Protein 8RL8 (pdb70)

Radius of gyration: 21.33 Å; Cα contacts (8 Å, |Δi|>4): 673; chains: 1; bounding box: 60×52×50 Å

Organism: Homo sapiens (NCBI:txid9606)

Foldseek 3Di:
DLVVLLVLLLVLLLLLLLLLQLCLLCLVQLCVLLVHFLLLSLLQLQLLLVLLLVQQVVLLVVVVVDFLLVLLLVLLLFLLVLLQVLLDDPSPDRVSSSVSSSSSSNSSSNSVRRSLVLLCQSDPDPCSVVSVVSSVLSNLSSNLVSLQLQLVCCVVVVHSSCSSNPSSVVSNVSSVVNVVPRDGGNCVPLLVVLVVVQVPQLLLVLLLLLLLLLQQLCLQCSRPVLVLLQLLCVVDPRHDRSVSSNLLSVLRSVLLVLLQVVLVVQQVVCVVVDPLSLLQLLLVLLLLLLVLLLVLLVVSNVDNVSNSVSSNSSSSSSNNNVVSSLVLLPLLAAPSNSVSSVSVSSSSSSVSHSNCSSSQLRVQLVVQCVVDDHDSVSSSVSSSVSSNVSSVSSNSSSVSSVVSSVCSVVSSVVNVVVVVD

GO terms:
  GO:0005886 plasma membrane (C, TAS)
  GO:0030148 sphingolipid biosynthetic process (P, TAS)
  GO:0006869 lipid transport (P, IDA)
  GO:0046624 sphingolipid intramembrane carrier activity (F, IDA)

Structure (mmCIF, N/CA/C/O backbone):
data_8RL8
#
_entry.id   8RL8
#
_cell.length_a   1.00
_cell.length_b   1.00
_cell.length_c   1.00
_cell.angle_alpha   90.00
_cell.angle_beta   90.00
_cell.angle_gamma   90.00
#
_symmetry.space_group_name_H-M   'P 1'
#
loop_
_entity.id
_entity.type
_entity.pdbx_description
1 polymer 'Sphingosine-1-phosphate transporter SPNS2'
2 non-polymer DODECYL-BETA-D-MALTOSIDE
#
loop_
_atom_site.group_PDB
_atom_site.id
_atom_site.type_symbol
_atom_site.label_atom_id
_atom_site.label_alt_id
_atom_site.label_comp_id
_atom_site.label_asym_id
_atom_site.label_entity_id
_atom_site.label_seq_id
_atom_site.pdbx_PDB_ins_code
_atom_site.Cartn_x
_atom_site.Cartn_y
_atom_site.Cartn_z
_atom_site.occupancy
_atom_site.B_iso_or_equiv
_atom_site.auth_seq_id
_atom_site.auth_comp_id
_atom_site.auth_asym_id
_atom_site.auth_atom_id
_atom_site.pdbx_PDB_model_num
ATOM 1 N N . GLY A 1 100 ? 198.136 167.193 189.432 1.00 60.05 100 GLY A N 1
ATOM 2 C CA . GLY A 1 100 ? 198.979 168.267 188.941 1.00 64.71 100 GLY A CA 1
ATOM 3 C C . GLY A 1 100 ? 199.567 167.978 187.574 1.00 67.76 100 GLY A C 1
ATOM 4 O O . GLY A 1 100 ? 200.781 167.836 187.428 1.00 67.41 100 GLY A O 1
ATOM 7 N N . ARG A 1 101 ? 198.699 167.889 186.564 1.00 65.10 101 ARG A N 1
ATOM 8 C CA . ARG A 1 101 ? 199.170 167.625 185.209 1.00 64.96 101 ARG A CA 1
ATOM 9 C C . ARG A 1 101 ? 199.918 168.824 184.640 1.00 64.77 101 ARG A C 1
ATOM 10 O O . ARG A 1 101 ? 200.962 168.664 183.996 1.00 64.09 101 ARG A O 1
ATOM 14 N N . GLY A 1 102 ? 199.398 170.033 184.858 1.00 62.80 102 GLY A N 1
ATOM 15 C CA . GLY A 1 102 ? 200.102 171.218 184.397 1.00 63.73 102 GLY A CA 1
ATOM 16 C C . GLY A 1 102 ? 201.460 171.370 185.052 1.00 61.96 102 GLY A C 1
ATOM 17 O O . GLY A 1 102 ? 202.448 171.705 184.392 1.00 65.88 102 GLY A O 1
ATOM 21 N N . ALA A 1 103 ? 201.530 171.124 186.361 1.00 57.89 103 ALA A N 1
ATOM 22 C CA . ALA A 1 103 ? 202.817 171.152 187.044 1.00 63.04 103 ALA A CA 1
ATOM 23 C C . ALA A 1 103 ? 203.739 170.067 186.506 1.00 64.74 103 ALA A C 1
ATOM 24 O O . ALA A 1 103 ? 204.954 170.269 186.403 1.00 65.26 103 ALA A O 1
ATOM 31 N N . ALA A 1 104 ? 203.179 168.907 186.158 1.00 6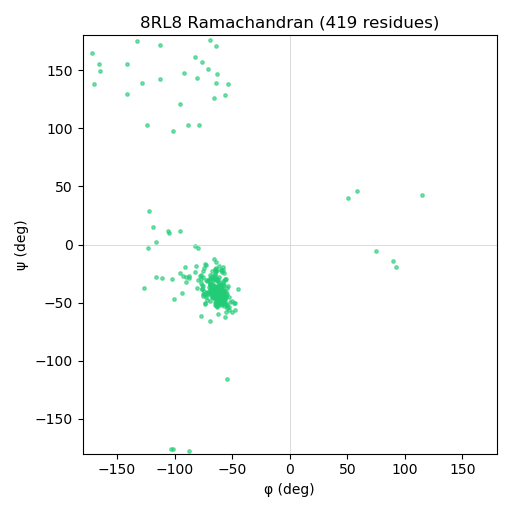9.89 104 ALA A N 1
ATOM 32 C CA . ALA A 1 104 ? 203.981 167.848 185.553 1.00 72.74 104 ALA A CA 1
ATOM 33 C C . ALA A 1 104 ? 204.602 168.318 184.243 1.00 72.25 104 ALA A C 1
ATOM 34 O O . ALA A 1 104 ? 205.798 168.117 183.998 1.00 69.19 104 ALA A O 1
ATOM 41 N N . ALA A 1 105 ? 203.799 168.951 183.386 1.00 66.23 105 ALA A N 1
ATOM 42 C CA . ALA A 1 105 ? 204.327 169.465 182.126 1.00 66.78 105 ALA A CA 1
ATOM 43 C C . ALA A 1 105 ? 205.386 170.533 182.371 1.00 59.35 105 ALA A C 1
ATOM 44 O O . ALA A 1 105 ? 206.409 170.579 18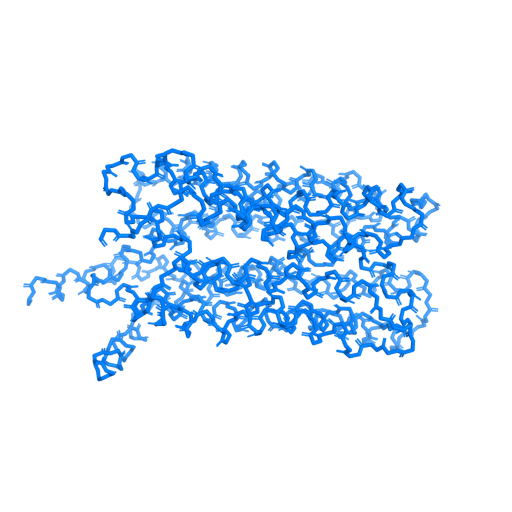1.675 1.00 57.27 105 ALA A O 1
ATOM 51 N N . ALA A 1 106 ? 205.155 171.404 183.354 1.00 54.30 106 ALA A N 1
ATOM 52 C CA . ALA A 1 106 ? 206.121 172.457 183.649 1.00 57.63 106 ALA A CA 1
ATOM 53 C C . ALA A 1 106 ? 207.454 171.868 184.096 1.00 61.98 106 ALA A C 1
ATOM 54 O O . ALA A 1 106 ? 208.522 172.298 183.641 1.00 63.67 106 ALA A O 1
ATOM 61 N N . ILE A 1 107 ? 207.415 170.880 184.993 1.00 55.10 107 ILE A N 1
ATOM 62 C CA . ILE A 1 107 ? 208.660 170.281 185.462 1.00 51.04 107 ILE A CA 1
ATOM 63 C C . ILE A 1 107 ? 209.335 169.505 184.341 1.00 53.47 107 ILE A C 1
ATOM 64 O O . ILE A 1 107 ? 210.566 169.449 184.276 1.00 58.71 107 ILE A O 1
ATOM 80 N N . LEU A 1 108 ? 208.560 168.889 183.446 1.00 50.90 108 LEU A N 1
ATOM 81 C CA . LEU A 1 108 ? 209.169 168.206 182.309 1.00 53.18 108 LEU A CA 1
ATOM 82 C C . LEU A 1 108 ? 209.896 169.195 181.405 1.00 56.42 108 LEU A C 1
ATOM 83 O O . LEU A 1 108 ? 211.012 168.926 180.941 1.00 55.54 108 LEU A O 1
ATOM 99 N N . SER A 1 109 ? 209.279 170.350 181.147 1.00 59.50 109 SER A N 1
ATOM 100 C CA . SER A 1 109 ? 209.947 171.383 180.360 1.00 56.52 109 SER A CA 1
ATOM 101 C C . SER A 1 109 ? 211.212 171.871 181.057 1.00 49.56 109 SER A C 1
ATOM 102 O O . SER A 1 109 ? 212.247 172.081 180.411 1.00 55.14 109 SER A O 1
ATOM 110 N N . LEU A 1 110 ? 211.146 172.064 182.376 1.00 43.31 110 LEU A N 1
ATOM 111 C CA . LEU A 1 110 ? 212.325 172.503 183.116 1.00 52.12 110 LEU A CA 1
ATOM 112 C C . LEU A 1 110 ? 213.435 171.462 183.038 1.00 56.14 110 LEU A C 1
ATOM 113 O O . LEU A 1 110 ? 214.616 171.806 182.897 1.00 62.70 110 LEU A O 1
ATOM 129 N N . GLY A 1 111 ? 213.074 170.182 183.122 1.00 49.49 111 GLY A N 1
ATOM 130 C CA . GLY A 1 111 ? 214.062 169.128 182.994 1.00 51.94 111 GLY A CA 1
ATOM 131 C C . GLY A 1 111 ? 214.684 169.063 181.616 1.00 58.04 111 GLY A C 1
ATOM 132 O O . GLY A 1 111 ? 215.873 168.775 181.487 1.00 57.30 111 GLY A O 1
ATOM 136 N N . ASN A 1 112 ? 213.899 169.326 180.570 1.00 56.86 112 ASN A N 1
ATOM 137 C CA . ASN A 1 112 ? 214.474 169.412 179.229 1.00 49.18 112 ASN A CA 1
ATOM 138 C C . ASN A 1 112 ? 215.439 170.588 179.122 1.00 47.26 112 ASN A C 1
ATOM 139 O O . ASN A 1 112 ? 216.513 170.477 178.506 1.00 55.69 112 ASN A O 1
ATOM 150 N N . VAL A 1 113 ? 215.062 171.729 179.704 1.00 43.49 113 VAL A N 1
ATOM 151 C CA . VAL A 1 113 ? 215.961 172.879 179.740 1.00 42.72 113 VAL A CA 1
ATOM 152 C C . VAL A 1 113 ? 217.279 172.485 180.390 1.00 46.17 113 VAL A C 1
ATOM 153 O O . VAL A 1 113 ? 218.362 172.787 179.879 1.00 53.95 113 VAL A O 1
ATOM 166 N N . LEU A 1 114 ? 217.200 171.800 181.532 1.00 51.51 114 LEU A N 1
ATOM 167 C CA . LEU A 1 114 ? 218.412 171.378 182.229 1.00 52.49 114 LEU A CA 1
ATOM 168 C C . LEU A 1 114 ? 219.198 170.361 181.409 1.00 52.32 114 LEU A C 1
ATOM 169 O O . LEU A 1 114 ? 220.434 170.355 181.432 1.00 51.02 114 LEU A O 1
ATOM 185 N N . ASN A 1 115 ? 218.498 169.484 180.691 1.00 44.00 115 ASN A N 1
ATOM 186 C CA . ASN A 1 115 ? 219.166 168.521 179.822 1.00 44.47 115 ASN A CA 1
ATOM 187 C C . ASN A 1 115 ? 220.052 169.234 178.810 1.00 46.37 115 ASN A C 1
ATOM 188 O O . ASN A 1 115 ? 221.248 168.938 178.691 1.00 46.82 115 ASN A O 1
ATOM 199 N N . TYR A 1 116 ? 219.486 170.196 178.084 1.00 43.84 116 TYR A N 1
ATOM 200 C CA . TYR A 1 116 ? 220.286 170.888 177.076 1.00 40.20 116 TYR A CA 1
ATOM 201 C C . TYR A 1 116 ? 221.326 171.805 177.713 1.00 41.45 116 TYR A C 1
ATOM 202 O O . TYR A 1 116 ? 222.412 172.001 177.147 1.00 51.34 116 TYR A O 1
ATOM 220 N N . LEU A 1 117 ? 221.026 172.355 178.891 1.00 37.10 117 LEU A N 1
ATOM 221 C CA . LEU A 1 117 ? 222.016 173.131 179.627 1.00 41.64 117 LEU A CA 1
ATOM 222 C C . LEU A 1 117 ? 223.250 172.291 179.923 1.00 46.12 117 LEU A C 1
ATOM 223 O O . LEU A 1 117 ? 224.385 172.724 179.694 1.00 54.72 117 LEU A O 1
ATOM 239 N N . ASP A 1 118 ? 223.043 171.080 180.442 1.00 47.85 118 ASP A N 1
ATOM 240 C CA . ASP A 1 118 ? 224.165 170.191 180.715 1.00 44.52 118 ASP A CA 1
ATOM 241 C C . ASP A 1 118 ? 224.846 169.755 179.427 1.00 38.94 118 ASP A C 1
ATOM 242 O O . ASP A 1 118 ? 226.066 169.559 179.407 1.00 37.85 118 ASP A O 1
ATOM 251 N N . ARG A 1 119 ? 224.080 169.597 178.345 1.00 36.52 119 ARG A N 1
ATOM 252 C CA . ARG A 1 119 ? 224.682 169.203 177.076 1.00 36.21 119 ARG A CA 1
ATOM 253 C C . ARG A 1 119 ? 225.665 170.254 176.575 1.00 35.28 119 ARG A C 1
ATOM 254 O O . ARG A 1 119 ? 226.766 169.917 176.126 1.00 41.73 119 ARG A O 1
ATOM 275 N N . TYR A 1 120 ? 225.290 171.531 176.642 1.00 37.58 120 TYR A N 1
ATOM 276 C CA . TYR A 1 120 ? 226.095 172.594 176.049 1.00 37.74 120 TYR A CA 1
ATOM 277 C C . TYR A 1 120 ? 226.877 173.418 177.068 1.00 39.82 120 TYR A C 1
ATOM 278 O O . TYR A 1 120 ? 227.447 174.450 176.700 1.00 37.30 120 TYR A O 1
ATOM 296 N N . THR A 1 121 ? 226.929 172.997 178.334 1.00 47.66 121 THR A N 1
ATOM 297 C CA . THR A 1 121 ? 227.784 173.701 179.285 1.00 40.26 121 THR A CA 1
ATOM 298 C C . THR A 1 121 ? 229.260 173.549 178.937 1.00 44.50 121 THR A C 1
ATOM 299 O O . THR A 1 121 ? 230.059 174.444 179.235 1.00 53.74 121 THR A O 1
ATOM 310 N N . VAL A 1 122 ? 229.642 172.433 178.313 1.00 43.39 122 VAL A N 1
ATOM 311 C CA . VAL A 1 122 ? 231.047 172.211 177.987 1.00 41.44 122 VAL A CA 1
ATOM 312 C C . VAL A 1 122 ? 231.506 173.172 176.899 1.00 43.25 122 VAL A C 1
ATOM 313 O O . VAL A 1 122 ? 232.638 173.671 176.930 1.00 48.31 122 VAL A O 1
ATOM 326 N N . ALA A 1 123 ? 230.643 173.446 175.919 1.00 42.77 123 ALA A N 1
ATOM 327 C CA . ALA A 1 123 ? 231.047 174.280 174.792 1.00 45.10 123 ALA A CA 1
ATOM 328 C C . ALA A 1 123 ? 231.490 175.661 175.256 1.00 38.77 123 ALA A C 1
ATOM 329 O O . ALA A 1 123 ? 232.458 176.220 174.728 1.00 34.55 123 ALA A O 1
ATOM 336 N N . GLY A 1 124 ? 230.795 176.229 176.242 1.00 38.72 124 GLY A N 1
ATOM 337 C CA . GLY A 1 124 ? 231.136 177.557 176.719 1.00 45.25 124 GLY A CA 1
ATOM 338 C C . GLY A 1 124 ? 232.412 177.613 177.530 1.00 44.11 124 GLY A C 1
ATOM 339 O O . GLY A 1 124 ? 232.971 178.701 177.707 1.00 51.38 124 GLY A O 1
ATOM 343 N N . VAL A 1 125 ? 232.885 176.472 178.026 1.00 41.18 125 VAL A N 1
ATOM 344 C CA . VAL A 1 125 ? 234.079 176.426 178.862 1.00 37.17 125 VAL A CA 1
ATOM 345 C C . VAL A 1 125 ? 235.115 175.511 178.221 1.00 42.08 125 VAL A C 1
ATOM 346 O O . VAL A 1 125 ? 235.941 174.905 178.912 1.00 44.04 125 VAL A O 1
ATOM 359 N N . LEU A 1 126 ? 235.086 175.415 176.889 1.00 50.99 126 LEU A N 1
ATOM 360 C CA . LEU A 1 126 ? 236.018 174.535 176.189 1.00 39.44 126 LEU A CA 1
ATOM 361 C C . LEU A 1 126 ? 237.452 175.036 176.304 1.00 35.04 126 LEU A C 1
ATOM 362 O O . LEU A 1 126 ? 238.386 174.234 176.425 1.00 47.49 126 LEU A O 1
ATOM 378 N N . LEU A 1 127 ? 237.648 176.354 176.258 1.00 37.34 127 LEU A N 1
ATOM 379 C CA . LEU A 1 127 ? 238.994 176.905 176.367 1.00 44.05 127 LEU A CA 1
ATOM 380 C C . LEU A 1 127 ? 239.653 176.482 177.673 1.00 51.02 127 LEU A C 1
ATOM 381 O O . LEU A 1 127 ? 240.813 176.050 177.688 1.00 53.48 127 LEU A O 1
ATOM 397 N N . ASP A 1 128 ? 238.925 176.603 178.784 1.00 52.80 128 ASP A N 1
ATOM 398 C CA . ASP A 1 128 ? 239.497 176.264 180.082 1.00 53.37 128 ASP A CA 1
ATOM 399 C C . ASP A 1 128 ? 239.835 174.781 180.167 1.00 51.42 128 ASP A C 1
ATOM 400 O O . ASP A 1 128 ? 240.899 174.413 180.674 1.00 56.01 128 ASP A O 1
ATOM 409 N N . ILE A 1 129 ? 238.946 173.916 179.679 1.00 44.16 129 ILE A N 1
ATOM 410 C CA . ILE A 1 129 ? 239.210 172.479 179.713 1.00 46.48 129 ILE A CA 1
ATOM 411 C C . ILE A 1 129 ? 240.448 172.152 178.890 1.00 47.20 129 ILE A C 1
ATOM 412 O O . ILE A 1 129 ? 241.334 171.405 179.329 1.00 54.42 129 ILE A O 1
ATOM 428 N N . GLN A 1 130 ? 240.527 172.709 177.680 1.00 49.29 130 GLN A N 1
ATOM 429 C CA . GLN A 1 130 ? 241.657 172.422 176.805 1.00 47.47 130 GLN A CA 1
ATOM 430 C C . GLN A 1 130 ? 242.962 172.909 177.419 1.00 44.34 130 GLN A C 1
ATOM 431 O O . GLN A 1 130 ? 243.987 172.221 177.344 1.00 48.35 130 GLN A O 1
ATOM 445 N N . GLN A 1 131 ? 242.946 174.093 178.032 1.00 46.05 131 GLN A N 1
ATOM 446 C CA . GLN A 1 131 ? 244.156 174.613 178.659 1.00 55.74 131 GLN A CA 1
ATOM 447 C C . GLN A 1 131 ? 244.539 173.808 179.895 1.00 60.35 131 GLN A C 1
ATOM 448 O O . GLN A 1 131 ? 245.730 173.631 180.173 1.00 56.95 131 GLN A O 1
ATOM 462 N N . HIS A 1 132 ? 243.551 173.313 180.643 1.00 61.40 132 HIS A N 1
ATOM 463 C CA . HIS A 1 132 ? 243.835 172.594 181.881 1.00 49.10 132 HIS A CA 1
ATOM 464 C C . HIS A 1 132 ? 244.391 171.205 181.600 1.00 51.88 132 HIS A C 1
ATOM 465 O O . HIS A 1 132 ? 245.427 170.818 182.151 1.00 59.74 132 HIS A O 1
ATOM 479 N N . PHE A 1 133 ? 243.717 170.438 180.745 1.00 50.34 133 PHE A N 1
ATOM 480 C CA . PHE A 1 133 ? 244.145 169.074 180.462 1.00 47.39 133 PHE A CA 1
ATOM 481 C C . PHE A 1 133 ? 245.262 169.006 179.429 1.00 48.62 133 PHE A C 1
ATOM 482 O O . PHE A 1 133 ? 245.729 167.905 179.120 1.00 42.76 133 PHE A O 1
ATOM 499 N N . GLY A 1 134 ? 245.699 170.142 178.894 1.00 57.66 134 GLY A N 1
ATOM 500 C CA . GLY A 1 134 ? 246.803 170.160 177.955 1.00 54.16 134 GLY A CA 1
ATOM 501 C C . GLY A 1 134 ? 246.554 169.314 176.725 1.00 50.81 134 GLY A C 1
ATOM 502 O O . GLY A 1 134 ? 247.426 168.547 176.305 1.00 50.40 134 GLY A O 1
ATOM 506 N N . VAL A 1 135 ? 245.369 169.446 176.137 1.00 49.09 135 VAL A N 1
ATOM 507 C CA . VAL A 1 135 ? 245.005 168.708 174.939 1.00 43.84 135 VAL A CA 1
ATOM 508 C C . VAL A 1 135 ? 244.858 169.693 173.782 1.00 43.38 135 VAL A C 1
ATOM 509 O O . VAL A 1 135 ? 244.889 170.910 173.961 1.00 49.28 135 VAL A O 1
ATOM 522 N N . LYS A 1 136 ? 244.700 169.147 172.581 1.00 51.73 136 LYS A N 1
ATOM 523 C CA . LYS A 1 136 ? 244.545 169.938 171.372 1.00 57.79 136 LYS A CA 1
ATOM 524 C C . LYS A 1 136 ? 243.079 169.943 170.943 1.00 62.12 136 LYS A C 1
ATOM 525 O O . LYS A 1 136 ? 242.201 169.405 171.622 1.00 64.54 136 LYS A O 1
ATOM 544 N N . ASP A 1 137 ? 242.813 170.568 169.793 1.00 54.84 137 ASP A N 1
ATOM 545 C CA . ASP A 1 137 ? 241.445 170.649 169.293 1.00 52.69 137 ASP A CA 1
ATOM 546 C C . ASP A 1 137 ? 240.831 169.268 169.108 1.00 57.29 137 ASP A C 1
ATOM 547 O O . ASP A 1 137 ? 239.615 169.102 169.264 1.00 61.39 137 ASP A O 1
ATOM 556 N N . ARG A 1 138 ? 241.649 168.269 168.774 1.00 45.68 138 ARG A N 1
ATOM 557 C CA . ARG A 1 138 ? 241.141 166.913 168.597 1.00 45.19 138 ARG A CA 1
ATOM 558 C C . ARG A 1 138 ? 240.534 166.383 169.892 1.00 46.98 138 ARG A C 1
ATOM 559 O O . ARG A 1 138 ? 239.424 165.833 169.899 1.00 51.87 138 ARG A O 1
ATOM 580 N N . GLY A 1 139 ? 241.255 166.543 171.003 1.00 45.23 139 GLY A N 1
ATOM 581 C CA . GLY A 1 139 ? 240.727 166.107 172.283 1.00 47.78 139 GLY A CA 1
ATOM 582 C C . GLY A 1 139 ? 239.482 166.865 172.691 1.00 45.80 139 GLY A C 1
ATOM 583 O O . GLY A 1 139 ? 238.569 166.291 173.291 1.00 53.11 139 GLY A O 1
ATOM 587 N N . ALA A 1 140 ? 239.426 168.160 172.381 1.00 32.93 140 ALA A N 1
ATOM 588 C CA . ALA A 1 140 ? 238.224 168.932 172.670 1.00 37.87 140 ALA A CA 1
ATOM 589 C C . ALA A 1 140 ? 237.035 168.406 171.878 1.00 41.06 140 ALA A C 1
ATOM 590 O O . ALA A 1 140 ? 235.926 168.294 172.412 1.00 53.43 140 ALA A O 1
ATOM 597 N N . GLY A 1 141 ? 237.245 168.081 170.601 1.00 45.61 141 GLY A N 1
ATOM 598 C CA . GLY A 1 141 ? 236.165 167.516 169.809 1.00 50.24 141 GLY A CA 1
ATOM 599 C C . GLY A 1 141 ? 235.694 166.177 170.342 1.00 52.11 141 GLY A C 1
ATOM 600 O O . GLY A 1 141 ? 234.487 165.911 170.401 1.00 54.56 141 GLY A O 1
ATOM 604 N N . LEU A 1 142 ? 236.637 165.326 170.757 1.00 42.01 142 LEU A N 1
ATOM 605 C CA . LEU A 1 142 ? 236.310 164.002 171.276 1.00 32.31 142 LEU A CA 1
ATOM 606 C C . LEU A 1 142 ? 235.151 164.044 172.261 1.00 38.45 142 LEU A C 1
ATOM 607 O O . LEU A 1 142 ? 234.309 163.144 172.262 1.00 51.31 142 LEU A O 1
ATOM 623 N N . LEU A 1 143 ? 235.094 165.076 173.104 1.00 42.99 143 LEU A N 1
ATOM 624 C CA . LEU A 1 143 ? 234.033 165.155 174.105 1.00 40.23 143 LEU A CA 1
ATOM 625 C C . LEU A 1 143 ? 232.659 165.095 173.448 1.00 42.51 143 LEU A C 1
ATOM 626 O O . LEU A 1 143 ? 231.873 164.169 173.691 1.00 52.60 143 LEU A O 1
ATOM 642 N N . GLN A 1 144 ? 232.356 166.080 172.601 1.00 30.81 144 GLN A N 1
ATOM 643 C CA . GLN A 1 144 ? 231.042 166.137 171.972 1.00 36.04 144 GLN A CA 1
ATOM 644 C C . GLN A 1 144 ? 230.825 164.954 171.038 1.00 39.63 144 GLN A C 1
ATOM 645 O O . GLN A 1 144 ? 229.706 164.436 170.931 1.00 48.46 144 GLN A O 1
ATOM 659 N N . SER A 1 145 ? 231.878 164.514 170.345 1.00 44.94 145 SER A N 1
ATOM 660 C CA . SER A 1 145 ? 231.726 163.379 169.439 1.00 43.54 145 SER A CA 1
ATOM 661 C C . SER A 1 145 ? 231.286 162.133 170.198 1.00 38.53 145 SER A C 1
ATOM 662 O O . SER A 1 145 ? 230.338 161.446 169.795 1.00 40.35 145 SER A O 1
ATOM 670 N N . VAL A 1 146 ? 231.956 161.834 171.313 1.00 30.23 146 VAL A N 1
ATOM 671 C CA . VAL A 1 146 ? 231.598 160.672 172.115 1.00 32.39 146 VAL A CA 1
ATOM 672 C C . VAL A 1 146 ? 230.209 160.846 172.711 1.00 37.19 146 VAL A C 1
ATOM 673 O O . VAL A 1 146 ? 229.427 159.890 172.783 1.00 47.61 146 VAL A O 1
ATOM 686 N N . PHE A 1 147 ? 229.880 162.061 173.153 1.00 33.54 147 PHE A N 1
ATOM 687 C CA . PHE A 1 147 ? 228.551 162.297 173.706 1.00 33.54 147 PHE A CA 1
ATOM 688 C C . PHE A 1 147 ? 227.469 161.967 172.685 1.00 38.18 147 PHE A C 1
ATOM 689 O O . PHE A 1 147 ? 226.497 161.267 172.994 1.00 48.72 147 PHE A O 1
ATOM 706 N N . ILE A 1 148 ? 227.624 162.459 171.454 1.00 28.02 148 ILE A N 1
ATOM 707 C CA . ILE A 1 148 ? 226.599 162.235 170.439 1.00 27.71 148 ILE A CA 1
ATOM 708 C C . ILE A 1 148 ? 226.569 160.771 170.014 1.00 39.79 148 ILE A C 1
ATOM 709 O O . ILE A 1 148 ? 225.498 160.217 169.732 1.00 44.42 148 ILE A O 1
ATOM 725 N N . CYS A 1 149 ? 227.734 160.122 169.947 1.00 39.72 149 CYS A N 1
ATOM 726 C CA . CYS A 1 149 ? 227.757 158.698 169.624 1.00 38.32 149 CYS A CA 1
ATOM 727 C C . CYS A 1 149 ? 226.983 157.899 170.665 1.00 32.29 149 CYS A C 1
ATOM 728 O O . CYS A 1 149 ? 226.174 157.024 170.328 1.00 46.48 149 CYS A O 1
ATOM 736 N N . SER A 1 150 ? 227.214 158.199 171.943 1.00 15.73 150 SER A N 1
ATOM 737 C CA . SER A 1 150 ? 226.468 157.538 173.006 1.00 29.40 150 SER A CA 1
ATOM 738 C C . SER A 1 150 ? 224.977 157.827 172.893 1.00 30.00 150 SER A C 1
ATOM 739 O O . SER A 1 150 ? 224.147 156.927 173.060 1.00 40.91 150 SER A O 1
ATOM 747 N N . PHE A 1 151 ? 224.619 159.080 172.611 1.00 29.11 151 PHE A N 1
ATOM 748 C CA . PHE A 1 151 ? 223.211 159.441 172.482 1.00 23.60 151 PHE A CA 1
ATOM 749 C C . PHE A 1 151 ? 222.533 158.616 171.395 1.00 36.26 151 PHE A C 1
ATOM 750 O O . PHE A 1 151 ? 221.447 158.059 171.604 1.00 51.59 151 PHE A O 1
ATOM 767 N N . MET A 1 152 ? 223.156 158.540 170.217 1.00 37.07 152 MET A N 1
ATOM 768 C CA . MET A 1 152 ? 222.548 157.800 169.117 1.00 41.14 152 MET A CA 1
ATOM 769 C C . MET A 1 152 ? 222.482 156.309 169.421 1.00 40.62 152 MET A C 1
ATOM 770 O O . MET A 1 152 ? 221.487 155.650 169.095 1.00 41.77 152 MET A O 1
ATOM 784 N N . VAL A 1 153 ? 223.524 155.753 170.044 1.00 42.47 153 VAL A N 1
ATOM 785 C CA . VAL A 1 153 ? 223.514 154.323 170.328 1.00 42.82 153 VAL A CA 1
ATOM 786 C C . VAL A 1 153 ? 222.570 153.978 171.473 1.00 31.87 153 VAL A C 1
ATOM 787 O O . VAL A 1 153 ? 222.196 152.810 171.626 1.00 33.53 153 VAL A O 1
ATOM 800 N N . ALA A 1 154 ? 222.162 154.959 172.277 1.00 38.41 154 ALA A N 1
ATOM 801 C CA . ALA A 1 154 ? 221.333 154.688 173.445 1.00 43.11 154 ALA A CA 1
ATOM 802 C C . ALA A 1 154 ? 219.858 155.007 173.250 1.00 38.84 154 ALA A C 1
ATOM 803 O O . ALA A 1 154 ? 219.015 154.357 173.876 1.00 47.21 154 ALA A O 1
ATOM 810 N N . ALA A 1 155 ? 219.514 155.986 172.412 1.00 32.34 155 ALA A N 1
ATOM 811 C CA . ALA A 1 155 ? 218.121 156.427 172.341 1.00 35.99 155 ALA A CA 1
ATOM 812 C C . ALA A 1 155 ? 217.153 155.311 171.962 1.00 42.13 155 ALA A C 1
ATOM 813 O O . ALA A 1 155 ? 216.133 155.147 172.657 1.00 49.71 155 ALA A O 1
ATOM 820 N N . PRO A 1 156 ? 217.380 154.531 170.898 1.00 34.44 156 PRO A N 1
ATOM 821 C CA . PRO A 1 156 ? 216.407 153.473 170.567 1.00 38.57 156 PRO A CA 1
ATOM 822 C C . PRO A 1 156 ? 216.225 152.458 171.680 1.00 41.10 156 PRO A C 1
ATOM 823 O O . PRO A 1 156 ? 215.100 151.998 171.926 1.00 36.82 156 PRO A O 1
ATOM 834 N N . ILE A 1 157 ? 217.314 152.086 172.358 1.00 37.14 157 ILE A N 1
ATOM 835 C CA . ILE A 1 157 ? 217.212 151.164 173.485 1.00 34.48 157 ILE A CA 1
ATOM 836 C C . ILE A 1 157 ? 216.254 151.729 174.520 1.00 48.10 157 ILE A C 1
ATOM 837 O O . ILE A 1 157 ? 215.393 151.022 175.059 1.00 59.96 157 ILE A O 1
ATOM 853 N N . PHE A 1 158 ? 216.398 153.021 174.812 1.00 45.67 158 PHE A N 1
ATOM 854 C CA . PHE A 1 158 ? 215.586 153.643 175.847 1.00 48.82 158 PHE A CA 1
ATOM 855 C C . PHE A 1 158 ? 214.131 153.756 175.420 1.00 49.85 158 PHE A C 1
ATOM 856 O O . PHE A 1 158 ? 213.236 153.608 176.254 1.00 53.84 158 PHE A O 1
ATOM 873 N N . GLY A 1 159 ? 213.868 153.979 174.132 1.00 52.47 159 GLY A N 1
ATOM 874 C CA . GLY A 1 159 ? 212.487 153.973 173.674 1.00 51.26 159 GLY A CA 1
ATOM 875 C C . GLY A 1 159 ? 211.850 152.602 173.806 1.00 54.00 159 GLY A C 1
ATOM 876 O O . GLY A 1 159 ? 210.717 152.466 174.293 1.00 55.07 159 GLY A O 1
ATOM 880 N N . TYR A 1 160 ? 212.575 151.563 173.381 1.00 53.28 160 TYR A N 1
ATOM 881 C CA . TYR A 1 160 ? 212.050 150.205 173.506 1.00 57.80 160 TYR A CA 1
ATOM 882 C C . TYR A 1 160 ? 211.781 149.861 174.967 1.00 50.67 160 TYR A C 1
ATOM 883 O O . TYR A 1 160 ? 210.728 149.298 175.303 1.00 54.74 160 TYR A O 1
ATOM 901 N N . LEU A 1 161 ? 212.707 150.226 175.856 1.00 34.56 161 LEU A N 1
ATOM 902 C CA . LEU A 1 161 ? 212.531 149.929 177.272 1.00 41.06 161 LEU A CA 1
ATOM 903 C C . LEU A 1 161 ? 211.399 150.748 177.879 1.00 45.59 161 LEU A C 1
ATOM 904 O O . LEU A 1 161 ? 210.709 150.270 178.787 1.00 56.81 161 LEU A O 1
ATOM 920 N N . GLY A 1 162 ? 211.200 151.979 177.407 1.00 49.86 162 GLY A N 1
ATOM 921 C CA . GLY A 1 162 ? 210.113 152.790 177.924 1.00 57.54 162 GLY A CA 1
ATOM 922 C C . GLY A 1 162 ? 208.753 152.243 177.543 1.00 54.41 162 GLY A C 1
ATOM 923 O O . GLY A 1 162 ? 207.820 152.259 178.351 1.00 52.87 162 GLY A O 1
ATOM 927 N N . ASP A 1 163 ? 208.614 151.755 176.308 1.00 55.58 163 ASP A N 1
ATOM 928 C CA . ASP A 1 163 ? 207.346 151.132 175.942 1.00 59.39 163 ASP A CA 1
ATOM 929 C C . ASP A 1 163 ? 207.194 149.756 176.576 1.00 57.06 163 ASP A C 1
ATOM 930 O O . ASP A 1 163 ? 206.071 149.251 176.683 1.00 56.60 163 ASP A O 1
ATOM 939 N N . ARG A 1 164 ? 208.296 149.131 176.997 1.00 61.76 164 ARG A N 1
ATOM 940 C CA . ARG A 1 164 ? 208.215 147.852 177.692 1.00 59.12 164 ARG A CA 1
ATOM 941 C C . ARG A 1 164 ? 208.169 147.975 179.211 1.00 51.90 164 ARG A C 1
ATOM 942 O O . ARG A 1 164 ? 207.614 147.089 179.869 1.00 57.77 164 ARG A O 1
ATOM 963 N N . PHE A 1 165 ? 208.732 149.033 179.790 1.00 42.72 165 PHE A N 1
ATOM 964 C CA . PHE A 1 165 ? 208.788 149.188 181.237 1.00 45.01 165 PHE A CA 1
ATOM 965 C C . PHE A 1 165 ? 208.338 150.586 181.647 1.00 50.78 165 PHE A C 1
ATOM 966 O O . PHE A 1 165 ? 208.073 151.454 180.811 1.00 54.17 165 PHE A O 1
ATOM 983 N N . ASN A 1 166 ? 208.254 150.788 182.962 1.00 44.80 166 ASN A N 1
ATOM 984 C CA . ASN A 1 166 ? 207.794 152.055 183.519 1.00 50.79 166 ASN A CA 1
ATOM 985 C C . ASN A 1 166 ? 208.638 153.217 183.013 1.00 57.50 166 ASN A C 1
ATOM 986 O O . ASN A 1 166 ? 209.869 153.194 183.097 1.00 58.39 166 ASN A O 1
ATOM 997 N N . ARG A 1 167 ? 207.959 154.243 182.493 1.00 62.40 167 ARG A N 1
ATOM 998 C CA . ARG A 1 167 ? 208.656 155.407 181.954 1.00 64.04 167 ARG A CA 1
ATOM 999 C C . ARG A 1 167 ? 209.197 156.303 183.063 1.00 63.45 167 ARG A C 1
ATOM 1000 O O . ARG A 1 167 ? 210.325 156.802 182.973 1.00 60.99 167 ARG A O 1
ATOM 1021 N N . LYS A 1 168 ? 208.399 156.528 184.111 1.00 53.24 168 LYS A N 1
ATOM 1022 C CA . LYS A 1 168 ? 208.771 157.494 185.141 1.00 54.80 168 LYS A CA 1
ATOM 1023 C C . LYS A 1 168 ? 210.048 157.078 185.861 1.00 60.36 168 LYS A C 1
ATOM 1024 O O . LYS A 1 168 ? 210.918 157.916 186.134 1.00 65.49 168 LYS A O 1
ATOM 1043 N N . VAL A 1 169 ? 210.170 155.792 186.193 1.00 54.24 169 VAL A N 1
ATOM 1044 C CA . VAL A 1 169 ? 211.361 155.316 186.890 1.00 52.63 169 VAL A CA 1
ATOM 1045 C C . VAL A 1 169 ? 212.599 155.559 186.037 1.00 53.72 169 VAL A C 1
ATOM 1046 O O . VAL A 1 169 ? 213.616 156.074 186.517 1.00 57.59 169 VAL A O 1
ATOM 1059 N N . ILE A 1 170 ? 212.525 155.200 184.754 1.00 4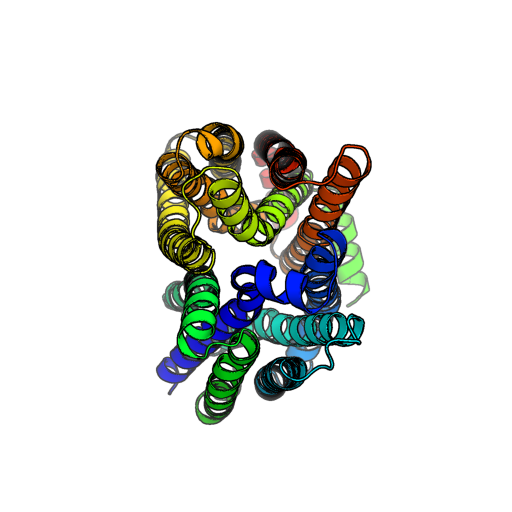6.90 170 ILE A N 1
ATOM 1060 C CA . ILE A 1 170 ? 213.665 155.392 183.862 1.00 52.01 170 ILE A CA 1
ATOM 1061 C C . ILE A 1 170 ? 214.022 156.870 183.775 1.00 53.73 170 ILE A C 1
ATOM 1062 O O . ILE A 1 170 ? 215.196 157.250 183.853 1.00 55.67 170 ILE A O 1
ATOM 1078 N N . LEU A 1 171 ? 213.012 157.728 183.618 1.00 45.80 171 LEU A N 1
ATOM 1079 C CA . LEU A 1 171 ? 213.269 159.156 183.455 1.00 46.59 171 LEU A CA 1
ATOM 1080 C C . LEU A 1 171 ? 213.948 159.740 184.689 1.00 47.08 171 LEU A C 1
ATOM 1081 O O . LEU A 1 171 ? 214.955 160.454 184.583 1.00 46.36 171 LEU A O 1
ATOM 1097 N N . SER A 1 172 ? 213.411 159.446 185.875 1.00 51.17 172 SER A N 1
ATOM 1098 C CA . SER A 1 172 ? 213.982 160.000 187.100 1.00 52.07 172 SER A CA 1
ATOM 1099 C C . SER A 1 172 ? 215.385 159.459 187.344 1.00 45.09 172 SER A C 1
ATOM 1100 O O . SER A 1 172 ? 216.304 160.212 187.707 1.00 47.82 172 SER A O 1
ATOM 1108 N N . CYS A 1 173 ? 215.570 158.149 187.160 1.00 45.99 173 CYS A N 1
ATOM 1109 C CA . CYS A 1 173 ? 216.893 157.570 187.335 1.00 48.36 173 CYS A CA 1
ATOM 1110 C C . CYS A 1 173 ? 217.887 158.174 186.357 1.00 53.50 173 CYS A C 1
ATOM 1111 O O . CYS A 1 173 ? 219.054 158.357 186.705 1.00 53.33 173 CYS A O 1
ATOM 1119 N N . GLY A 1 174 ? 217.449 158.507 185.142 1.00 51.10 174 GLY A N 1
ATOM 1120 C CA . GLY A 1 174 ? 218.343 159.172 184.206 1.00 43.76 174 GLY A CA 1
ATOM 1121 C C . GLY A 1 174 ? 218.714 160.575 184.652 1.00 50.31 174 GLY A C 1
ATOM 1122 O O . GLY A 1 174 ? 219.879 160.980 184.565 1.00 52.62 174 GLY A O 1
ATOM 1126 N N . ILE A 1 175 ? 217.722 161.351 185.097 1.00 47.62 175 ILE A N 1
ATOM 1127 C CA . ILE A 1 175 ? 217.993 162.676 185.651 1.00 38.99 175 ILE A CA 1
ATOM 1128 C C . ILE A 1 175 ? 219.134 162.538 186.646 1.00 39.51 175 ILE A C 1
ATOM 1129 O O . ILE A 1 175 ? 220.188 163.180 186.513 1.00 42.56 175 ILE A O 1
ATOM 1145 N N . PHE A 1 176 ? 218.926 161.662 187.631 1.00 40.49 176 PHE A N 1
ATOM 1146 C CA . PHE A 1 176 ? 219.914 161.501 188.691 1.00 35.86 176 PHE A CA 1
ATOM 1147 C C . PHE A 1 176 ? 221.240 161.019 188.123 1.00 40.84 176 PHE A C 1
ATOM 1148 O O . PHE A 1 176 ? 222.310 161.445 188.575 1.00 47.35 176 PHE A O 1
ATOM 1165 N N . PHE A 1 177 ? 221.189 160.143 187.120 1.00 40.03 177 PHE A N 1
ATOM 1166 C CA . PHE A 1 177 ? 222.404 159.546 186.588 1.00 37.47 177 PHE A CA 1
ATOM 1167 C C . PHE A 1 177 ? 223.300 160.599 185.955 1.00 46.16 177 PHE A C 1
ATOM 1168 O O . PHE A 1 177 ? 224.485 160.695 186.293 1.00 53.00 177 PHE A O 1
ATOM 1185 N N . TRP A 1 178 ? 222.761 161.417 185.042 1.00 47.92 178 TRP A N 1
ATOM 1186 C CA . TRP A 1 178 ? 223.683 162.368 184.422 1.00 43.95 178 TRP A CA 1
ATOM 1187 C C . TRP A 1 178 ? 224.014 163.508 185.372 1.00 47.34 178 TRP A C 1
ATOM 1188 O O . TRP A 1 178 ? 225.104 164.080 185.274 1.00 51.34 178 TRP A O 1
ATOM 1209 N N . SER A 1 179 ? 223.117 163.854 186.303 1.00 32.53 179 SER A N 1
ATOM 1210 C CA . SER A 1 179 ? 223.483 164.851 187.304 1.00 32.10 179 SER A CA 1
ATOM 1211 C C . SER A 1 179 ? 224.698 164.388 188.101 1.00 36.52 179 SER A C 1
ATOM 1212 O O . SER A 1 179 ? 225.674 165.134 188.270 1.00 46.75 179 SER A O 1
ATOM 1220 N N . ALA A 1 180 ? 224.662 163.142 188.580 1.00 30.12 180 ALA A N 1
ATOM 1221 C CA . ALA A 1 180 ? 225.792 162.595 189.319 1.00 30.22 180 ALA A CA 1
ATOM 1222 C C . ALA A 1 180 ? 227.029 162.496 188.439 1.00 33.02 180 ALA A C 1
ATOM 1223 O O . ALA A 1 180 ? 228.143 162.780 188.892 1.00 37.49 180 ALA A O 1
ATOM 1230 N N . VAL A 1 181 ? 226.858 162.088 187.180 1.00 37.73 181 VAL A N 1
ATOM 1231 C CA . VAL A 1 181 ? 228.005 161.951 186.286 1.00 41.25 181 VAL A CA 1
ATOM 1232 C C . VAL A 1 181 ? 228.696 163.295 186.104 1.00 39.24 181 VAL A C 1
ATOM 1233 O O . VAL A 1 181 ? 229.926 163.392 186.162 1.00 35.86 181 VAL A O 1
ATOM 1246 N N . THR A 1 182 ? 227.916 164.351 185.875 1.00 37.47 182 THR A N 1
ATOM 1247 C CA . THR A 1 182 ? 228.497 165.677 185.703 1.00 33.26 182 THR A CA 1
ATOM 1248 C C . THR A 1 182 ? 229.194 166.139 186.979 1.00 47.61 182 THR A C 1
ATOM 1249 O O . THR A 1 182 ? 230.353 166.580 186.946 1.00 46.72 182 THR A O 1
ATOM 1260 N N . PHE A 1 183 ? 228.504 166.041 188.121 1.00 54.04 183 PHE A N 1
ATOM 1261 C CA . PHE A 1 183 ? 229.105 166.500 189.369 1.00 44.11 183 PHE A CA 1
ATOM 1262 C C . PHE A 1 183 ? 230.376 165.727 189.699 1.00 43.99 183 PHE A C 1
ATOM 1263 O O . PHE A 1 183 ? 231.300 166.284 190.302 1.00 49.04 183 PHE A O 1
ATOM 1280 N N . SER A 1 184 ? 230.444 164.449 189.321 1.00 43.01 184 SER A N 1
ATOM 1281 C CA . SER A 1 184 ? 231.652 163.667 189.555 1.00 48.19 184 SER A CA 1
ATOM 1282 C C . SER A 1 184 ? 232.753 164.028 188.566 1.00 46.77 184 SER A C 1
ATOM 1283 O O . SER A 1 184 ? 233.930 164.082 188.937 1.00 48.47 184 SER A O 1
ATOM 1291 N N . SER A 1 185 ? 232.390 164.284 187.308 1.00 39.01 185 SER A N 1
ATOM 1292 C CA . SER A 1 185 ? 233.383 164.676 186.318 1.00 44.28 185 SER A CA 1
ATOM 1293 C C . SER A 1 185 ? 233.999 166.020 186.661 1.00 39.42 185 SER A C 1
ATOM 1294 O O . SER A 1 185 ? 235.128 166.308 186.250 1.00 40.43 185 SER A O 1
ATOM 1302 N N . SER A 1 186 ? 233.272 166.858 187.403 1.00 47.20 186 SER A N 1
ATOM 1303 C CA . SER A 1 186 ? 233.866 168.101 187.884 1.00 50.99 186 SER A CA 1
ATOM 1304 C C . SER A 1 186 ? 235.162 167.831 188.638 1.00 39.14 186 SER A C 1
ATOM 1305 O O . SER A 1 186 ? 236.111 168.619 188.562 1.00 41.02 186 SER A O 1
ATOM 1313 N N . PHE A 1 187 ? 235.222 166.718 189.369 1.00 39.04 187 PHE A N 1
ATOM 1314 C CA . PHE A 1 187 ? 236.418 166.310 190.105 1.00 45.98 187 PHE A CA 1
ATOM 1315 C C . PHE A 1 187 ? 237.123 165.215 189.311 1.00 55.53 187 PHE A C 1
ATOM 1316 O O . PHE A 1 187 ? 236.759 164.040 189.397 1.00 59.98 187 PHE A O 1
ATOM 1333 N N . ILE A 1 188 ? 238.134 165.601 188.540 1.00 45.53 188 ILE A N 1
ATOM 1334 C CA . ILE A 1 188 ? 238.978 164.645 187.825 1.00 29.18 188 ILE A CA 1
ATOM 1335 C C . ILE A 1 188 ? 240.414 165.157 187.872 1.00 36.08 188 ILE A C 1
ATOM 1336 O O . ILE A 1 188 ? 240.654 166.328 187.545 1.00 55.46 188 ILE A O 1
ATOM 1352 N N . PRO A 1 189 ? 241.390 164.345 188.273 1.00 48.95 189 PRO A N 1
ATOM 1353 C CA . PRO A 1 189 ? 242.781 164.814 188.255 1.00 62.54 189 PRO A CA 1
ATOM 1354 C C . PRO A 1 189 ? 243.167 165.354 186.885 1.00 63.24 189 PRO A C 1
ATOM 1355 O O . PRO A 1 189 ? 242.823 164.778 185.850 1.00 58.29 189 PRO A O 1
ATOM 1366 N N . GLN A 1 190 ? 243.888 166.478 186.885 1.00 66.73 190 GLN A N 1
ATOM 1367 C CA . GLN A 1 190 ? 244.317 167.081 185.628 1.00 64.33 190 GLN A CA 1
ATOM 1368 C C . GLN A 1 190 ? 245.111 166.101 184.777 1.00 61.40 190 GLN A C 1
ATOM 1369 O O . GLN A 1 190 ? 245.082 166.183 183.544 1.00 67.65 190 GLN A O 1
ATOM 1383 N N . GLN A 1 191 ? 245.823 165.168 185.411 1.00 63.95 191 GLN A N 1
ATOM 1384 C CA . GLN A 1 191 ? 246.615 164.205 184.654 1.00 72.15 191 GLN A CA 1
ATOM 1385 C C . GLN A 1 191 ? 245.726 163.326 183.782 1.00 71.99 191 GLN A C 1
ATOM 1386 O O . GLN A 1 191 ? 246.074 163.020 182.636 1.00 67.89 191 GLN A O 1
ATOM 1400 N N . TYR A 1 192 ? 244.575 162.915 184.305 1.00 58.72 192 TYR A N 1
ATOM 1401 C CA . TYR A 1 192 ? 243.659 162.067 183.559 1.00 50.02 192 TYR A CA 1
ATOM 1402 C C . TYR A 1 192 ? 242.825 162.901 182.594 1.00 44.33 192 TYR A C 1
ATOM 1403 O O . TYR A 1 192 ? 242.427 164.029 182.899 1.00 47.99 192 TYR A O 1
ATOM 1421 N N . PHE A 1 193 ? 242.565 162.336 181.421 1.00 28.92 193 PHE A N 1
ATOM 1422 C CA . PHE A 1 193 ? 241.718 162.987 180.426 1.00 28.24 193 PHE A CA 1
ATOM 1423 C C . PHE A 1 193 ? 240.571 162.110 179.949 1.00 35.70 193 PHE A C 1
ATOM 1424 O O . PHE A 1 193 ? 239.474 162.622 179.713 1.00 43.34 193 PHE A O 1
ATOM 1441 N N . TRP A 1 194 ? 240.792 160.803 179.804 1.00 38.97 194 TRP A N 1
ATOM 1442 C CA . TRP A 1 194 ? 239.758 159.935 179.252 1.00 40.92 194 TRP A CA 1
ATOM 1443 C C . TRP A 1 194 ? 238.557 159.797 180.178 1.00 45.82 194 TRP A C 1
ATOM 1444 O O . TRP A 1 194 ? 237.459 159.468 179.711 1.00 52.73 194 TRP A O 1
ATOM 1465 N N . LEU A 1 195 ? 238.736 160.039 181.478 1.00 46.46 195 LEU A N 1
ATOM 1466 C CA . LEU A 1 195 ? 237.611 159.948 182.401 1.00 45.20 195 LEU A CA 1
ATOM 1467 C C . LEU A 1 195 ? 236.544 160.981 182.064 1.00 50.20 195 LEU A C 1
ATOM 1468 O O . LEU A 1 195 ? 235.344 160.704 182.177 1.00 53.55 195 LEU A O 1
ATOM 1484 N N . LEU A 1 196 ? 236.959 162.178 181.645 1.00 44.12 196 LEU A N 1
ATOM 1485 C CA . LEU A 1 196 ? 235.987 163.187 181.239 1.00 44.19 196 LEU A CA 1
ATOM 1486 C C . LEU A 1 196 ? 235.210 162.733 180.008 1.00 49.35 196 LEU A C 1
ATOM 1487 O O . LEU A 1 196 ? 234.002 162.978 179.903 1.00 51.06 196 LEU A O 1
ATOM 1503 N N . VAL A 1 197 ? 235.882 162.067 179.068 1.00 41.63 197 VAL A N 1
ATOM 1504 C CA . VAL A 1 197 ? 235.193 161.564 177.883 1.00 43.50 197 VAL A CA 1
ATOM 1505 C C . VAL A 1 197 ? 234.191 160.482 178.268 1.00 45.08 197 VAL A C 1
ATOM 1506 O O . VAL A 1 197 ? 233.071 160.433 177.740 1.00 52.41 197 VAL A O 1
ATOM 1519 N N . LEU A 1 198 ? 234.574 159.595 179.188 1.00 30.64 198 LEU A N 1
ATOM 1520 C CA . LEU A 1 198 ? 233.640 158.577 179.657 1.00 27.69 198 LEU A CA 1
ATOM 1521 C C . LEU A 1 198 ? 232.436 159.220 180.338 1.00 38.83 198 LEU A C 1
ATOM 1522 O O . LEU A 1 198 ? 231.291 158.788 180.145 1.00 46.23 198 LEU A O 1
ATOM 1538 N N . SER A 1 199 ? 232.678 160.258 181.142 1.00 39.21 199 SER A N 1
ATOM 1539 C CA . SER A 1 199 ? 231.579 160.968 181.786 1.00 39.03 199 SER A CA 1
ATOM 1540 C C . SER A 1 199 ? 230.655 161.595 180.752 1.00 47.25 199 SER A C 1
ATOM 1541 O O . SER A 1 199 ? 229.428 161.571 180.906 1.00 56.95 199 SER A O 1
ATOM 1549 N N . ARG A 1 200 ? 231.228 162.170 179.693 1.00 26.86 200 ARG A N 1
ATOM 1550 C CA . ARG A 1 200 ? 230.407 162.742 178.631 1.00 28.12 200 ARG A CA 1
ATOM 1551 C C . ARG A 1 200 ? 229.561 161.669 177.957 1.00 43.74 200 ARG A C 1
ATOM 1552 O O . ARG A 1 200 ? 228.384 161.896 177.656 1.00 59.42 200 ARG A O 1
ATOM 1573 N N . GLY A 1 201 ? 230.138 160.492 177.717 1.00 36.95 201 GLY A N 1
ATOM 1574 C CA . GLY A 1 201 ? 229.360 159.409 177.131 1.00 28.68 201 GLY A CA 1
ATOM 1575 C C . GLY A 1 201 ? 228.212 158.962 178.019 1.00 32.89 201 GLY A C 1
ATOM 1576 O O . GLY A 1 201 ? 227.105 158.693 177.541 1.00 43.41 201 GLY A O 1
ATOM 1580 N N . LEU A 1 202 ? 228.459 158.871 179.327 1.00 28.04 202 LEU A N 1
ATOM 1581 C CA . LEU A 1 202 ? 227.392 158.474 180.242 1.00 30.78 202 LEU A CA 1
ATOM 1582 C C . LEU A 1 202 ? 226.299 159.536 180.306 1.00 35.33 202 LEU A C 1
ATOM 1583 O O . LEU A 1 202 ? 225.101 159.212 180.357 1.00 52.92 202 LEU A O 1
ATOM 1599 N N . VAL A 1 203 ? 226.691 160.812 180.309 1.00 22.71 203 VAL A N 1
ATOM 1600 C CA . VAL A 1 203 ? 225.707 161.885 180.240 1.00 35.31 203 VAL A CA 1
ATOM 1601 C C . VAL A 1 203 ? 224.908 161.774 178.951 1.00 37.28 203 VAL A C 1
ATOM 1602 O O . VAL A 1 203 ? 223.709 162.069 178.918 1.00 42.44 203 VAL A O 1
ATOM 1615 N N . GLY A 1 204 ? 225.562 161.355 177.868 1.00 31.61 204 GLY A N 1
ATOM 1616 C CA . GLY A 1 204 ? 224.839 161.113 176.632 1.00 38.13 204 GLY A CA 1
ATOM 1617 C C . GLY A 1 204 ? 223.798 160.022 176.784 1.00 40.91 204 GLY A C 1
ATOM 1618 O O . GLY A 1 204 ? 222.669 160.155 176.310 1.00 45.75 204 GLY A O 1
ATOM 1622 N N . ILE A 1 205 ? 224.168 158.925 177.448 1.00 35.52 205 ILE A N 1
ATOM 1623 C CA . ILE A 1 205 ? 223.202 157.852 177.697 1.00 34.64 205 ILE A CA 1
ATOM 1624 C C . ILE A 1 205 ? 221.983 158.410 178.422 1.00 39.03 205 ILE A C 1
ATOM 1625 O O . ILE A 1 205 ? 220.831 158.206 178.008 1.00 47.42 205 ILE A O 1
ATOM 1641 N N . GLY A 1 206 ? 222.224 159.138 179.512 1.00 27.96 206 GLY A N 1
ATOM 1642 C CA . GLY A 1 206 ? 221.113 159.645 180.304 1.00 40.10 206 GLY A CA 1
ATOM 1643 C C . GLY A 1 206 ? 220.247 160.632 179.538 1.00 39.59 206 GLY A C 1
ATOM 1644 O O . GLY A 1 206 ? 219.010 160.562 179.570 1.00 44.70 206 GLY A O 1
ATOM 1648 N N . GLU A 1 207 ? 220.885 161.577 178.847 1.00 27.44 207 GLU A N 1
ATOM 1649 C CA . GLU A 1 207 ? 220.135 162.581 178.107 1.00 34.06 207 GLU A CA 1
ATOM 1650 C C . GLU A 1 207 ? 219.368 161.959 176.951 1.00 38.82 207 GLU A C 1
ATOM 1651 O O . GLU A 1 207 ? 218.295 162.451 176.588 1.00 50.10 207 GLU A O 1
ATOM 1663 N N . ALA A 1 208 ? 219.887 160.879 176.366 1.00 36.15 208 ALA A N 1
ATOM 1664 C CA . ALA A 1 208 ? 219.118 160.146 175.368 1.00 43.83 208 ALA A CA 1
ATOM 1665 C C . ALA A 1 208 ? 217.892 159.510 176.002 1.00 34.05 208 ALA A C 1
ATOM 1666 O O . ALA A 1 208 ? 216.793 159.546 175.434 1.00 45.19 208 ALA A O 1
ATOM 1673 N N . SER A 1 209 ? 218.063 158.922 177.189 1.00 29.77 209 SER A N 1
ATOM 1674 C CA . SER A 1 209 ? 216.915 158.392 177.917 1.00 36.69 209 SER A CA 1
ATOM 1675 C C . SER A 1 209 ? 215.831 159.452 178.043 1.00 34.68 209 SER A C 1
ATOM 1676 O O . SER A 1 209 ? 214.655 159.206 177.743 1.00 46.56 209 SER A O 1
ATOM 1684 N N . TYR A 1 210 ? 216.218 160.648 178.486 1.00 41.30 210 TYR A N 1
ATOM 1685 C CA . TYR A 1 210 ? 215.237 161.713 178.684 1.00 40.93 210 TYR A CA 1
ATOM 1686 C C . TYR A 1 210 ? 214.606 162.137 177.363 1.00 43.80 210 TYR A C 1
ATOM 1687 O O . TYR A 1 210 ? 213.377 162.183 177.232 1.00 53.02 210 TYR A O 1
ATOM 1705 N N . SER A 1 211 ? 215.433 162.461 176.368 1.00 36.08 211 SER A N 1
ATOM 1706 C CA . SER A 1 211 ? 214.909 162.925 175.091 1.00 33.26 211 SER A CA 1
ATOM 1707 C C . SER A 1 211 ? 213.997 161.897 174.441 1.00 38.36 211 SER A C 1
ATOM 1708 O O . SER A 1 211 ? 213.150 162.268 173.621 1.00 42.85 211 SER A O 1
ATOM 1716 N N . THR A 1 212 ? 214.146 160.618 174.783 1.00 41.92 212 THR A N 1
ATOM 1717 C CA . THR A 1 212 ? 213.288 159.592 174.210 1.00 41.87 212 THR A CA 1
ATOM 1718 C C . THR A 1 212 ? 212.026 159.346 175.026 1.00 48.68 212 THR A C 1
ATOM 1719 O O . THR A 1 212 ? 210.986 159.012 174.448 1.00 55.33 212 THR A O 1
ATOM 1730 N N . ILE A 1 213 ? 212.083 159.504 176.347 1.00 45.96 213 ILE A N 1
ATOM 1731 C CA . ILE A 1 213 ? 210.938 159.153 177.185 1.00 43.06 213 ILE A CA 1
ATOM 1732 C C . ILE A 1 213 ? 210.029 160.350 177.442 1.00 45.32 213 ILE A C 1
ATOM 1733 O O . ILE A 1 213 ? 208.804 160.214 177.415 1.00 57.78 213 ILE A O 1
ATOM 1749 N N . ALA A 1 214 ? 210.593 161.530 177.700 1.00 46.07 214 ALA A N 1
ATOM 1750 C CA . ALA A 1 214 ? 209.776 162.665 178.127 1.00 52.54 214 ALA A CA 1
ATOM 1751 C C . ALA A 1 214 ? 208.649 162.989 177.154 1.00 50.74 214 ALA A C 1
ATOM 1752 O O . ALA A 1 214 ? 207.517 163.228 177.613 1.00 65.64 214 ALA A O 1
ATOM 1759 N N . PRO A 1 215 ? 208.868 163.034 175.836 1.00 40.77 215 PRO A N 1
ATOM 1760 C CA . PRO A 1 215 ? 207.736 163.299 174.932 1.00 50.96 215 PRO A CA 1
ATOM 1761 C C . PRO A 1 215 ? 206.609 162.291 175.078 1.00 54.83 215 PRO A C 1
ATOM 1762 O O . PRO A 1 215 ? 205.432 162.658 174.965 1.00 55.37 215 PRO A O 1
ATOM 1773 N N . THR A 1 216 ? 206.938 161.023 175.334 1.00 60.11 216 THR A N 1
ATOM 1774 C CA . THR A 1 216 ? 205.900 160.014 175.511 1.00 62.03 216 THR A CA 1
ATOM 1775 C C . THR A 1 216 ? 205.029 160.328 176.721 1.00 64.63 216 THR A C 1
ATOM 1776 O O . THR A 1 216 ? 203.801 160.202 176.659 1.00 66.50 216 THR A O 1
ATOM 1787 N N . ILE A 1 217 ? 205.645 160.732 177.833 1.00 58.70 217 ILE A N 1
ATOM 1788 C CA . ILE A 1 217 ? 204.873 161.127 179.009 1.00 55.62 217 ILE A CA 1
ATOM 1789 C C . ILE A 1 217 ? 204.025 162.352 178.699 1.00 61.39 217 ILE A C 1
ATOM 1790 O O . ILE A 1 217 ? 202.840 162.419 179.055 1.00 65.31 217 ILE A O 1
ATOM 1806 N N . ILE A 1 218 ? 204.622 163.348 178.040 1.00 65.83 218 ILE A N 1
ATOM 1807 C CA . ILE A 1 218 ? 203.883 164.568 177.736 1.00 63.65 218 ILE A CA 1
ATOM 1808 C C . ILE A 1 218 ? 202.664 164.250 176.885 1.00 68.83 218 ILE A C 1
ATOM 1809 O O . ILE A 1 218 ? 201.614 164.888 177.025 1.00 75.51 218 ILE A O 1
ATOM 1825 N N . GLY A 1 219 ? 202.777 163.269 175.994 1.00 71.21 219 GLY A N 1
ATOM 1826 C CA . GLY A 1 219 ? 201.654 162.872 175.169 1.00 73.65 219 GLY A CA 1
ATOM 1827 C C . GLY A 1 219 ? 200.625 162.037 175.902 1.00 74.43 219 GLY A C 1
ATOM 1828 O O . GLY A 1 219 ? 199.421 162.189 175.677 1.00 77.14 219 GLY A O 1
ATOM 1832 N N . ASP A 1 220 ? 201.083 161.141 176.778 1.00 78.70 220 ASP A N 1
ATOM 1833 C CA . ASP A 1 220 ? 200.158 160.263 177.488 1.00 81.27 220 ASP A CA 1
ATOM 1834 C C . ASP A 1 220 ? 199.353 161.019 178.536 1.00 79.67 220 ASP A C 1
ATOM 1835 O O . ASP A 1 220 ? 198.201 160.660 178.806 1.00 79.98 220 ASP A O 1
ATOM 1844 N N . LEU A 1 221 ? 199.936 162.060 179.137 1.00 76.49 221 LEU A N 1
ATOM 1845 C CA . LEU A 1 221 ? 199.188 162.873 180.091 1.00 76.20 221 LEU A CA 1
ATOM 1846 C C . LEU A 1 221 ? 197.914 163.430 179.471 1.00 77.68 221 LEU A C 1
ATOM 1847 O O . LEU A 1 221 ? 196.918 163.646 180.172 1.00 81.55 221 LEU A O 1
ATOM 1863 N N . PHE A 1 222 ? 197.934 163.674 178.163 1.00 84.28 222 PHE A N 1
ATOM 1864 C CA . PHE A 1 222 ? 196.901 164.430 177.467 1.00 86.49 222 PHE A CA 1
ATOM 1865 C C . PHE A 1 222 ? 197.072 164.342 175.954 1.00 88.26 222 PHE A C 1
ATOM 1866 O O . PHE A 1 222 ? 198.194 164.420 175.445 1.00 87.39 222 PHE A O 1
ATOM 1883 N N . THR A 1 223 ? 195.962 164.168 175.232 1.00 103.02 223 THR A N 1
ATOM 1884 C CA . THR A 1 223 ? 195.984 163.894 173.800 1.00 103.16 223 THR A CA 1
ATOM 1885 C C . THR A 1 223 ? 195.194 164.912 172.984 1.00 100.77 223 THR A C 1
ATOM 1886 O O . THR A 1 223 ? 195.202 164.837 171.749 1.00 101.08 223 THR A O 1
ATOM 1897 N N . LYS A 1 224 ? 194.535 165.870 173.629 1.00 96.21 224 LYS A N 1
ATOM 1898 C CA . LYS A 1 224 ? 193.714 166.840 172.924 1.00 97.82 224 LYS A CA 1
ATOM 1899 C C . LYS A 1 224 ? 194.579 167.709 172.007 1.00 95.18 224 LYS A C 1
ATOM 1900 O O . LYS A 1 224 ? 195.812 167.667 172.043 1.00 97.48 224 LYS A O 1
ATOM 1919 N N . ASN A 1 225 ? 193.910 168.508 171.170 1.00 87.87 225 ASN A N 1
ATOM 1920 C CA . ASN A 1 225 ? 194.625 169.416 170.280 1.00 91.31 225 ASN A CA 1
ATOM 1921 C C . ASN A 1 225 ? 195.487 170.406 171.049 1.00 94.61 225 ASN A C 1
ATOM 1922 O O . ASN A 1 225 ? 196.440 170.953 170.483 1.00 95.82 225 ASN A O 1
ATOM 1933 N N . THR A 1 226 ? 195.180 170.647 172.326 1.00 90.89 226 THR A N 1
ATOM 1934 C CA . THR A 1 226 ? 196.056 171.455 173.163 1.00 87.91 226 THR A CA 1
ATOM 1935 C C . THR A 1 226 ? 197.403 170.785 173.389 1.00 89.02 226 THR A C 1
ATOM 1936 O O . THR A 1 226 ? 198.328 171.438 173.884 1.00 87.30 226 THR A O 1
ATOM 1947 N N . ARG A 1 227 ? 197.530 169.501 173.046 1.00 90.09 227 ARG A N 1
ATOM 1948 C CA . ARG A 1 227 ? 198.808 168.818 173.195 1.00 87.13 227 ARG A CA 1
ATOM 1949 C C . ARG A 1 227 ? 199.888 169.446 172.327 1.00 84.59 227 ARG A C 1
ATOM 1950 O O . ARG A 1 227 ? 201.071 169.412 172.689 1.00 90.35 227 ARG A O 1
ATOM 1971 N N . THR A 1 228 ? 199.507 170.027 171.190 1.00 78.13 228 THR A N 1
ATOM 1972 C CA . THR A 1 228 ? 200.499 170.667 170.338 1.00 80.51 228 THR A CA 1
ATOM 1973 C C . THR A 1 228 ? 201.187 171.806 171.076 1.00 79.72 228 THR A C 1
ATOM 1974 O O . THR A 1 228 ? 202.403 171.978 170.965 1.00 81.78 228 THR A O 1
ATOM 1985 N N . LEU A 1 229 ? 200.430 172.577 171.860 1.00 79.41 229 LEU A N 1
ATOM 1986 C CA . LEU A 1 229 ? 201.012 173.703 172.588 1.00 84.23 229 LEU A CA 1
ATOM 1987 C C . LEU A 1 229 ? 201.958 173.231 173.691 1.00 82.23 229 LEU A C 1
ATOM 1988 O O . LEU A 1 229 ? 203.039 173.809 173.887 1.00 82.85 229 LEU A O 1
ATOM 2004 N N . MET A 1 230 ? 201.567 172.196 174.434 1.00 79.01 230 MET A N 1
ATOM 2005 C CA . MET A 1 230 ? 202.438 171.685 175.487 1.00 79.37 230 MET A CA 1
ATOM 2006 C C . MET A 1 230 ? 203.723 171.107 174.904 1.00 80.88 230 MET A C 1
ATOM 2007 O O . MET A 1 230 ? 204.820 171.366 175.417 1.00 84.50 230 MET A O 1
ATOM 2021 N N . LEU A 1 231 ? 203.614 170.330 173.824 1.00 69.30 231 LEU A N 1
ATOM 2022 C CA . LEU A 1 231 ? 204.823 169.852 173.165 1.00 66.98 231 LEU A CA 1
ATOM 2023 C C . LEU A 1 231 ? 205.622 171.009 172.581 1.00 69.50 231 LEU A C 1
ATOM 2024 O O . LEU A 1 231 ? 206.851 170.930 172.489 1.00 73.26 231 LEU A O 1
ATOM 2040 N N . SER A 1 232 ? 204.947 172.094 172.196 1.00 70.60 232 SER A N 1
ATOM 2041 C CA . SER A 1 232 ? 205.652 173.264 171.691 1.00 68.97 232 SER A CA 1
ATOM 2042 C C . SER A 1 232 ? 206.522 173.888 172.772 1.00 68.45 232 SER A C 1
ATOM 2043 O O . SER A 1 232 ? 207.667 174.262 172.508 1.00 73.85 232 SER A O 1
ATOM 2051 N N . VAL A 1 233 ? 206.000 174.011 173.993 1.00 63.18 233 VAL A N 1
ATOM 2052 C CA . VAL A 1 233 ? 206.832 174.541 175.073 1.00 66.10 233 VAL A CA 1
ATOM 2053 C C . VAL A 1 233 ? 207.946 173.554 175.416 1.00 64.73 233 VAL A C 1
ATOM 2054 O O . VAL A 1 233 ? 209.097 173.948 175.667 1.00 73.08 233 VAL A O 1
ATOM 2067 N N . PHE A 1 234 ? 207.636 172.255 175.396 1.00 56.94 234 PHE A N 1
ATOM 2068 C CA . PHE A 1 234 ? 208.662 171.253 175.665 1.00 58.71 234 PHE A CA 1
ATOM 2069 C C . PHE A 1 234 ? 209.814 171.365 174.673 1.00 59.62 234 PHE A C 1
ATOM 2070 O O . PHE A 1 234 ? 210.984 171.244 175.053 1.00 64.08 234 PHE A O 1
ATOM 2087 N N . TYR A 1 235 ? 209.502 171.590 173.397 1.00 53.85 235 TYR A N 1
ATOM 2088 C CA . TYR A 1 235 ? 210.541 171.717 172.381 1.00 54.56 235 TYR A CA 1
ATOM 2089 C C . TYR A 1 235 ? 211.226 173.077 172.429 1.00 63.19 235 TYR A C 1
ATOM 2090 O O . TYR A 1 235 ? 212.423 173.171 172.138 1.00 66.08 235 TYR A O 1
ATOM 2108 N N . PHE A 1 236 ? 210.493 174.136 172.782 1.00 67.25 236 PHE A N 1
ATOM 2109 C CA . PHE A 1 236 ? 211.107 175.445 172.961 1.00 65.43 236 PHE A CA 1
ATOM 2110 C C . PHE A 1 236 ? 212.094 175.437 174.112 1.00 63.74 236 PHE A C 1
ATOM 2111 O O . PHE A 1 236 ? 212.963 176.312 174.181 1.00 70.03 236 PHE A O 1
ATOM 2128 N N . ALA A 1 237 ? 211.974 174.468 175.019 1.00 50.19 237 ALA A N 1
ATOM 2129 C CA . ALA A 1 237 ? 212.991 174.308 176.051 1.00 51.20 237 ALA A CA 1
ATOM 2130 C C . ALA A 1 237 ? 214.380 174.073 175.463 1.00 55.68 237 ALA A C 1
ATOM 2131 O O . ALA A 1 237 ? 215.378 174.284 176.162 1.00 62.29 237 ALA A O 1
ATOM 2138 N N . ILE A 1 238 ? 214.472 173.649 174.204 1.00 55.29 238 ILE A N 1
ATOM 2139 C CA . ILE A 1 238 ? 215.745 173.268 173.591 1.00 57.35 238 ILE A CA 1
ATOM 2140 C C . ILE A 1 238 ? 216.651 174.476 173.367 1.00 60.07 238 ILE A C 1
ATOM 2141 O O . ILE A 1 238 ? 217.726 174.553 173.984 1.00 67.58 238 ILE A O 1
ATOM 2157 N N . PRO A 1 239 ? 216.291 175.428 172.495 1.00 48.57 239 PRO A N 1
ATOM 2158 C CA . PRO A 1 239 ? 217.200 176.564 172.267 1.00 49.73 239 PRO A CA 1
ATOM 2159 C C . PRO A 1 239 ? 217.461 177.379 173.519 1.00 55.99 239 PRO A C 1
ATOM 2160 O O . PRO A 1 239 ? 218.590 177.841 173.734 1.00 64.87 239 PRO A O 1
ATOM 2171 N N . LEU A 1 240 ? 216.436 177.577 174.350 1.00 50.21 240 LEU A N 1
ATOM 2172 C CA . LEU A 1 240 ? 216.644 178.247 175.628 1.00 49.44 240 LEU A CA 1
ATOM 2173 C C . LEU A 1 240 ? 217.613 177.458 176.494 1.00 45.91 240 LEU A C 1
ATOM 2174 O O . LEU A 1 240 ? 218.466 178.039 177.175 1.00 53.08 240 LEU A O 1
ATOM 2190 N N . GLY A 1 241 ? 217.501 176.130 176.474 1.00 48.11 241 GLY A N 1
ATOM 2191 C CA . GLY A 1 241 ? 218.437 175.311 177.224 1.00 51.92 241 GLY A CA 1
ATOM 2192 C C . GLY A 1 241 ? 219.869 175.504 176.767 1.00 52.09 241 GLY A C 1
ATOM 2193 O O . GLY A 1 241 ? 220.779 175.653 177.583 1.00 53.17 241 GLY A O 1
ATOM 2197 N N . SER A 1 242 ? 220.090 175.506 175.451 1.00 40.97 242 SER A N 1
ATOM 2198 C CA . SER A 1 242 ? 221.447 175.681 174.934 1.00 39.45 242 SER A CA 1
ATOM 2199 C C . SER A 1 242 ? 221.993 177.063 175.280 1.00 42.96 242 SER A C 1
ATOM 2200 O O . SER A 1 242 ? 223.149 177.209 175.715 1.00 50.92 242 SER A O 1
ATOM 2208 N N . GLY A 1 243 ? 221.174 178.096 175.081 1.00 45.57 243 GLY A N 1
ATOM 2209 C CA . GLY A 1 243 ? 221.606 179.436 175.427 1.00 50.30 243 GLY A CA 1
ATOM 2210 C C . GLY A 1 243 ? 221.979 179.548 176.891 1.00 48.91 243 GLY A C 1
ATOM 2211 O O . GLY A 1 243 ? 223.040 180.073 177.236 1.00 49.64 243 GLY A O 1
ATOM 2215 N N . LEU A 1 244 ? 221.117 179.037 177.772 1.00 53.08 244 LEU A N 1
ATOM 2216 C CA . LEU A 1 244 ? 221.421 179.083 179.195 1.00 46.83 244 LEU A CA 1
ATOM 2217 C C . LEU A 1 244 ? 222.629 178.227 179.534 1.00 46.03 244 LEU A C 1
ATOM 2218 O O . LEU A 1 244 ? 223.331 178.522 180.499 1.00 48.87 244 LEU A O 1
ATOM 2234 N N . GLY A 1 245 ? 222.893 177.171 178.765 1.00 48.88 245 GLY A N 1
ATOM 2235 C CA . GLY A 1 245 ? 224.117 176.415 178.978 1.00 46.05 245 GLY A CA 1
ATOM 2236 C C . GLY A 1 245 ? 225.350 177.263 178.749 1.00 46.35 245 GLY A C 1
ATOM 2237 O O . GLY A 1 245 ? 226.265 177.298 179.577 1.00 49.97 245 GLY A O 1
ATOM 2241 N N . TYR A 1 246 ? 225.382 177.979 177.625 1.00 50.48 246 TYR A N 1
ATOM 2242 C CA . TYR A 1 246 ? 226.505 178.882 177.381 1.00 43.57 246 TYR A CA 1
ATOM 2243 C C . TYR A 1 246 ? 226.591 179.953 178.467 1.00 46.13 246 TYR A C 1
ATOM 2244 O O . TYR A 1 246 ? 227.675 180.234 179.003 1.00 51.62 246 TYR A O 1
ATOM 2262 N N . ILE A 1 247 ? 225.448 180.554 178.812 1.00 51.72 247 ILE A N 1
ATOM 2263 C CA . ILE A 1 247 ? 225.437 181.638 179.792 1.00 50.05 247 ILE A CA 1
ATOM 2264 C C . ILE A 1 247 ? 225.942 181.145 181.142 1.00 50.73 247 ILE A C 1
ATOM 2265 O O . ILE A 1 247 ? 226.751 181.809 181.796 1.00 50.57 247 ILE A O 1
ATOM 2281 N N . THR A 1 248 ? 225.457 179.984 181.589 1.00 46.87 248 THR A N 1
ATOM 2282 C CA . THR A 1 248 ? 225.855 179.476 182.895 1.00 44.95 248 THR A CA 1
ATOM 2283 C C . THR A 1 248 ? 227.319 179.068 182.896 1.00 38.16 248 THR A C 1
ATOM 2284 O O . THR A 1 248 ? 228.035 179.338 183.862 1.00 45.15 248 THR A O 1
ATOM 2295 N N . GLY A 1 249 ? 227.793 178.441 181.822 1.00 40.05 249 GLY A N 1
ATOM 2296 C CA . GLY A 1 249 ? 229.207 178.149 181.738 1.00 43.24 249 GLY A CA 1
ATOM 2297 C C . GLY A 1 249 ? 230.025 179.402 181.962 1.00 45.37 249 GLY A C 1
ATOM 2298 O O . GLY A 1 249 ? 230.857 179.462 182.878 1.00 53.43 249 GLY A O 1
ATOM 2302 N N . SER A 1 250 ? 229.768 180.428 181.145 1.00 64.00 250 SER A N 1
ATOM 2303 C CA . SER A 1 250 ? 230.559 181.653 181.231 1.00 70.34 250 SER A CA 1
ATOM 2304 C C . SER A 1 250 ? 230.443 182.294 182.612 1.00 67.48 250 SER A C 1
ATOM 2305 O O . SER A 1 250 ? 231.454 182.646 183.235 1.00 64.21 250 SER A O 1
ATOM 2313 N N . SER A 1 251 ? 229.214 182.452 183.108 1.00 51.52 251 SER A N 1
ATOM 2314 C CA . SER A 1 251 ? 228.999 183.183 184.351 1.00 51.70 251 SER A CA 1
ATOM 2315 C C . SER A 1 251 ? 229.595 182.449 185.544 1.00 50.60 251 SER A C 1
ATOM 2316 O O . SER A 1 251 ? 230.221 183.071 186.409 1.00 51.72 251 SER A O 1
ATOM 2324 N N . VAL A 1 252 ? 229.401 181.131 185.622 1.00 44.47 252 VAL A N 1
ATOM 2325 C CA . VAL A 1 252 ? 229.956 180.368 186.731 1.00 34.02 252 VAL A CA 1
ATOM 2326 C C . VAL A 1 252 ? 231.475 180.384 186.676 1.00 39.59 252 VAL A C 1
ATOM 2327 O O . VAL A 1 252 ? 232.142 180.535 187.707 1.00 49.74 252 VAL A O 1
ATOM 2340 N N . LYS A 1 253 ? 232.054 180.240 185.480 1.00 52.53 253 LYS A N 1
ATOM 2341 C CA . LYS A 1 253 ? 233.507 180.291 185.379 1.00 61.47 253 LYS A CA 1
ATOM 2342 C C . LYS A 1 253 ? 234.035 181.641 185.848 1.00 64.76 253 LYS A C 1
ATOM 2343 O O . LYS A 1 253 ? 235.046 181.708 186.556 1.00 61.24 253 LYS A O 1
ATOM 2362 N N . GLN A 1 254 ? 233.362 182.729 185.468 1.00 68.56 254 GLN A N 1
ATOM 2363 C CA . GLN A 1 254 ? 233.817 184.051 185.886 1.00 66.67 254 GLN A CA 1
ATOM 2364 C C . GLN A 1 254 ? 233.670 184.244 187.391 1.00 62.83 254 GLN A C 1
ATOM 2365 O O . GLN A 1 254 ? 234.589 184.743 188.050 1.00 61.82 254 GLN A O 1
ATOM 2379 N N . ALA A 1 255 ? 232.524 183.854 187.954 1.00 50.52 255 ALA A N 1
ATOM 2380 C CA . ALA A 1 255 ? 232.247 184.153 189.355 1.00 46.79 255 ALA A CA 1
ATOM 2381 C C . ALA A 1 255 ? 233.069 183.273 190.288 1.00 47.98 255 ALA A C 1
ATOM 2382 O O . ALA A 1 255 ? 233.742 183.774 191.196 1.00 49.56 255 ALA A O 1
ATOM 2389 N N . ALA A 1 256 ? 233.028 181.956 190.080 1.00 48.93 256 ALA A N 1
ATOM 2390 C CA . ALA A 1 256 ? 233.685 181.047 191.012 1.00 51.78 256 ALA A CA 1
ATOM 2391 C C . ALA A 1 256 ? 235.200 181.188 190.971 1.00 52.34 256 ALA A C 1
ATOM 2392 O O . ALA A 1 256 ? 235.874 180.901 191.967 1.00 53.16 256 ALA A O 1
ATOM 2399 N N . GLY A 1 257 ? 235.752 181.621 189.840 1.00 52.44 257 GLY A N 1
ATOM 2400 C CA . GLY A 1 257 ? 237.181 181.716 189.666 1.00 52.89 257 GLY A CA 1
ATOM 2401 C C . GLY A 1 257 ? 237.834 180.463 189.124 1.00 50.93 257 GLY A C 1
ATOM 2402 O O . GLY A 1 257 ? 238.996 180.517 188.707 1.00 54.74 257 GLY A O 1
ATOM 2406 N N . ASP A 1 258 ? 237.124 179.337 189.125 1.00 51.85 258 ASP A N 1
ATOM 2407 C CA . ASP A 1 258 ? 237.607 178.094 188.545 1.00 53.49 258 ASP A CA 1
ATOM 2408 C C . ASP A 1 258 ? 236.557 177.552 187.589 1.00 54.79 258 ASP A C 1
ATOM 2409 O O . ASP A 1 258 ? 235.357 177.598 187.878 1.00 59.97 258 ASP A O 1
ATOM 2418 N N . TRP A 1 259 ? 237.016 177.037 186.448 1.00 53.79 259 TRP A N 1
ATOM 2419 C CA . TRP A 1 259 ? 236.094 176.461 185.477 1.00 54.01 259 TRP A CA 1
ATOM 2420 C C . TRP A 1 259 ? 235.377 175.243 186.042 1.00 52.68 259 TRP A C 1
ATOM 2421 O O . TRP A 1 259 ? 234.289 174.890 185.572 1.00 55.13 259 TRP A O 1
ATOM 2442 N N . HIS A 1 260 ? 235.965 174.596 187.049 1.00 47.19 260 HIS A N 1
ATOM 2443 C CA . HIS A 1 260 ? 235.392 173.369 187.593 1.00 44.65 260 HIS A CA 1
ATOM 2444 C C . HIS A 1 260 ? 233.933 173.568 187.983 1.00 48.51 260 HIS A C 1
ATOM 2445 O O . HIS A 1 260 ? 233.073 172.736 187.671 1.00 56.56 260 HIS A O 1
ATOM 2459 N N . TRP A 1 261 ? 233.634 174.677 188.660 1.00 46.20 261 TRP A N 1
ATOM 2460 C CA . TRP A 1 261 ? 232.284 174.899 189.165 1.00 44.35 261 TRP A CA 1
ATOM 2461 C C . TRP A 1 261 ? 231.252 174.972 188.050 1.00 41.79 261 TRP A C 1
ATOM 2462 O O . TRP A 1 261 ? 230.059 174.792 188.316 1.00 47.05 261 TRP A O 1
ATOM 2483 N N . ALA A 1 262 ? 231.678 175.217 186.809 1.00 42.07 262 ALA A N 1
ATOM 2484 C CA . ALA A 1 262 ? 230.734 175.212 185.699 1.00 43.93 262 ALA A CA 1
ATOM 2485 C C . ALA A 1 262 ? 230.042 173.865 185.552 1.00 41.85 262 ALA A C 1
ATOM 2486 O O . ALA A 1 262 ? 228.961 173.797 184.957 1.00 44.65 262 ALA A O 1
ATOM 2493 N N . LEU A 1 263 ? 230.639 172.797 186.079 1.00 42.70 263 LEU A N 1
ATOM 2494 C CA . LEU A 1 263 ? 230.050 171.465 186.049 1.00 51.62 263 LEU A CA 1
ATOM 2495 C C . LEU A 1 263 ? 229.515 171.036 187.409 1.00 56.05 263 LEU A C 1
ATOM 2496 O O . LEU A 1 263 ? 229.194 169.857 187.592 1.00 52.21 263 LEU A O 1
ATOM 2512 N N . ARG A 1 264 ? 229.415 171.956 188.367 1.00 49.34 264 ARG A N 1
ATOM 2513 C CA . ARG A 1 264 ? 228.978 171.625 189.717 1.00 47.00 264 ARG A CA 1
ATOM 2514 C C . ARG A 1 264 ? 227.668 172.284 190.120 1.00 52.43 264 ARG A C 1
ATOM 2515 O O . ARG A 1 264 ? 226.947 171.725 190.950 1.00 54.62 264 ARG A O 1
ATOM 2536 N N . VAL A 1 265 ? 227.337 173.448 189.562 1.00 43.75 265 VAL A N 1
ATOM 2537 C CA . VAL A 1 265 ? 226.065 174.088 189.880 1.00 36.88 265 VAL A CA 1
ATOM 2538 C C . VAL A 1 265 ? 224.913 173.384 189.174 1.00 35.03 265 VAL A C 1
ATOM 2539 O O . VAL A 1 265 ? 223.866 173.125 189.778 1.00 44.74 265 VAL A O 1
ATOM 2552 N N . SER A 1 266 ? 225.082 173.063 187.892 1.00 44.67 266 SER A N 1
ATOM 2553 C CA . SER A 1 266 ? 223.988 172.469 187.126 1.00 46.31 266 SER A CA 1
ATOM 2554 C C . SER A 1 266 ? 223.515 171.145 187.709 1.00 40.48 266 SER A C 1
ATOM 2555 O O . SER A 1 266 ? 222.292 170.940 187.800 1.00 51.83 266 SER A O 1
ATOM 2563 N N . PRO A 1 267 ? 224.391 170.214 188.099 1.00 33.12 267 PRO A N 1
ATOM 2564 C CA . PRO A 1 267 ? 223.900 168.956 188.689 1.00 42.55 267 PRO A CA 1
ATOM 2565 C C . PRO A 1 267 ? 222.847 169.146 189.769 1.00 55.74 267 PRO A C 1
ATOM 2566 O O . PRO A 1 267 ? 221.784 168.513 189.713 1.00 55.85 267 PRO A O 1
ATOM 2577 N N . VAL A 1 268 ? 223.110 170.012 190.748 1.00 52.62 268 VAL A N 1
ATOM 2578 C CA . VAL A 1 268 ? 222.226 170.190 191.895 1.00 38.80 268 VAL A CA 1
ATOM 2579 C C . VAL A 1 268 ? 220.799 170.400 191.409 1.00 33.94 268 VAL A C 1
ATOM 2580 O O . VAL A 1 268 ? 219.900 169.616 191.736 1.00 39.63 268 VAL A O 1
ATOM 2593 N N . LEU A 1 269 ? 220.593 171.436 190.594 1.00 34.94 269 LEU A N 1
ATOM 2594 C CA . LEU A 1 269 ? 219.256 171.723 190.085 1.00 46.26 269 LEU A CA 1
ATOM 2595 C C . LEU A 1 269 ? 218.629 170.471 189.490 1.00 47.61 269 LEU A C 1
ATOM 2596 O O . LEU A 1 269 ? 217.486 170.119 189.809 1.00 58.82 269 LEU A O 1
ATOM 2612 N N . GLY A 1 270 ? 219.380 169.769 188.640 1.00 35.63 270 GLY A N 1
ATOM 2613 C CA . GLY A 1 270 ? 218.854 168.559 188.031 1.00 32.70 270 GLY A CA 1
ATOM 2614 C C . GLY A 1 270 ? 218.218 167.636 189.047 1.00 37.40 270 GLY A C 1
ATOM 2615 O O . GLY A 1 270 ? 217.072 167.208 188.887 1.00 45.42 270 GLY A O 1
ATOM 2619 N N . MET A 1 271 ? 218.938 167.347 190.132 1.00 47.19 271 MET A N 1
ATOM 2620 C CA . MET A 1 271 ? 218.412 166.422 191.129 1.00 55.22 271 MET A CA 1
ATOM 2621 C C . MET A 1 271 ? 217.075 166.913 191.666 1.00 47.11 271 MET A C 1
ATOM 2622 O O . MET A 1 271 ? 216.118 166.139 191.785 1.00 35.75 271 MET A O 1
ATOM 2636 N N . ILE A 1 272 ? 216.980 168.208 191.972 1.00 43.78 272 ILE A N 1
ATOM 2637 C CA . ILE A 1 272 ? 215.705 168.762 192.417 1.00 40.53 272 ILE A CA 1
ATOM 2638 C C . ILE A 1 272 ? 214.629 168.481 191.377 1.00 53.59 272 ILE A C 1
ATOM 2639 O O . ILE A 1 272 ? 213.550 167.967 191.698 1.00 63.28 272 ILE A O 1
ATOM 2655 N N . THR A 1 273 ? 214.921 168.781 190.108 1.00 56.23 273 THR A N 1
ATOM 2656 C CA . THR A 1 273 ? 213.976 168.453 189.046 1.00 50.72 273 THR A CA 1
ATOM 2657 C C . THR A 1 273 ? 213.620 166.976 189.085 1.00 53.08 273 THR A C 1
ATOM 2658 O O . THR A 1 273 ? 212.447 166.605 188.953 1.00 62.50 273 THR A O 1
ATOM 2669 N N . GLY A 1 274 ? 214.618 166.116 189.291 1.00 38.99 274 GLY A N 1
ATOM 2670 C CA . GLY A 1 274 ? 214.327 164.702 189.437 1.00 37.30 274 GLY A CA 1
ATOM 2671 C C . GLY A 1 274 ? 213.356 164.439 190.569 1.00 46.54 274 GLY A C 1
ATOM 2672 O O . GLY A 1 274 ? 212.352 163.741 190.399 1.00 55.05 274 GLY A O 1
ATOM 2676 N N . THR A 1 275 ? 213.613 165.039 191.734 1.00 54.33 275 THR A N 1
ATOM 2677 C CA . THR A 1 275 ? 212.695 164.869 192.854 1.00 50.30 275 THR A CA 1
ATOM 2678 C C . THR A 1 275 ? 211.283 165.277 192.470 1.00 35.60 275 THR A C 1
ATOM 2679 O O . THR A 1 275 ? 210.310 164.733 193.004 1.00 40.32 275 THR A O 1
ATOM 2690 N N . LEU A 1 276 ? 211.150 166.223 191.539 1.00 41.39 276 LEU A N 1
ATOM 2691 C CA . LEU A 1 276 ? 209.828 166.652 191.103 1.00 50.71 276 LEU A CA 1
ATOM 2692 C C . LEU A 1 276 ? 209.231 165.686 190.086 1.00 56.25 276 LEU A C 1
ATOM 2693 O O . LEU A 1 276 ? 208.025 165.417 190.122 1.00 58.25 276 LEU A O 1
ATOM 2709 N N . ILE A 1 277 ? 210.055 165.134 189.188 1.00 53.94 277 ILE A N 1
ATOM 2710 C CA . ILE A 1 277 ? 209.503 164.372 188.072 1.00 47.25 277 ILE A CA 1
ATOM 2711 C C . ILE A 1 277 ? 208.771 163.134 188.566 1.00 49.41 277 ILE A C 1
ATOM 2712 O O . ILE A 1 277 ? 207.903 162.606 187.863 1.00 55.45 277 ILE A O 1
ATOM 2728 N N . LEU A 1 278 ? 209.102 162.651 189.764 1.00 50.54 278 LEU A N 1
ATOM 2729 C CA . LEU A 1 278 ? 208.382 161.532 190.357 1.00 59.43 278 LEU A CA 1
ATOM 2730 C C . LEU A 1 278 ? 207.276 161.978 191.305 1.00 53.38 278 LEU A C 1
ATOM 2731 O O . LEU A 1 278 ? 206.321 161.223 191.518 1.00 54.51 278 LEU A O 1
ATOM 2747 N N . ILE A 1 279 ? 207.382 163.178 191.876 1.00 51.97 279 ILE A N 1
ATOM 2748 C CA . ILE A 1 279 ? 206.385 163.634 192.839 1.00 48.57 279 ILE A CA 1
ATOM 2749 C C . ILE A 1 279 ? 205.095 164.036 192.139 1.00 47.80 279 ILE A C 1
ATOM 2750 O O . ILE A 1 279 ? 203.996 163.759 192.632 1.00 51.67 279 ILE A O 1
ATOM 2766 N N . LEU A 1 280 ? 205.203 164.697 190.988 1.00 54.48 280 LEU A N 1
ATOM 2767 C CA . LEU A 1 280 ? 204.058 165.310 190.326 1.00 49.62 280 LEU A CA 1
ATOM 2768 C C . LEU A 1 280 ? 203.523 164.476 189.169 1.00 48.88 280 LEU A C 1
ATOM 2769 O O . LEU A 1 280 ? 202.310 164.275 189.063 1.00 55.19 280 LEU A O 1
ATOM 2785 N N . VAL A 1 281 ? 204.395 163.987 188.299 1.00 51.00 281 VAL A N 1
ATOM 2786 C CA . VAL A 1 281 ? 203.933 163.250 187.116 1.00 54.93 281 VAL A CA 1
ATOM 2787 C C . VAL A 1 281 ? 203.261 161.955 187.561 1.00 62.28 281 VAL A C 1
ATOM 2788 O O . VAL A 1 281 ? 203.872 161.169 188.307 1.00 60.77 281 VAL A O 1
ATOM 2801 N N . PRO A 1 282 ? 202.022 161.681 187.137 1.00 73.05 282 PRO A N 1
ATOM 2802 C CA . PRO A 1 282 ? 201.383 160.413 187.505 1.00 69.60 282 PRO A CA 1
ATOM 2803 C C . PRO A 1 282 ? 201.706 159.298 186.525 1.00 71.13 282 PRO A C 1
ATOM 2804 O O . PRO A 1 282 ? 202.466 159.498 185.573 1.00 71.58 282 PRO A O 1
ATOM 2815 N N . ALA A 1 283 ? 201.130 158.119 186.748 1.00 71.34 283 ALA A N 1
ATOM 2816 C CA . ALA A 1 283 ? 201.338 157.006 185.834 1.00 65.64 283 ALA A CA 1
ATOM 2817 C C . ALA A 1 283 ? 200.764 157.335 184.462 1.00 69.55 283 ALA A C 1
ATOM 2818 O O . ALA A 1 283 ? 199.679 157.912 184.345 1.00 71.34 283 ALA A O 1
ATOM 2825 N N . THR A 1 284 ? 201.502 156.965 183.418 1.00 85.61 284 THR A N 1
ATOM 2826 C CA . THR A 1 284 ? 201.066 157.251 182.059 1.00 87.22 284 THR A CA 1
ATOM 2827 C C . THR A 1 284 ? 199.767 156.516 181.748 1.00 89.58 284 THR A C 1
ATOM 2828 O O . THR A 1 284 ? 199.516 155.412 182.238 1.00 88.38 284 THR A O 1
ATOM 2832 N N . LYS A 1 285 ? 198.935 157.144 180.923 1.00 95.71 285 LYS A N 1
ATOM 2833 C CA . LYS A 1 285 ? 197.657 156.563 180.533 1.00 92.67 285 LYS A CA 1
ATOM 2834 C C . LYS A 1 285 ? 197.866 155.257 179.773 1.00 92.64 285 LYS A C 1
ATOM 2835 O O . LYS A 1 285 ? 198.979 154.943 179.353 1.00 91.66 285 LYS A O 1
ATOM 2839 N N . ALA A 1 298 ? 207.918 141.968 166.930 1.00 99.77 298 ALA A N 1
ATOM 2840 C CA . ALA A 1 298 ? 207.612 142.386 165.567 1.00 100.59 298 ALA A CA 1
ATOM 2841 C C . ALA A 1 298 ? 208.870 142.878 164.860 1.00 98.17 298 ALA A C 1
ATOM 2842 O O . ALA A 1 298 ? 208.845 143.887 164.156 1.00 97.13 298 ALA A O 1
ATOM 2849 N N . ARG A 1 299 ? 209.975 142.154 165.055 1.00 94.18 299 ARG A N 1
ATOM 2850 C CA . ARG A 1 299 ? 211.227 142.528 164.404 1.00 96.58 299 ARG A CA 1
ATOM 2851 C C . ARG A 1 299 ? 211.099 142.458 162.888 1.00 97.75 299 ARG A C 1
ATOM 2852 O O . ARG A 1 299 ? 211.649 143.302 162.170 1.00 95.80 299 ARG A O 1
ATOM 2856 N N . THR A 1 300 ? 210.385 141.450 162.382 1.00 92.31 300 THR A N 1
ATOM 2857 C CA . THR A 1 300 ? 210.181 141.343 160.942 1.00 90.13 300 THR A CA 1
ATOM 2858 C C . THR A 1 300 ? 209.424 142.547 160.396 1.00 86.16 300 THR A C 1
ATOM 2859 O O . THR A 1 300 ? 209.710 143.007 159.286 1.00 83.34 300 THR A O 1
ATOM 2870 N N . SER A 1 301 ? 208.458 143.068 161.155 1.00 79.76 301 SER A N 1
ATOM 2871 C CA . SER A 1 301 ? 207.749 144.266 160.717 1.00 81.18 301 SER A CA 1
ATOM 2872 C C . SER A 1 301 ? 208.695 145.455 160.609 1.00 76.62 301 SER A C 1
ATOM 2873 O O . SER A 1 301 ? 208.626 146.227 159.647 1.00 79.17 301 SER A O 1
ATOM 2881 N N . TRP A 1 302 ? 209.587 145.616 161.588 1.00 72.60 302 TRP A N 1
ATOM 2882 C CA . TRP A 1 302 ? 210.565 146.698 161.540 1.00 72.06 302 TRP A CA 1
ATOM 2883 C C . TRP A 1 302 ? 211.506 146.535 160.349 1.00 77.58 302 TRP A C 1
ATOM 2884 O O . TRP A 1 302 ? 211.830 147.512 159.657 1.00 77.27 302 TRP A O 1
ATOM 2905 N N . LEU A 1 303 ? 211.929 145.298 160.074 1.00 81.04 303 LEU A N 1
ATOM 2906 C CA . LEU A 1 303 ? 212.790 145.045 158.922 1.00 78.48 303 LEU A CA 1
ATOM 2907 C C . LEU A 1 303 ? 212.081 145.386 157.616 1.00 73.73 303 LEU A C 1
ATOM 2908 O O . LEU A 1 303 ? 212.671 146.003 156.722 1.00 71.10 303 LEU A O 1
ATOM 2924 N N . ARG A 1 304 ? 210.814 144.984 157.486 1.00 69.17 304 ARG A N 1
ATOM 2925 C CA . ARG A 1 304 ? 210.056 145.289 156.276 1.00 63.98 304 ARG A CA 1
ATOM 2926 C C . ARG A 1 304 ? 209.864 146.792 156.118 1.00 65.81 304 ARG A C 1
ATOM 2927 O O . ARG A 1 304 ? 209.973 147.329 155.007 1.00 67.81 304 ARG A O 1
ATOM 2948 N N . ASP A 1 305 ? 209.575 147.485 157.222 1.00 70.21 305 ASP A N 1
ATOM 2949 C CA . ASP A 1 305 ? 209.422 148.933 157.173 1.00 62.96 305 ASP A CA 1
ATOM 2950 C C . ASP A 1 305 ? 210.702 149.607 156.698 1.00 62.57 305 ASP A C 1
ATOM 2951 O O . ASP A 1 305 ? 210.656 150.528 155.874 1.00 66.12 305 ASP A O 1
ATOM 2960 N N . MET A 1 306 ? 211.858 149.162 157.198 1.00 63.60 306 MET A N 1
ATOM 2961 C CA . MET A 1 306 ? 213.116 149.720 156.707 1.00 62.70 306 MET A CA 1
ATOM 2962 C C . MET A 1 306 ? 213.307 149.416 155.228 1.00 66.50 306 MET A C 1
ATOM 2963 O O . MET A 1 306 ? 213.661 150.301 154.441 1.00 66.24 306 MET A O 1
ATOM 2977 N N . LYS A 1 307 ? 213.090 148.160 154.831 1.00 70.08 307 LYS A N 1
ATOM 2978 C CA . LYS A 1 307 ? 213.305 147.792 153.436 1.00 68.93 307 LYS A CA 1
ATOM 2979 C C . LYS A 1 307 ? 212.443 148.626 152.503 1.00 68.96 307 LYS A C 1
ATOM 2980 O O . LYS A 1 307 ? 212.858 148.930 151.378 1.00 69.48 307 LYS A O 1
ATOM 2999 N N . ALA A 1 308 ? 211.245 149.007 152.948 1.00 62.02 308 ALA A N 1
ATOM 3000 C CA . ALA A 1 308 ? 210.383 149.856 152.140 1.00 60.56 308 ALA A CA 1
ATOM 3001 C C . ALA A 1 308 ? 210.730 151.336 152.254 1.00 62.70 308 ALA A C 1
ATOM 3002 O O . ALA A 1 308 ? 210.406 152.104 151.342 1.00 67.01 308 ALA A O 1
ATOM 3009 N N . LEU A 1 309 ? 211.380 151.755 153.342 1.00 53.16 309 LEU A N 1
ATOM 3010 C CA . LEU A 1 309 ? 211.700 153.170 153.507 1.00 47.41 309 LEU A CA 1
ATOM 3011 C C . LEU A 1 309 ? 212.869 153.598 152.627 1.00 53.42 309 LEU A C 1
ATOM 3012 O O . LEU A 1 309 ? 212.879 154.721 152.111 1.00 47.99 309 LEU A O 1
ATOM 3028 N N . ILE A 1 310 ? 213.859 152.722 152.442 1.00 60.20 310 ILE A N 1
ATOM 3029 C CA . ILE A 1 310 ? 215.035 153.088 151.657 1.00 54.27 310 ILE A CA 1
ATOM 3030 C C . ILE A 1 310 ? 214.653 153.419 150.221 1.00 56.61 310 ILE A C 1
ATOM 3031 O O . ILE A 1 310 ? 215.336 154.207 149.556 1.00 55.40 310 ILE A O 1
ATOM 3047 N N . ARG A 1 311 ? 213.569 152.833 149.719 1.00 60.39 311 ARG A N 1
ATOM 3048 C CA . ARG A 1 311 ? 213.105 153.106 148.364 1.00 60.52 311 ARG A CA 1
ATOM 3049 C C . ARG A 1 311 ? 212.332 154.415 148.251 1.00 64.81 311 ARG A C 1
ATOM 3050 O O . ARG A 1 311 ? 211.938 154.785 147.140 1.00 66.16 311 ARG A O 1
ATOM 3071 N N . ASN A 1 312 ? 212.107 155.120 149.358 1.00 59.74 312 ASN A N 1
ATOM 3072 C CA . ASN A 1 312 ? 211.433 156.418 149.341 1.00 52.89 312 ASN A CA 1
ATOM 3073 C C . ASN A 1 312 ? 212.497 157.491 149.139 1.00 51.25 312 ASN A C 1
ATOM 3074 O O . ASN A 1 312 ? 213.222 157.847 150.071 1.00 58.36 312 ASN A O 1
ATOM 3085 N N . ARG A 1 313 ? 212.588 158.011 147.914 1.00 46.52 313 ARG A N 1
ATOM 3086 C CA . ARG A 1 313 ? 213.690 158.902 147.562 1.00 46.89 313 ARG A CA 1
ATOM 3087 C C . ARG A 1 313 ? 213.642 160.199 148.362 1.00 50.77 313 ARG A C 1
ATOM 3088 O O . ARG A 1 313 ? 214.674 160.673 148.852 1.00 57.46 313 ARG A O 1
ATOM 3109 N N . SER A 1 314 ? 212.455 160.795 148.500 1.00 45.69 314 SER A N 1
ATOM 3110 C CA . SER A 1 314 ? 212.351 162.037 149.262 1.00 46.51 314 SER A CA 1
ATOM 3111 C C . SER A 1 314 ? 212.766 161.827 150.710 1.00 50.39 314 SER A C 1
ATOM 3112 O O . SER A 1 314 ? 213.434 162.682 151.300 1.00 52.26 314 SER A O 1
ATOM 3120 N N . TYR A 1 315 ? 212.369 160.702 151.307 1.00 50.89 315 TYR A N 1
ATOM 3121 C CA . TYR A 1 315 ? 212.750 160.429 152.689 1.00 41.96 315 TYR A CA 1
ATOM 3122 C C . TYR A 1 315 ? 214.264 160.340 152.830 1.00 46.38 315 TYR A C 1
ATOM 3123 O O . TYR A 1 315 ? 214.848 160.918 153.752 1.00 49.52 315 TYR A O 1
ATOM 3141 N N . VAL A 1 316 ? 214.920 159.626 151.912 1.00 44.75 316 VAL A N 1
ATOM 3142 C CA . VAL A 1 316 ? 216.372 159.481 151.979 1.00 43.69 316 VAL A CA 1
ATOM 3143 C C . VAL A 1 316 ? 217.052 160.832 151.799 1.00 45.55 316 VAL A C 1
ATOM 3144 O O . VAL A 1 316 ? 218.005 161.168 152.517 1.00 59.26 316 VAL A O 1
ATOM 3157 N N . PHE A 1 317 ? 216.586 161.624 150.832 1.00 38.82 317 PHE A N 1
ATOM 3158 C CA . PHE A 1 317 ? 217.211 162.918 150.581 1.00 47.46 317 PHE A CA 1
ATOM 3159 C C . PHE A 1 317 ? 217.014 163.864 151.760 1.00 51.39 317 PHE A C 1
ATOM 3160 O O . PHE A 1 317 ? 217.937 164.595 152.135 1.00 51.52 317 PHE A O 1
ATOM 3177 N N . SER A 1 318 ? 215.824 163.860 152.363 1.00 44.14 318 SER A N 1
ATOM 3178 C CA . SER A 1 318 ? 215.591 164.691 153.538 1.00 44.59 318 SER A CA 1
ATOM 3179 C C . SER A 1 318 ? 216.439 164.225 154.714 1.00 47.49 318 SER A C 1
ATOM 3180 O O . SER A 1 318 ? 216.930 165.048 155.496 1.00 54.40 318 SER A O 1
ATOM 3188 N N . SER A 1 319 ? 216.619 162.910 154.860 1.00 45.02 319 SER A N 1
ATOM 3189 C CA . SER A 1 319 ? 217.483 162.398 155.916 1.00 34.78 319 SER A CA 1
ATOM 3190 C C . SER A 1 319 ? 218.920 162.865 155.720 1.00 40.07 319 SER A C 1
ATOM 3191 O O . SER A 1 319 ? 219.585 163.275 156.677 1.00 50.85 319 SER A O 1
ATOM 3199 N N . LEU A 1 320 ? 219.413 162.822 154.482 1.00 37.63 320 LEU A N 1
ATOM 3200 C CA . LEU A 1 320 ? 220.766 163.304 154.218 1.00 44.30 320 LEU A CA 1
ATOM 3201 C C . LEU A 1 320 ? 220.875 164.806 154.465 1.00 47.93 320 LEU A C 1
ATOM 3202 O O . LEU A 1 320 ? 221.887 165.287 154.993 1.00 57.73 320 LEU A O 1
ATOM 3218 N N . ALA A 1 321 ? 219.842 165.565 154.095 1.00 41.40 321 ALA A N 1
ATOM 3219 C CA . ALA A 1 321 ? 219.870 167.004 154.327 1.00 46.00 321 ALA A CA 1
ATOM 3220 C C . ALA A 1 321 ? 219.904 167.321 155.817 1.00 50.61 321 ALA A C 1
ATOM 3221 O O . ALA A 1 321 ? 220.683 168.175 156.260 1.00 53.88 321 ALA A O 1
ATOM 3228 N N . THR A 1 322 ? 219.078 166.640 156.613 1.00 36.93 322 THR A N 1
ATOM 3229 C CA . THR A 1 322 ? 219.110 166.875 158.052 1.00 31.50 322 THR A CA 1
ATOM 3230 C C . THR A 1 322 ? 220.401 166.355 158.670 1.00 38.32 322 THR A C 1
ATOM 3231 O O . THR A 1 322 ? 220.837 166.870 159.702 1.00 45.56 322 THR A O 1
ATOM 3242 N N . SER A 1 323 ? 221.038 165.359 158.052 1.00 37.28 323 SER A N 1
ATOM 3243 C CA . SER A 1 323 ? 222.366 164.954 158.502 1.00 40.07 323 SER A CA 1
ATOM 3244 C C . SER A 1 323 ? 223.381 166.069 158.280 1.00 39.61 323 SER A C 1
ATOM 3245 O O . SER A 1 323 ? 224.231 166.330 159.141 1.00 44.06 323 SER A O 1
ATOM 3253 N N . ALA A 1 324 ? 223.311 166.731 157.125 1.00 31.94 324 ALA A N 1
ATOM 3254 C CA . ALA A 1 324 ? 224.167 167.891 156.891 1.00 31.72 324 ALA A CA 1
ATOM 3255 C C . ALA A 1 324 ? 223.883 168.991 157.907 1.00 37.07 324 ALA A C 1
ATOM 3256 O O . ALA A 1 324 ? 224.807 169.647 158.408 1.00 46.51 324 ALA A O 1
ATOM 3263 N N . VAL A 1 325 ? 222.605 169.211 158.214 1.00 38.97 325 VAL A N 1
ATOM 3264 C CA . VAL A 1 325 ? 222.241 170.203 159.223 1.00 40.40 325 VAL A CA 1
ATOM 3265 C C . VAL A 1 325 ? 222.831 169.827 160.574 1.00 46.39 325 VAL A C 1
ATOM 3266 O O . VAL A 1 325 ? 223.288 170.691 161.328 1.00 51.98 325 VAL A O 1
ATOM 3279 N N . SER A 1 326 ? 222.794 168.540 160.915 1.00 52.85 326 SER A N 1
ATOM 3280 C CA . SER A 1 326 ? 223.372 168.084 162.173 1.00 46.45 326 SER A CA 1
ATOM 3281 C C . SER A 1 326 ? 224.872 168.340 162.200 1.00 42.47 326 SER A C 1
ATOM 3282 O O . SER A 1 326 ? 225.419 168.802 163.208 1.00 47.41 326 SER A O 1
ATOM 3290 N N . PHE A 1 327 ? 225.555 168.039 161.096 1.00 41.85 327 PHE A N 1
ATOM 3291 C CA . PHE A 1 327 ? 226.979 168.337 160.987 1.00 44.46 327 PHE A CA 1
ATOM 3292 C C . PHE A 1 327 ? 227.237 169.811 161.277 1.00 42.19 327 PHE A C 1
ATOM 3293 O O . PHE A 1 327 ? 228.073 170.167 162.120 1.00 54.16 327 PHE A O 1
ATOM 3310 N N . ALA A 1 328 ? 226.511 170.686 160.577 1.00 43.34 328 ALA A N 1
ATOM 3311 C CA . ALA A 1 328 ? 226.713 172.122 160.742 1.00 42.59 328 ALA A CA 1
ATOM 3312 C C . ALA A 1 328 ? 226.447 172.550 162.179 1.00 36.70 328 ALA A C 1
ATOM 3313 O O . ALA A 1 328 ? 227.263 173.243 162.797 1.00 48.50 328 ALA A O 1
ATOM 3320 N N . THR A 1 329 ? 225.298 172.153 162.724 1.00 36.76 329 THR A N 1
ATOM 3321 C CA . THR A 1 329 ? 224.922 172.565 164.070 1.00 48.26 329 THR A CA 1
ATOM 3322 C C . THR A 1 329 ? 225.966 172.114 165.081 1.00 47.54 329 THR A C 1
ATOM 3323 O O . THR A 1 329 ? 226.458 172.913 165.885 1.00 55.25 329 THR A O 1
ATOM 3334 N N . GLY A 1 330 ? 226.320 170.834 165.056 1.00 44.53 330 GLY A N 1
ATOM 3335 C CA . GLY A 1 330 ? 227.318 170.326 165.969 1.00 46.99 330 GLY A CA 1
ATOM 3336 C C . GLY A 1 330 ? 228.615 171.098 165.882 1.00 46.91 330 GLY A C 1
ATOM 3337 O O . GLY A 1 330 ? 229.064 171.673 166.881 1.00 54.37 330 GLY A O 1
ATOM 3341 N N . ALA A 1 331 ? 229.219 171.140 164.690 1.00 41.73 331 ALA A N 1
ATOM 3342 C CA . ALA A 1 331 ? 230.518 171.790 164.552 1.00 48.04 331 ALA A CA 1
ATOM 3343 C C . ALA A 1 331 ? 230.460 173.239 16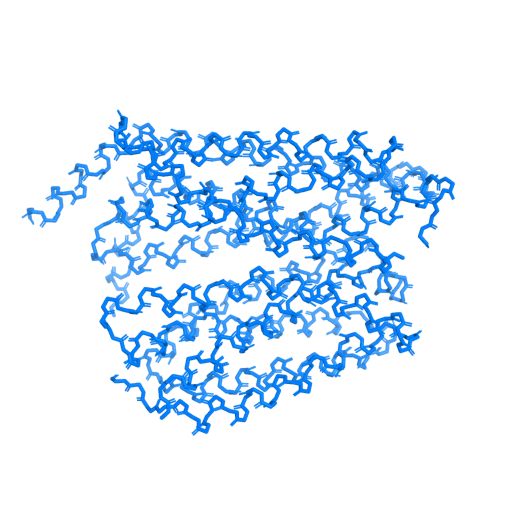5.019 1.00 46.96 331 ALA A C 1
ATOM 3344 O O . ALA A 1 331 ? 231.277 173.674 165.842 1.00 50.76 331 ALA A O 1
ATOM 3351 N N . LEU A 1 332 ? 229.495 174.003 164.506 1.00 44.63 332 LEU A N 1
ATOM 3352 C CA . LEU A 1 332 ? 229.419 175.420 164.832 1.00 46.71 332 LEU A CA 1
ATOM 3353 C C . LEU A 1 332 ? 229.192 175.621 166.326 1.00 54.55 332 LEU A C 1
ATOM 3354 O O . LEU A 1 332 ? 230.012 176.236 167.018 1.00 58.21 332 LEU A O 1
ATOM 3370 N N . GLY A 1 333 ? 228.087 175.091 166.847 1.00 55.14 333 GLY A N 1
ATOM 3371 C CA . GLY A 1 333 ? 227.747 175.272 168.242 1.00 57.19 333 GLY A CA 1
ATOM 3372 C C . GLY A 1 333 ? 228.813 174.774 169.192 1.00 51.50 333 GLY A C 1
ATOM 3373 O O . GLY A 1 333 ? 228.860 175.209 170.346 1.00 56.95 333 GLY A O 1
ATOM 3377 N N . MET A 1 334 ? 229.679 173.868 168.733 1.00 45.28 334 MET A N 1
ATOM 3378 C CA . MET A 1 334 ? 230.742 173.374 169.595 1.00 48.78 334 MET A CA 1
ATOM 3379 C C . MET A 1 334 ? 232.020 174.196 169.498 1.00 47.85 334 MET A C 1
ATOM 3380 O O . MET A 1 334 ? 232.778 174.251 170.473 1.00 53.48 334 MET A O 1
ATOM 3394 N N . TRP A 1 335 ? 232.285 174.842 168.356 1.00 36.40 335 TRP A N 1
ATOM 3395 C CA . TRP A 1 335 ? 233.581 175.476 168.146 1.00 43.73 335 TRP A CA 1
ATOM 3396 C C . TRP A 1 335 ? 233.569 177.000 168.121 1.00 47.13 335 TRP A C 1
ATOM 3397 O O . TRP A 1 335 ? 234.581 177.604 168.488 1.00 54.52 335 TRP A O 1
ATOM 3418 N N . ILE A 1 336 ? 232.477 177.637 167.709 1.00 50.37 336 ILE A N 1
ATOM 3419 C CA . ILE A 1 336 ? 232.497 179.077 167.445 1.00 51.75 336 ILE A CA 1
ATOM 3420 C C . ILE A 1 336 ? 232.777 179.923 168.683 1.00 52.05 336 ILE A C 1
ATOM 3421 O O . ILE A 1 336 ? 233.335 181.017 168.537 1.00 58.59 336 ILE A O 1
ATOM 3437 N N . PRO A 1 337 ? 232.396 179.521 169.896 1.00 42.40 337 PRO A N 1
ATOM 3438 C CA . PRO A 1 337 ? 232.866 180.290 171.065 1.00 41.93 337 PRO A CA 1
ATOM 3439 C C . PRO A 1 337 ? 234.383 180.382 171.125 1.00 49.49 337 PRO A C 1
ATOM 3440 O O . PRO A 1 337 ? 234.950 181.482 171.262 1.00 58.43 337 PRO A O 1
ATOM 3451 N N . LEU A 1 338 ? 235.059 179.237 171.012 1.00 50.11 338 LEU A N 1
ATOM 3452 C CA . LEU A 1 338 ? 236.515 179.235 170.977 1.00 46.57 338 LEU A CA 1
ATOM 3453 C C . LEU A 1 338 ? 237.030 180.013 169.774 1.00 55.38 338 LEU A C 1
ATOM 3454 O O . LEU A 1 338 ? 238.059 180.691 169.858 1.00 63.88 338 LEU A O 1
ATOM 3470 N N . TYR A 1 339 ? 236.324 179.931 168.643 1.00 52.41 339 TYR A N 1
ATOM 3471 C CA . TYR A 1 339 ? 236.752 180.665 167.458 1.00 53.87 339 TYR A CA 1
ATOM 3472 C C . TYR A 1 339 ? 236.713 182.168 167.698 1.00 53.32 339 TYR A C 1
ATOM 3473 O O . TYR A 1 339 ? 237.630 182.893 167.300 1.00 56.65 339 TYR A O 1
ATOM 3491 N N . LEU A 1 340 ? 235.648 182.656 168.335 1.00 53.37 340 LEU A N 1
ATOM 3492 C CA . LEU A 1 340 ? 235.537 184.084 168.608 1.00 59.53 340 LEU A CA 1
ATOM 3493 C C . LEU A 1 340 ? 236.591 184.529 169.609 1.00 57.33 340 LEU A C 1
ATOM 3494 O O . LEU A 1 340 ? 237.179 185.610 169.464 1.00 62.01 340 LEU A O 1
ATOM 3510 N N . HIS A 1 341 ? 236.855 183.710 170.629 1.00 45.91 341 HIS A N 1
ATOM 3511 C CA . HIS A 1 341 ? 237.924 184.061 171.557 1.00 48.28 341 HIS A CA 1
ATOM 3512 C C . HIS A 1 341 ? 239.269 184.113 170.841 1.00 47.87 341 HIS A C 1
ATOM 3513 O O . HIS A 1 341 ? 240.087 185.000 171.105 1.00 57.28 341 HIS A O 1
ATOM 3527 N N . ARG A 1 342 ? 239.514 183.172 169.928 1.00 42.56 342 ARG A N 1
ATOM 3528 C CA . ARG A 1 342 ? 240.757 183.187 169.165 1.00 52.14 342 ARG A CA 1
ATOM 3529 C C . ARG A 1 342 ? 240.842 184.425 168.282 1.00 53.25 342 ARG A C 1
ATOM 3530 O O . ARG A 1 342 ? 241.917 185.016 168.132 1.00 56.54 342 ARG A O 1
ATOM 3551 N N . ALA A 1 343 ? 239.722 184.817 167.675 1.00 55.66 343 ALA A N 1
ATOM 3552 C CA . ALA A 1 343 ? 239.711 186.014 166.842 1.00 63.05 343 ALA A CA 1
ATOM 3553 C C . ALA A 1 343 ? 240.033 187.250 167.668 1.00 62.38 343 ALA A C 1
ATOM 3554 O O . ALA A 1 343 ? 240.746 188.149 167.207 1.00 69.27 343 ALA A O 1
ATOM 3561 N N . GLN A 1 344 ? 239.504 187.320 168.889 1.00 59.59 344 GLN A N 1
ATOM 3562 C CA . GLN A 1 344 ? 239.827 188.446 169.757 1.00 56.86 344 GLN A CA 1
ATOM 3563 C C . GLN A 1 344 ? 241.274 188.388 170.231 1.00 55.91 344 GLN A C 1
ATOM 3564 O O . GLN A 1 344 ? 241.894 189.434 170.454 1.00 61.43 344 GLN A O 1
ATOM 3578 N N . VAL A 1 345 ? 241.827 187.185 170.390 1.00 57.02 345 VAL A N 1
ATOM 3579 C CA . VAL A 1 345 ? 243.216 187.051 170.819 1.00 61.11 345 VAL A CA 1
ATOM 3580 C C . VAL A 1 345 ? 244.164 187.513 169.719 1.00 52.93 345 VAL A C 1
ATOM 3581 O O . VAL A 1 345 ? 245.088 188.297 169.963 1.00 49.10 345 VAL A O 1
ATOM 3594 N N . VAL A 1 346 ? 243.953 187.033 168.491 1.00 62.70 346 VAL A N 1
ATOM 3595 C CA . VAL A 1 346 ? 244.853 187.386 167.395 1.00 67.42 346 VAL A CA 1
ATOM 3596 C C . VAL A 1 346 ? 244.849 188.891 167.172 1.00 61.90 346 VAL A C 1
ATOM 3597 O O . VAL A 1 346 ? 245.898 189.502 166.936 1.00 63.71 346 VAL A O 1
ATOM 3610 N N . GLN A 1 347 ? 243.676 189.512 167.241 1.00 63.64 347 GLN A N 1
ATOM 3611 C CA . GLN A 1 347 ? 243.599 190.961 167.210 1.00 65.06 347 GLN A CA 1
ATOM 3612 C C . GLN A 1 347 ? 244.018 191.521 168.567 1.00 68.04 347 GLN A C 1
ATOM 3613 O O . GLN A 1 347 ? 243.969 190.835 169.592 1.00 63.43 347 GLN A O 1
ATOM 3627 N N . LYS A 1 348 ? 244.446 192.784 168.564 1.00 71.76 348 LYS A N 1
ATOM 3628 C CA . LYS A 1 348 ? 244.947 193.391 169.793 1.00 68.92 348 LYS A CA 1
ATOM 3629 C C . LYS A 1 348 ? 243.900 193.345 170.900 1.00 68.26 348 LYS A C 1
ATOM 3630 O O . LYS A 1 348 ? 244.226 193.075 172.061 1.00 66.52 348 LYS A O 1
ATOM 3649 N N . THR A 1 349 ? 242.639 193.601 170.561 1.00 62.54 349 THR A N 1
ATOM 3650 C CA . THR A 1 349 ? 241.561 193.606 171.549 1.00 60.61 349 THR A CA 1
ATOM 3651 C C . THR A 1 349 ? 241.171 192.163 171.849 1.00 64.46 349 THR A C 1
ATOM 3652 O O . THR A 1 349 ? 240.478 191.514 171.063 1.00 67.07 349 THR A O 1
ATOM 3663 N N . ALA A 1 350 ? 241.618 191.660 172.996 1.00 75.64 350 ALA A N 1
ATOM 3664 C CA . ALA A 1 350 ? 241.339 190.300 173.431 1.00 76.45 350 ALA A CA 1
ATOM 3665 C C . ALA A 1 350 ? 240.434 190.327 174.655 1.00 76.29 350 ALA A C 1
ATOM 3666 O O . ALA A 1 350 ? 240.566 191.202 175.517 1.00 72.59 350 ALA A O 1
ATOM 3673 N N . GLU A 1 351 ? 239.514 189.369 174.722 1.00 82.75 351 GLU A N 1
ATOM 3674 C CA . GLU A 1 351 ? 238.577 189.278 175.836 1.00 83.25 351 GLU A CA 1
ATOM 3675 C C . GLU A 1 351 ? 239.314 189.237 177.171 1.00 82.33 351 GLU A C 1
ATOM 3676 O O . GLU A 1 351 ? 240.036 188.284 177.463 1.00 81.90 351 GLU A O 1
ATOM 3680 N N . GLY A 1 359 ? 237.445 184.827 177.560 1.00 76.97 359 GLY A N 1
ATOM 3681 C CA . GLY A 1 359 ? 236.537 184.368 176.526 1.00 78.43 359 GLY A CA 1
ATOM 3682 C C . GLY A 1 359 ? 235.131 184.114 177.035 1.00 78.38 359 GLY A C 1
ATOM 3683 O O . GLY A 1 359 ? 234.258 183.682 176.281 1.00 78.70 359 GLY A O 1
ATOM 3686 N N . ALA A 1 360 ? 234.909 184.384 178.323 1.00 74.10 360 ALA A N 1
ATOM 3687 C CA . ALA A 1 360 ? 233.585 184.177 178.901 1.00 71.09 360 ALA A CA 1
ATOM 3688 C C . ALA A 1 360 ? 232.553 185.092 178.255 1.00 76.48 360 ALA A C 1
ATOM 3689 O O . ALA A 1 360 ? 231.414 184.680 178.007 1.00 75.47 360 ALA A O 1
ATOM 3696 N N . LYS A 1 361 ? 232.934 186.341 177.976 1.00 79.74 361 LYS A N 1
ATOM 3697 C CA . LYS A 1 361 ? 232.004 187.280 177.356 1.00 78.90 361 LYS A CA 1
ATOM 3698 C C . LYS A 1 361 ? 231.576 186.801 175.973 1.00 76.87 361 LYS A C 1
ATOM 3699 O O . LYS A 1 361 ? 230.406 186.939 175.593 1.00 74.90 361 LYS A O 1
ATOM 3718 N N . ASP A 1 362 ? 232.513 186.244 175.203 1.00 63.64 362 ASP A N 1
ATOM 3719 C CA . ASP A 1 362 ? 232.183 185.755 173.869 1.00 64.81 362 ASP A CA 1
ATOM 3720 C C . ASP A 1 362 ? 231.133 184.653 173.939 1.00 65.87 362 ASP A C 1
ATOM 3721 O O . ASP A 1 362 ? 230.128 184.688 173.219 1.00 70.73 362 ASP A O 1
ATOM 3730 N N . SER A 1 363 ? 231.355 183.661 174.803 1.00 59.10 363 SER A N 1
ATOM 3731 C CA . SER A 1 363 ? 230.390 182.577 174.953 1.00 63.07 363 SER A CA 1
ATOM 3732 C C . SER A 1 363 ? 229.055 183.099 175.465 1.00 62.77 363 SER A C 1
ATOM 3733 O O . SER A 1 363 ? 227.990 182.628 175.046 1.00 67.46 363 SER A O 1
ATOM 3741 N N . LEU A 1 364 ? 229.092 184.070 176.380 1.00 54.31 364 LEU A N 1
ATOM 3742 C CA . LEU A 1 364 ? 227.858 184.648 176.898 1.00 61.45 364 LEU A CA 1
ATOM 3743 C C . LEU A 1 364 ? 227.037 185.271 175.775 1.00 66.79 364 LEU A C 1
ATOM 3744 O O . LEU A 1 364 ? 225.832 185.012 175.646 1.00 67.12 364 LEU A O 1
ATOM 3760 N N . ILE A 1 365 ? 227.679 186.095 174.945 1.00 67.90 365 ILE A N 1
ATOM 3761 C CA . ILE A 1 365 ? 226.963 186.738 173.846 1.00 59.34 365 ILE A CA 1
ATOM 3762 C C . ILE A 1 365 ? 226.474 185.694 172.851 1.00 59.23 365 ILE A C 1
ATOM 3763 O O . ILE A 1 365 ? 225.372 185.809 172.300 1.00 60.61 365 ILE A O 1
ATOM 3779 N N . PHE A 1 366 ? 227.285 184.662 172.598 1.00 59.02 366 PHE A N 1
ATOM 3780 C CA . PHE A 1 366 ? 226.872 183.627 171.656 1.00 51.07 366 PHE A CA 1
ATOM 3781 C C . PHE A 1 366 ? 225.619 182.917 172.144 1.00 55.37 366 PHE A C 1
ATOM 3782 O O . PHE A 1 366 ? 224.698 182.674 171.362 1.00 63.77 366 PHE A O 1
ATOM 3799 N N . GLY A 1 367 ? 225.558 182.585 173.433 1.00 56.27 367 GLY A N 1
ATOM 3800 C CA . GLY A 1 367 ? 224.366 181.932 173.955 1.00 58.37 367 GLY A CA 1
ATOM 3801 C C . GLY A 1 367 ? 223.151 182.842 173.946 1.00 57.76 367 GLY A C 1
ATOM 3802 O O . GLY A 1 367 ? 222.030 182.409 173.626 1.00 63.67 367 GLY A O 1
ATOM 3806 N N . ALA A 1 368 ? 223.353 184.115 174.298 1.00 56.55 368 ALA A N 1
ATOM 3807 C CA . ALA A 1 368 ? 222.250 185.068 174.270 1.00 61.40 368 ALA A CA 1
ATOM 3808 C C . ALA A 1 368 ? 221.682 185.198 172.865 1.00 59.49 368 ALA A C 1
ATOM 3809 O O . ALA A 1 368 ? 220.461 185.258 172.681 1.00 53.27 368 ALA A O 1
ATOM 3816 N N . ILE A 1 369 ? 222.554 185.243 171.856 1.00 60.35 369 ILE A N 1
ATOM 3817 C CA . ILE A 1 369 ? 222.071 185.268 170.481 1.00 52.00 369 ILE A CA 1
ATOM 3818 C C . ILE A 1 369 ? 221.438 183.934 170.114 1.00 52.29 369 ILE A C 1
ATOM 3819 O O . ILE A 1 369 ? 220.460 183.895 169.363 1.00 56.02 369 ILE A O 1
ATOM 3835 N N . THR A 1 370 ? 221.984 182.826 170.621 1.00 59.45 370 THR A N 1
ATOM 3836 C CA . THR A 1 370 ? 221.518 181.505 170.215 1.00 60.96 370 THR A CA 1
ATOM 3837 C C . THR A 1 370 ? 220.062 181.287 170.598 1.00 61.05 370 THR A C 1
ATOM 3838 O O . THR A 1 370 ? 219.268 180.793 169.792 1.00 67.64 370 THR A O 1
ATOM 3849 N N . CYS A 1 371 ? 219.692 181.632 171.832 1.00 59.23 371 CYS A N 1
ATOM 3850 C CA . CYS A 1 371 ? 218.317 181.367 172.264 1.00 60.23 371 CYS A CA 1
ATOM 3851 C C . CYS A 1 371 ? 217.316 182.180 171.444 1.00 68.09 371 CYS A C 1
ATOM 3852 O O . CYS A 1 371 ? 216.328 181.642 170.909 1.00 66.45 371 CYS A O 1
ATOM 3860 N N . PHE A 1 372 ? 217.559 183.489 171.339 1.00 73.55 372 PHE A N 1
ATOM 3861 C CA . PHE A 1 372 ? 216.682 184.356 170.563 1.00 72.88 372 PHE A CA 1
ATOM 3862 C C . PHE A 1 372 ? 216.612 183.902 169.112 1.00 69.85 372 PHE A C 1
ATOM 3863 O O . PHE A 1 372 ? 215.534 183.896 168.505 1.00 66.52 372 PHE A O 1
ATOM 3880 N N . THR A 1 373 ? 217.755 183.520 168.537 1.00 61.70 373 THR A N 1
ATOM 3881 C CA . THR A 1 373 ? 217.781 183.081 167.150 1.00 55.47 373 THR A CA 1
ATOM 3882 C C . THR A 1 373 ? 217.014 181.781 166.972 1.00 53.35 373 THR A C 1
ATOM 3883 O O . THR A 1 373 ? 216.360 181.587 165.950 1.00 58.58 373 THR A O 1
ATOM 3894 N N . GLY A 1 374 ? 217.086 180.874 167.945 1.00 52.74 374 GLY A N 1
ATOM 3895 C CA . GLY A 1 374 ? 216.303 179.654 167.846 1.00 54.11 374 GLY A CA 1
ATOM 3896 C C . GLY A 1 374 ? 214.815 179.934 167.805 1.00 55.03 374 GLY A C 1
ATOM 3897 O O . GLY A 1 374 ? 214.095 179.438 166.928 1.00 63.14 374 GLY A O 1
ATOM 3901 N N . PHE A 1 375 ? 214.334 180.757 168.742 1.00 56.94 375 PHE A N 1
ATOM 3902 C CA . PHE A 1 375 ? 212.914 181.108 168.725 1.00 61.21 375 PHE A CA 1
ATOM 3903 C C . PHE A 1 375 ? 212.531 181.780 167.410 1.00 63.65 375 PHE A C 1
ATOM 3904 O O . PHE A 1 375 ? 211.554 181.386 166.754 1.00 65.89 375 PHE A O 1
ATOM 3921 N N . LEU A 1 376 ? 213.290 182.802 167.010 1.00 57.65 376 LEU A N 1
ATOM 3922 C CA . LEU A 1 376 ? 212.944 183.550 165.809 1.00 51.07 376 LEU A CA 1
ATOM 3923 C C . LEU A 1 376 ? 213.023 182.673 164.567 1.00 53.33 376 LEU A C 1
ATOM 3924 O O . LEU A 1 376 ? 212.206 182.820 163.655 1.00 52.62 376 LEU A O 1
ATOM 3940 N N . GLY A 1 377 ? 213.989 181.755 164.517 1.00 59.07 377 GLY A N 1
ATOM 3941 C CA . GLY A 1 377 ? 214.109 180.874 163.371 1.00 54.76 377 GLY A CA 1
ATOM 3942 C C . GLY A 1 377 ? 212.942 179.916 163.259 1.00 51.74 377 GLY A C 1
ATOM 3943 O O . GLY A 1 377 ? 212.399 179.709 162.173 1.00 54.01 377 GLY A O 1
ATOM 3947 N N . VAL A 1 378 ? 212.534 179.319 164.379 1.00 51.57 378 VAL A N 1
ATOM 3948 C CA . VAL A 1 378 ? 211.367 178.444 164.332 1.00 49.91 378 VAL A CA 1
ATOM 3949 C C . VAL A 1 378 ? 210.143 179.228 163.871 1.00 53.76 378 VAL A C 1
ATOM 3950 O O . VAL A 1 378 ? 209.380 178.776 163.002 1.00 59.89 378 VAL A O 1
ATOM 3963 N N . VAL A 1 379 ? 209.955 180.430 164.423 1.00 58.14 379 VAL A N 1
ATOM 3964 C CA . VAL A 1 379 ? 208.776 181.225 164.083 1.00 56.02 379 VAL A CA 1
ATOM 3965 C C . VAL A 1 379 ? 208.787 181.591 162.602 1.00 58.13 379 VAL A C 1
ATOM 3966 O O . VAL A 1 379 ? 207.774 181.461 161.903 1.00 55.74 379 VAL A O 1
ATOM 3979 N N . THR A 1 380 ? 209.935 182.056 162.100 1.00 59.55 380 THR A N 1
ATOM 3980 C CA . THR A 1 380 ? 210.012 182.481 160.708 1.00 58.80 380 THR A CA 1
ATOM 3981 C C . THR A 1 380 ? 209.901 181.301 159.755 1.00 58.09 380 THR A C 1
ATOM 3982 O O . THR A 1 380 ? 209.343 181.445 158.665 1.00 58.93 380 THR A O 1
ATOM 3993 N N . GLY A 1 381 ? 210.417 180.132 160.136 1.00 62.71 381 GLY A N 1
ATOM 3994 C CA . GLY A 1 381 ? 210.215 178.954 159.312 1.00 58.53 381 GLY A CA 1
ATOM 3995 C C . GLY A 1 381 ? 208.748 178.597 159.195 1.00 55.12 381 GLY A C 1
ATOM 3996 O O . GLY A 1 381 ? 20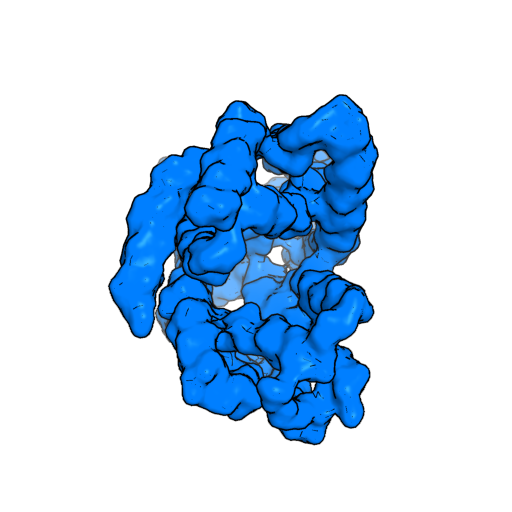8.244 178.329 158.101 1.00 61.14 381 GLY A O 1
ATOM 4000 N N . ALA A 1 382 ? 208.038 178.602 160.325 1.00 49.08 382 ALA A N 1
ATOM 4001 C CA . ALA A 1 382 ? 206.605 178.329 160.284 1.00 49.60 382 ALA A CA 1
ATOM 4002 C C . ALA A 1 382 ? 205.884 179.344 159.403 1.00 51.54 382 ALA A C 1
ATOM 4003 O O . ALA A 1 382 ? 205.034 178.981 158.578 1.00 55.80 382 ALA A O 1
ATOM 4010 N N . GLY A 1 383 ? 206.218 180.626 159.560 1.00 59.14 383 GLY A N 1
ATOM 4011 C CA . GLY A 1 383 ? 205.552 181.653 158.774 1.00 58.98 383 GLY A CA 1
ATOM 4012 C C . GLY A 1 383 ? 205.832 181.532 157.287 1.00 59.32 383 GLY A C 1
ATOM 4013 O O . GLY A 1 383 ? 204.923 181.668 156.461 1.00 61.19 383 GLY A O 1
ATOM 4017 N N . ALA A 1 384 ? 207.093 181.287 156.923 1.00 57.85 384 ALA A N 1
ATOM 4018 C CA . ALA A 1 384 ? 207.442 181.128 155.518 1.00 54.89 384 ALA A CA 1
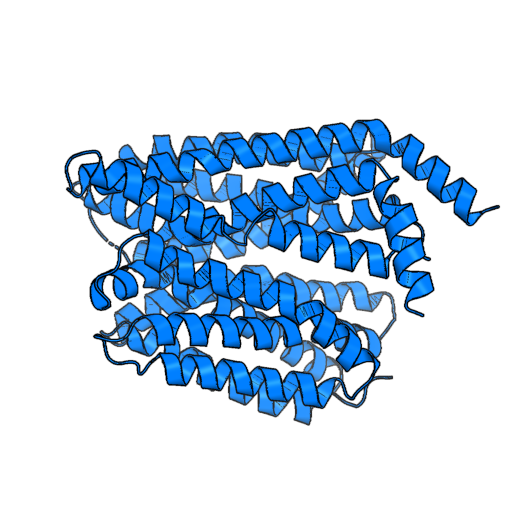ATOM 4019 C C . ALA A 1 384 ? 206.749 179.914 154.923 1.00 55.49 384 ALA A C 1
ATOM 4020 O O . ALA A 1 384 ? 206.286 179.955 153.779 1.00 58.12 384 ALA A O 1
ATOM 4027 N N . THR A 1 385 ? 206.679 178.818 155.679 1.00 53.21 385 THR A N 1
ATOM 4028 C CA . THR A 1 385 ? 205.918 177.659 155.229 1.00 55.03 385 THR A CA 1
ATOM 4029 C C . THR A 1 385 ? 204.468 178.027 154.955 1.00 56.46 385 THR A C 1
ATOM 4030 O O . THR A 1 385 ? 203.920 177.707 153.892 1.00 61.34 385 THR A O 1
ATOM 4041 N N . ARG A 1 386 ? 203.827 178.699 155.913 1.00 55.51 386 ARG A N 1
ATOM 4042 C CA . ARG A 1 386 ? 202.416 179.028 155.753 1.00 58.10 386 ARG A CA 1
ATOM 4043 C C . ARG A 1 386 ? 202.199 179.926 154.542 1.00 58.60 386 ARG A C 1
ATOM 4044 O O . ARG A 1 386 ? 201.211 179.773 153.815 1.00 54.10 386 ARG A O 1
ATOM 4065 N N . TRP A 1 387 ? 203.115 180.868 154.306 1.00 63.27 387 TRP A N 1
ATOM 4066 C CA . TRP A 1 387 ? 202.953 181.778 153.176 1.00 60.89 387 TRP A CA 1
ATOM 4067 C C . TRP A 1 387 ? 203.206 181.071 151.848 1.00 62.17 387 TRP A C 1
ATOM 4068 O O . TRP A 1 387 ? 202.451 181.258 150.887 1.00 63.45 387 TRP A O 1
ATOM 4089 N N . CYS A 1 388 ? 204.259 180.254 151.771 1.00 64.43 388 CYS A N 1
ATOM 4090 C CA . CYS A 1 388 ? 204.663 179.667 150.501 1.00 62.06 388 CYS A CA 1
ATOM 4091 C C . CYS A 1 388 ? 203.847 178.442 150.115 1.00 64.05 388 CYS A C 1
ATOM 4092 O O . CYS A 1 388 ? 203.857 178.064 148.939 1.00 63.99 388 CYS A O 1
ATOM 4100 N N . ARG A 1 389 ? 203.144 177.807 151.056 1.00 63.32 389 ARG A N 1
ATOM 4101 C CA . ARG A 1 389 ? 202.304 176.679 150.669 1.00 61.75 389 ARG A CA 1
ATOM 4102 C C . ARG A 1 389 ? 201.191 177.121 149.729 1.00 61.23 389 ARG A C 1
ATOM 4103 O O . ARG A 1 389 ? 200.895 176.438 148.741 1.00 62.66 389 ARG A O 1
ATOM 4124 N N . LEU A 1 390 ? 200.559 178.261 150.019 1.00 52.22 390 LEU A N 1
ATOM 4125 C CA . LEU A 1 390 ? 199.491 178.749 149.154 1.00 51.39 390 LEU A CA 1
ATOM 4126 C C . LEU A 1 390 ? 199.987 178.972 147.731 1.00 61.39 390 LEU A C 1
ATOM 4127 O O . LEU A 1 390 ? 199.243 178.741 146.771 1.00 65.93 390 LEU A O 1
ATOM 4143 N N . LYS A 1 391 ? 201.238 179.409 147.571 1.00 63.25 391 LYS A N 1
ATOM 4144 C CA . LYS A 1 391 ? 201.768 179.650 146.233 1.00 59.81 391 LYS A CA 1
ATOM 4145 C C . LYS A 1 391 ? 201.934 178.350 145.456 1.00 55.08 391 LYS A C 1
ATOM 4146 O O . LYS A 1 391 ? 201.650 178.301 144.254 1.00 58.52 391 LYS A O 1
ATOM 4165 N N . THR A 1 392 ? 202.388 177.290 146.118 1.00 53.02 392 THR A N 1
ATOM 4166 C CA . THR A 1 392 ? 202.622 176.026 145.434 1.00 58.07 392 THR A CA 1
ATOM 4167 C C . THR A 1 392 ? 202.798 174.920 146.462 1.00 58.54 392 THR A C 1
ATOM 4168 O O . THR A 1 392 ? 203.180 175.174 147.608 1.00 60.07 392 THR A O 1
ATOM 4179 N N . GLN A 1 393 ? 202.514 173.693 146.034 1.00 56.71 393 GLN A N 1
ATOM 4180 C CA . GLN A 1 393 ? 202.813 172.517 146.833 1.00 57.63 393 GLN A CA 1
ATOM 4181 C C . GLN A 1 393 ? 204.334 172.337 146.885 1.00 61.36 393 GLN A C 1
ATOM 4182 O O . GLN A 1 393 ? 205.092 173.098 146.279 1.00 63.78 393 GLN A O 1
ATOM 4196 N N . ARG A 1 394 ? 204.791 171.347 147.655 1.00 58.35 394 ARG A N 1
ATOM 4197 C CA . ARG A 1 394 ? 206.219 171.100 147.871 1.00 59.02 394 ARG A CA 1
ATOM 4198 C C . ARG A 1 394 ? 206.927 172.385 148.287 1.00 59.65 394 ARG A C 1
ATOM 4199 O O . ARG A 1 394 ? 208.047 172.675 147.860 1.00 60.81 394 ARG A O 1
ATOM 4220 N N . ALA A 1 395 ? 206.261 173.165 149.139 1.00 53.23 395 ALA A N 1
ATOM 4221 C CA . ALA A 1 395 ? 206.853 174.397 149.640 1.00 51.68 395 ALA A CA 1
ATOM 4222 C C . ALA A 1 395 ? 207.836 174.135 150.772 1.00 50.51 395 ALA A C 1
ATOM 4223 O O . ALA A 1 395 ? 208.798 174.892 150.935 1.00 58.40 395 ALA A O 1
ATOM 4230 N N . ASP A 1 396 ? 207.610 173.084 151.561 1.00 51.07 396 ASP A N 1
ATOM 4231 C CA . ASP A 1 396 ? 208.483 172.815 152.706 1.00 55.02 396 ASP A CA 1
ATOM 4232 C C . ASP A 1 396 ? 209.913 172.505 152.280 1.00 54.37 396 ASP A C 1
ATOM 4233 O O . ASP A 1 396 ? 210.846 173.162 152.777 1.00 57.68 396 ASP A O 1
ATOM 4242 N N . PRO A 1 397 ? 210.164 171.540 151.388 1.00 45.11 397 PRO A N 1
ATOM 4243 C CA . PRO A 1 397 ? 211.549 171.316 150.947 1.00 46.35 397 PRO A CA 1
ATOM 4244 C C . PRO A 1 397 ? 212.193 172.552 150.351 1.00 51.92 397 PRO A C 1
ATOM 4245 O O . PRO A 1 397 ? 213.379 172.808 150.590 1.00 56.48 397 PRO A O 1
ATOM 4256 N N . LEU A 1 398 ? 211.436 173.336 149.584 1.00 50.50 398 LEU A N 1
ATOM 4257 C CA . LEU A 1 398 ? 212.030 174.463 148.875 1.00 52.88 398 LEU A CA 1
ATOM 4258 C C . LEU A 1 398 ? 212.386 175.594 149.834 1.00 51.28 398 LEU A C 1
ATOM 4259 O O . LEU A 1 398 ? 213.460 176.199 149.715 1.00 49.95 398 LEU A O 1
ATOM 4275 N N . VAL A 1 399 ? 211.507 175.891 150.794 1.00 53.05 399 VAL A N 1
ATOM 4276 C CA . VAL A 1 399 ? 211.836 176.903 151.793 1.00 53.41 399 VAL A CA 1
ATOM 4277 C C . VAL A 1 399 ? 213.014 176.436 152.634 1.00 54.81 399 VAL A C 1
ATOM 4278 O O . VAL A 1 399 ? 213.902 177.228 152.981 1.00 60.69 399 VAL A O 1
ATOM 4291 N N . CYS A 1 400 ? 213.057 175.141 152.959 1.00 45.66 400 CYS A N 1
ATOM 4292 C CA . CYS A 1 400 ? 214.205 174.612 153.685 1.00 46.52 400 CYS A CA 1
ATOM 4293 C C . CYS A 1 400 ? 215.492 174.832 152.900 1.00 51.12 400 CYS A C 1
ATOM 4294 O O . CYS A 1 400 ? 216.496 175.297 153.450 1.00 57.42 400 CYS A O 1
ATOM 4302 N N . ALA A 1 401 ? 215.477 174.513 151.605 1.00 47.72 401 ALA A N 1
ATOM 4303 C CA . ALA A 1 401 ? 216.683 174.644 150.793 1.00 54.43 401 ALA A CA 1
ATOM 4304 C C . ALA A 1 401 ? 217.117 176.101 150.669 1.00 54.19 401 ALA A C 1
ATOM 4305 O O . ALA A 1 401 ? 218.317 176.406 150.701 1.00 58.37 401 ALA A O 1
ATOM 4312 N N . VAL A 1 402 ? 216.159 177.014 150.511 1.00 47.99 402 VAL A N 1
ATOM 4313 C CA . VAL A 1 402 ? 216.500 178.432 150.419 1.00 50.46 402 VAL A CA 1
ATOM 4314 C C . VAL A 1 402 ? 217.135 178.906 151.722 1.00 50.99 402 VAL A C 1
ATOM 4315 O O . VAL A 1 402 ? 218.153 179.618 151.723 1.00 52.58 402 VAL A O 1
ATOM 4328 N N . GLY A 1 403 ? 216.537 178.523 152.852 1.00 46.50 403 GLY A N 1
ATOM 4329 C CA . GLY A 1 403 ? 217.130 178.857 154.133 1.00 48.06 403 GLY A CA 1
ATOM 4330 C C . GLY A 1 403 ? 218.527 178.291 154.282 1.00 51.47 403 GLY A C 1
ATOM 4331 O O . GLY A 1 403 ? 219.410 178.937 154.846 1.00 54.92 403 GLY A O 1
ATOM 4335 N N . MET A 1 404 ? 218.748 177.077 153.772 1.00 51.01 404 MET A N 1
ATOM 4336 C CA . MET A 1 404 ? 220.078 176.482 153.846 1.00 49.18 404 MET A CA 1
ATOM 4337 C C . MET A 1 404 ? 221.082 177.266 153.015 1.00 53.11 404 MET A C 1
ATOM 4338 O O . MET A 1 404 ? 222.223 177.466 153.441 1.00 56.48 404 MET A O 1
ATOM 4352 N N . LEU A 1 405 ? 220.686 177.698 151.818 1.00 55.97 405 LEU A N 1
ATOM 4353 C CA . LEU A 1 405 ? 221.593 178.493 150.996 1.00 53.39 405 LEU A CA 1
ATOM 4354 C C . LEU A 1 405 ? 221.979 179.784 151.710 1.00 60.14 405 LEU A C 1
ATOM 4355 O O . LEU A 1 405 ? 223.163 180.146 151.779 1.00 66.02 405 LEU A O 1
ATOM 4371 N N . GLY A 1 406 ? 220.989 180.487 152.263 1.00 61.65 406 GLY A N 1
ATOM 4372 C CA . GLY A 1 406 ? 221.296 181.713 152.990 1.00 59.55 406 GLY A CA 1
ATOM 4373 C C . GLY A 1 406 ? 222.180 181.459 154.198 1.00 58.91 406 GLY A C 1
ATOM 4374 O O . GLY A 1 406 ? 223.128 182.210 154.472 1.00 59.99 406 GLY A O 1
ATOM 4378 N N . SER A 1 407 ? 221.877 180.390 154.940 1.00 52.40 407 SER A N 1
ATOM 4379 C CA . SER A 1 407 ? 222.667 180.049 156.115 1.00 50.49 407 SER A CA 1
ATOM 4380 C C . SER A 1 407 ? 224.104 179.740 155.732 1.00 45.56 407 SER A C 1
ATOM 4381 O O . SER A 1 407 ? 225.035 180.128 156.440 1.00 51.97 407 SER A O 1
ATOM 4389 N N . ALA A 1 408 ? 224.305 179.033 154.621 1.00 37.54 408 ALA A N 1
ATOM 4390 C CA . ALA A 1 408 ? 225.658 178.743 154.164 1.00 44.36 408 ALA A CA 1
ATOM 4391 C C . ALA A 1 408 ? 226.394 180.025 153.806 1.00 41.78 408 ALA A C 1
ATOM 4392 O O . ALA A 1 408 ? 227.558 180.214 154.183 1.00 51.07 408 ALA A O 1
ATOM 4399 N N . ILE A 1 409 ? 225.725 180.926 153.082 1.00 48.44 409 ILE A N 1
ATOM 4400 C CA . ILE A 1 409 ? 226.368 182.181 152.700 1.00 54.65 409 ILE A CA 1
ATOM 4401 C C . ILE A 1 409 ? 226.847 182.924 153.940 1.00 50.96 409 ILE A C 1
ATOM 4402 O O . ILE A 1 409 ? 228.002 183.360 154.022 1.00 52.58 409 ILE A O 1
ATOM 4418 N N . PHE A 1 410 ? 225.975 183.062 154.938 1.00 50.00 410 PHE A N 1
ATOM 4419 C CA . PHE A 1 410 ? 226.361 183.840 156.113 1.00 50.50 410 PHE A CA 1
ATOM 4420 C C . PHE A 1 410 ? 227.292 183.082 157.059 1.00 50.87 410 PHE A C 1
ATOM 4421 O O . PHE A 1 410 ? 228.093 183.718 157.758 1.00 50.91 410 PHE A O 1
ATOM 4438 N N . ILE A 1 411 ? 227.247 181.749 157.072 1.00 53.85 411 ILE A N 1
ATOM 4439 C CA . ILE A 1 411 ? 228.221 180.987 157.843 1.00 45.71 411 ILE A CA 1
ATOM 4440 C C . ILE A 1 411 ? 229.601 181.124 157.222 1.00 49.27 411 ILE A C 1
ATOM 4441 O O . ILE A 1 411 ? 230.614 181.029 157.921 1.00 57.15 411 ILE A O 1
ATOM 4457 N N . CYS A 1 412 ? 229.674 181.313 155.904 1.00 47.85 412 CYS A N 1
ATOM 4458 C CA . CYS A 1 412 ? 230.956 181.639 155.291 1.00 49.90 412 CYS A CA 1
ATOM 4459 C C . CYS A 1 412 ? 231.332 183.096 155.526 1.00 50.51 412 CYS A C 1
ATOM 4460 O O . CYS A 1 412 ? 232.521 183.426 155.587 1.00 49.76 412 CYS A O 1
ATOM 4468 N N . LEU A 1 413 ? 230.334 183.971 155.655 1.00 59.15 413 LEU A N 1
ATOM 4469 C CA . LEU A 1 413 ? 230.603 185.382 155.909 1.00 62.11 413 LEU A CA 1
ATOM 4470 C C . LEU A 1 413 ? 231.162 185.613 157.308 1.00 60.90 413 LEU A C 1
ATOM 4471 O O . LEU A 1 413 ? 231.888 186.591 157.528 1.00 61.54 413 LEU A O 1
ATOM 4487 N N . ILE A 1 414 ? 230.803 184.757 158.268 1.00 57.81 414 ILE A N 1
ATOM 4488 C CA . ILE A 1 414 ? 231.291 184.935 159.636 1.00 59.18 414 ILE A CA 1
ATOM 4489 C C . ILE A 1 414 ? 232.814 184.946 159.664 1.00 57.57 414 ILE A C 1
ATOM 4490 O O . ILE A 1 414 ? 233.432 185.750 160.373 1.00 59.28 414 ILE A O 1
ATOM 4506 N N . PHE A 1 415 ? 233.444 184.047 158.906 1.00 59.42 415 PHE A N 1
ATOM 4507 C CA . PHE A 1 415 ? 234.898 183.937 158.950 1.00 58.55 415 PHE A CA 1
ATOM 4508 C C . PHE A 1 415 ? 235.562 185.166 158.343 1.00 66.77 415 PHE A C 1
ATOM 4509 O O . PHE A 1 415 ? 236.610 185.613 158.822 1.00 67.92 415 PHE A O 1
ATOM 4526 N N . VAL A 1 416 ? 234.966 185.727 157.289 1.00 73.33 416 VAL A N 1
ATOM 4527 C CA . VAL A 1 416 ? 235.501 186.951 156.705 1.00 69.99 416 VAL A CA 1
ATOM 4528 C C . VAL A 1 416 ? 235.326 188.118 157.667 1.00 65.09 416 VAL A C 1
ATOM 4529 O O . VAL A 1 416 ? 236.196 188.990 157.774 1.00 67.25 416 VAL A O 1
ATOM 4542 N N . ALA A 1 417 ? 234.200 188.155 158.381 1.00 61.94 417 ALA A N 1
ATOM 4543 C CA . ALA A 1 417 ? 233.928 189.256 159.296 1.00 72.31 417 ALA A CA 1
ATOM 4544 C C . ALA A 1 417 ? 234.736 189.170 160.584 1.00 74.77 417 ALA A C 1
ATOM 4545 O O . ALA A 1 417 ? 234.932 190.196 161.244 1.00 78.23 417 ALA A O 1
ATOM 4552 N N . ALA A 1 418 ? 235.203 187.976 160.954 1.00 67.37 418 ALA A N 1
ATOM 4553 C CA . ALA A 1 418 ? 235.880 187.805 162.237 1.00 66.09 418 ALA A CA 1
ATOM 4554 C C . ALA A 1 418 ? 237.045 188.776 162.396 1.00 66.57 418 ALA A C 1
ATOM 4555 O O . ALA A 1 418 ? 237.142 189.488 163.402 1.00 70.63 418 ALA A O 1
ATOM 4562 N N . LYS A 1 419 ? 237.942 188.820 161.410 1.00 62.96 419 LYS A N 1
ATOM 4563 C CA . LYS A 1 419 ? 239.147 189.634 161.548 1.00 70.16 419 LYS A CA 1
ATOM 4564 C C . LYS A 1 419 ? 238.810 191.119 161.623 1.00 68.50 419 LYS A C 1
ATOM 4565 O O . LYS A 1 419 ? 239.362 191.848 162.454 1.00 66.43 419 LYS A O 1
ATOM 4584 N N . SER A 1 420 ? 237.910 191.586 160.757 1.00 72.74 420 SER A N 1
ATOM 4585 C CA . SER A 1 420 ? 237.605 193.012 160.709 1.00 70.52 420 SER A CA 1
ATOM 4586 C C . SER A 1 420 ? 236.996 193.488 162.021 1.00 74.12 420 SER A C 1
ATOM 4587 O O . SER A 1 420 ? 237.448 194.478 162.608 1.00 81.08 420 SER A O 1
ATOM 4595 N N . SER A 1 421 ? 235.967 192.794 162.499 1.00 74.17 421 SER A N 1
ATOM 4596 C CA . SER A 1 421 ? 235.298 193.177 163.734 1.00 81.14 421 SER A CA 1
ATOM 4597 C C . SER A 1 421 ? 234.443 192.013 164.208 1.00 82.06 421 SER A C 1
ATOM 4598 O O . SER A 1 421 ? 233.939 191.229 163.400 1.00 81.79 421 SER A O 1
ATOM 4606 N N . ILE A 1 422 ? 234.286 191.915 165.528 1.00 74.96 422 ILE A N 1
ATOM 4607 C CA . ILE A 1 422 ? 233.507 190.823 166.098 1.00 74.93 422 ILE A CA 1
ATOM 4608 C C . ILE A 1 422 ? 232.009 191.082 165.952 1.00 75.80 422 ILE A C 1
ATOM 4609 O O . ILE A 1 422 ? 231.215 190.135 165.899 1.00 80.48 422 ILE A O 1
ATOM 4625 N N . VAL A 1 423 ? 231.598 192.349 165.881 1.00 70.07 423 VAL A N 1
ATOM 4626 C CA . VAL A 1 423 ? 230.173 192.665 165.820 1.00 73.76 423 VAL A CA 1
ATOM 4627 C C . VAL A 1 423 ? 229.566 192.147 164.520 1.00 74.36 423 VAL A C 1
ATOM 4628 O O . VAL A 1 423 ? 228.477 191.556 164.516 1.00 74.26 423 VAL A O 1
ATOM 4641 N N . GLY A 1 424 ? 230.245 192.381 163.397 1.00 65.65 424 GLY A N 1
ATOM 4642 C CA . GLY A 1 424 ? 229.755 191.849 162.137 1.00 67.86 424 GLY A CA 1
ATOM 4643 C C . GLY A 1 424 ? 229.623 190.341 162.174 1.00 71.01 424 GLY A C 1
ATOM 4644 O O . GLY A 1 424 ? 228.637 189.778 161.687 1.00 74.51 424 GLY A O 1
ATOM 4648 N N . ALA A 1 425 ? 230.612 189.666 162.762 1.00 62.64 425 ALA A N 1
ATOM 4649 C CA . ALA A 1 425 ? 230.509 188.226 162.948 1.00 66.31 425 ALA A CA 1
ATOM 4650 C C . ALA A 1 425 ? 229.296 187.863 163.791 1.00 63.90 425 ALA A C 1
ATOM 4651 O O . ALA A 1 425 ? 228.661 186.834 163.548 1.00 67.45 425 ALA A O 1
ATOM 4658 N N . TYR A 1 426 ? 228.946 188.697 164.771 1.00 60.63 426 TYR A N 1
ATOM 4659 C CA . TYR A 1 426 ? 227.805 188.375 165.623 1.00 61.58 426 TYR A CA 1
ATOM 4660 C C . TYR A 1 426 ? 226.486 188.514 164.868 1.00 62.80 426 TYR A C 1
ATOM 4661 O O . TYR A 1 426 ? 225.587 187.681 165.025 1.00 70.47 426 TYR A O 1
ATOM 4679 N N . ILE A 1 427 ? 226.342 189.557 164.047 1.00 55.82 427 ILE A N 1
ATOM 4680 C CA . ILE A 1 427 ? 225.130 189.659 163.228 1.00 61.51 427 ILE A CA 1
ATOM 4681 C C . ILE A 1 427 ? 225.068 188.520 162.214 1.00 66.58 427 ILE A C 1
ATOM 4682 O O . ILE A 1 427 ? 223.984 187.993 161.912 1.00 65.27 427 ILE A O 1
ATOM 4698 N N . CYS A 1 428 ? 226.217 188.125 161.662 1.00 62.19 428 CYS A N 1
ATOM 4699 C CA . CYS A 1 428 ? 226.233 186.963 160.781 1.00 57.20 428 CYS A CA 1
ATOM 4700 C C . CYS A 1 428 ? 225.770 185.717 161.524 1.00 57.97 428 CYS A C 1
ATOM 4701 O O . CYS A 1 428 ? 225.000 184.914 160.984 1.00 64.88 428 CYS A O 1
ATOM 4709 N N . ILE A 1 429 ? 226.229 185.540 162.765 1.00 54.07 429 ILE A N 1
ATOM 4710 C CA . ILE A 1 429 ? 225.741 184.442 163.597 1.00 53.30 429 ILE A CA 1
ATOM 4711 C C . ILE A 1 429 ? 224.231 184.527 163.727 1.00 50.58 429 ILE A C 1
ATOM 4712 O O . ILE A 1 429 ? 223.519 183.529 163.595 1.00 55.39 429 ILE A O 1
ATOM 4728 N N . PHE A 1 430 ? 223.722 185.727 164.001 1.00 48.42 430 PHE A N 1
ATOM 4729 C CA . PHE A 1 430 ? 222.288 185.906 164.187 1.00 57.63 430 PHE A CA 1
ATOM 4730 C C . PHE A 1 430 ? 221.517 185.379 162.984 1.00 65.39 430 PHE A C 1
ATOM 4731 O O . PHE A 1 430 ? 220.639 184.515 163.111 1.00 66.67 430 PHE A O 1
ATOM 4748 N N . VAL A 1 431 ? 221.863 185.871 161.794 1.00 60.35 431 VAL A N 1
ATOM 4749 C CA . VAL A 1 431 ? 221.058 185.538 160.622 1.00 55.54 431 VAL A CA 1
ATOM 4750 C C . VAL A 1 431 ? 221.263 184.078 160.229 1.00 51.93 431 VAL A C 1
ATOM 4751 O O . VAL A 1 431 ? 220.306 183.377 159.865 1.00 58.44 431 VAL A O 1
ATOM 4764 N N . GLY A 1 432 ? 222.507 183.595 160.286 1.00 44.11 432 GLY A N 1
ATOM 4765 C CA . GLY A 1 432 ? 222.763 182.209 159.941 1.00 46.50 432 GLY A CA 1
ATOM 4766 C C . GLY A 1 432 ? 222.066 181.242 160.876 1.00 46.47 432 GLY A C 1
ATOM 4767 O O . GLY A 1 432 ? 221.523 180.225 160.440 1.00 44.22 432 GLY A O 1
ATOM 4771 N N . GLU A 1 433 ? 222.078 181.539 162.177 1.00 53.28 433 GLU A N 1
ATOM 4772 C CA . GLU A 1 433 ? 221.361 180.710 163.134 1.00 54.28 433 GLU A CA 1
ATOM 4773 C C . GLU A 1 433 ? 219.868 180.737 162.855 1.00 55.78 433 GLU A C 1
ATOM 4774 O O . GLU A 1 433 ? 219.211 179.694 162.868 1.00 61.37 433 GLU A O 1
ATOM 4786 N N . THR A 1 434 ? 219.312 181.922 162.592 1.00 51.53 434 THR A N 1
ATOM 4787 C CA . THR A 1 434 ? 217.899 182.006 162.239 1.00 50.83 434 THR A CA 1
ATOM 4788 C C . THR A 1 434 ? 217.568 181.062 161.088 1.00 53.04 434 THR A C 1
ATOM 4789 O O . THR A 1 434 ? 216.662 180.219 161.185 1.00 59.06 434 THR A O 1
ATOM 4800 N N . LEU A 1 435 ? 218.315 181.182 159.990 1.00 46.40 435 LEU A N 1
ATOM 4801 C CA . LEU A 1 435 ? 218.022 180.379 158.806 1.00 49.28 435 LEU A CA 1
ATOM 4802 C C . LEU A 1 435 ? 218.195 178.890 159.091 1.00 55.73 435 LEU A C 1
ATOM 4803 O O . LEU A 1 435 ? 217.287 178.088 158.844 1.00 56.17 435 LEU A O 1
ATOM 4819 N N . LEU A 1 436 ? 219.357 178.500 159.621 1.00 50.76 436 LEU A N 1
ATOM 4820 C CA . LEU A 1 436 ? 219.628 177.088 159.855 1.00 47.78 436 LEU A CA 1
ATOM 4821 C C . LEU A 1 436 ? 218.694 176.487 160.895 1.00 49.83 436 LEU A C 1
ATOM 4822 O O . LEU A 1 436 ? 218.508 175.266 160.912 1.00 55.00 436 LEU A O 1
ATOM 4838 N N . PHE A 1 437 ? 218.102 177.310 161.759 1.00 49.33 437 PHE A N 1
ATOM 4839 C CA . PHE A 1 437 ? 217.218 176.818 162.801 1.00 45.10 437 PHE A CA 1
ATOM 4840 C C . PHE A 1 437 ? 215.784 176.702 162.316 1.00 50.40 437 PHE A C 1
ATOM 4841 O O . PHE A 1 437 ? 215.026 175.873 162.832 1.00 59.82 437 PHE A O 1
ATOM 4858 N N . SER A 1 438 ? 215.399 177.515 161.328 1.00 54.12 438 SER A N 1
ATOM 4859 C CA . SER A 1 438 ? 214.016 177.496 160.857 1.00 60.39 438 SER A CA 1
ATOM 4860 C C . SER A 1 438 ? 213.595 176.107 160.382 1.00 57.79 438 SER A C 1
ATOM 4861 O O . SER A 1 438 ? 212.467 175.672 160.642 1.00 59.80 438 SER A O 1
ATOM 4869 N N . ASN A 1 439 ? 214.485 175.398 159.686 1.00 41.49 439 ASN A N 1
ATOM 4870 C CA . ASN A 1 439 ? 214.160 174.097 159.106 1.00 43.60 439 ASN A CA 1
ATOM 4871 C C . ASN A 1 439 ? 213.837 173.034 160.150 1.00 46.46 439 ASN A C 1
ATOM 4872 O O . ASN A 1 439 ? 213.316 171.968 159.790 1.00 47.10 439 ASN A O 1
ATOM 4877 N N . TRP A 1 440 ? 214.165 173.281 161.420 1.00 48.23 440 TRP A N 1
ATOM 4878 C CA . TRP A 1 440 ? 214.005 172.258 162.446 1.00 51.68 440 TRP A CA 1
ATOM 4879 C C . TRP A 1 440 ? 212.546 171.866 162.624 1.00 52.44 440 TRP A C 1
ATOM 4880 O O . TRP A 1 440 ? 212.249 170.717 162.973 1.00 59.78 440 TRP A O 1
ATOM 4901 N N . ALA A 1 441 ? 211.626 172.798 162.391 1.00 45.71 441 ALA A N 1
ATOM 4902 C CA . ALA A 1 441 ? 210.203 172.514 162.499 1.00 49.06 441 ALA A CA 1
ATOM 4903 C C . ALA A 1 441 ? 209.593 172.051 161.185 1.00 48.70 441 ALA A C 1
ATOM 4904 O O . ALA A 1 441 ? 208.514 171.449 161.197 1.00 50.94 441 ALA A O 1
ATOM 4911 N N . ILE A 1 442 ? 210.253 172.316 160.061 1.00 47.58 442 ILE A N 1
ATOM 4912 C CA . ILE A 1 442 ? 209.715 171.931 158.762 1.00 51.77 442 ILE A CA 1
ATOM 4913 C C . ILE A 1 442 ? 210.118 170.509 158.379 1.00 50.99 442 ILE A C 1
ATOM 4914 O O . ILE A 1 442 ? 209.391 169.839 157.636 1.00 49.80 442 ILE A O 1
ATOM 4930 N N . THR A 1 443 ? 211.271 170.037 158.859 1.00 44.56 443 THR A N 1
ATOM 4931 C CA . THR A 1 443 ? 211.718 168.695 158.497 1.00 36.55 443 THR A CA 1
ATOM 4932 C C . THR A 1 443 ? 210.747 167.632 159.001 1.00 39.60 443 THR A C 1
ATOM 4933 O O . THR A 1 443 ? 210.487 166.636 158.312 1.00 44.13 443 THR A O 1
ATOM 4944 N N . ALA A 1 444 ? 210.201 167.823 160.204 1.00 50.39 444 ALA A N 1
ATOM 4945 C CA . ALA A 1 444 ? 209.236 166.866 160.734 1.00 50.72 444 ALA A CA 1
ATOM 4946 C C . ALA A 1 444 ? 207.979 166.821 159.874 1.00 46.52 444 ALA A C 1
ATOM 4947 O O . ALA A 1 444 ? 207.436 165.740 159.614 1.00 50.90 444 ALA A O 1
ATOM 4954 N N . ASP A 1 445 ? 207.501 167.983 159.423 1.00 43.01 445 ASP A N 1
ATOM 4955 C CA . ASP A 1 445 ? 206.338 168.009 158.543 1.00 44.73 445 ASP A CA 1
ATOM 4956 C C . ASP A 1 445 ? 206.641 167.316 157.221 1.00 44.73 445 ASP A C 1
ATOM 4957 O O . ASP A 1 445 ? 205.793 166.597 156.678 1.00 44.12 445 ASP A O 1
ATOM 4966 N N . ILE A 1 446 ? 207.844 167.525 156.683 1.00 45.90 446 ILE A N 1
ATOM 4967 C CA . ILE A 1 446 ? 208.237 166.835 155.455 1.00 35.87 446 ILE A CA 1
ATOM 4968 C C . ILE A 1 446 ? 208.170 165.326 155.655 1.00 38.97 446 ILE A C 1
ATOM 4969 O O . ILE A 1 446 ? 207.573 164.595 154.851 1.00 49.96 446 ILE A O 1
ATOM 4985 N N . LEU A 1 447 ? 208.778 164.837 156.737 1.00 41.71 447 LEU A N 1
ATOM 4986 C CA . LEU A 1 447 ? 208.768 163.402 157.002 1.00 44.02 447 LEU A CA 1
ATOM 4987 C C . LEU A 1 447 ? 207.342 162.885 157.136 1.00 44.49 447 LEU A C 1
ATOM 4988 O O . LEU A 1 447 ? 206.995 161.834 156.586 1.00 44.54 447 LEU A O 1
ATOM 5004 N N . MET A 1 448 ? 206.498 163.615 157.868 1.00 51.71 448 MET A N 1
ATOM 5005 C CA . MET A 1 448 ? 205.114 163.187 158.045 1.00 44.05 448 MET A CA 1
ATOM 5006 C C . MET A 1 448 ? 204.389 163.105 156.709 1.00 44.74 448 MET A C 1
ATOM 5007 O O . MET A 1 448 ? 203.628 162.163 156.462 1.00 48.51 448 MET A O 1
ATOM 5021 N N . TYR A 1 449 ? 204.609 164.088 155.836 1.00 46.15 449 TYR A N 1
ATOM 5022 C CA . TYR A 1 449 ? 203.903 164.119 154.561 1.00 48.37 449 TYR A CA 1
ATOM 5023 C C . TYR A 1 449 ? 204.356 162.982 153.652 1.00 51.24 449 TYR A C 1
ATOM 5024 O O . TYR A 1 449 ? 203.537 162.378 152.950 1.00 56.01 449 TYR A O 1
ATOM 5042 N N . VAL A 1 450 ? 205.658 162.6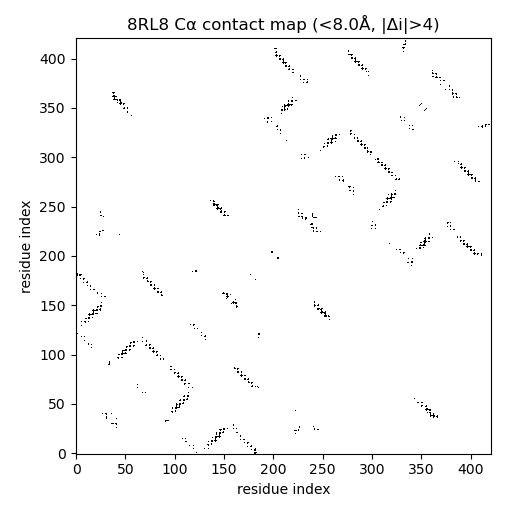85 153.640 1.00 47.72 450 VAL A N 1
ATOM 5043 C CA . VAL A 1 450 ? 206.179 161.682 152.713 1.00 42.30 450 VAL A CA 1
ATOM 5044 C C . VAL A 1 450 ? 205.759 160.277 153.133 1.00 46.21 450 VAL A C 1
ATOM 5045 O O . VAL A 1 450 ? 205.281 159.485 152.312 1.00 45.96 450 VAL A O 1
ATOM 5058 N N . VAL A 1 451 ? 205.932 159.943 154.410 1.00 55.74 451 VAL A N 1
ATOM 5059 C CA . VAL A 1 451 ? 205.826 158.563 154.874 1.00 48.61 451 VAL A CA 1
ATOM 5060 C C . VAL A 1 451 ? 204.402 158.269 155.324 1.00 49.18 451 VAL A C 1
ATOM 5061 O O . VAL A 1 451 ? 203.691 159.141 155.833 1.00 56.22 451 VAL A O 1
ATOM 5074 N N . ILE A 1 452 ? 203.983 157.020 155.134 1.00 41.61 452 ILE A N 1
ATOM 5075 C CA . ILE A 1 452 ? 202.650 156.566 155.527 1.00 44.36 452 ILE A CA 1
ATOM 5076 C C . ILE A 1 452 ? 202.666 156.236 157.016 1.00 49.82 452 ILE A C 1
ATOM 5077 O O . ILE A 1 452 ? 203.747 156.031 157.587 1.00 60.76 452 ILE A O 1
ATOM 5093 N N . PRO A 1 453 ? 201.510 156.162 157.685 1.00 44.17 453 PRO A N 1
ATOM 5094 C CA . PRO A 1 453 ? 201.537 155.994 159.147 1.00 52.07 453 PRO A CA 1
ATOM 5095 C C . PRO A 1 453 ? 202.144 154.678 159.598 1.00 51.40 453 PRO A C 1
ATOM 5096 O O . PRO A 1 453 ? 202.731 154.625 160.686 1.00 51.77 453 PRO A O 1
ATOM 5107 N N . THR A 1 454 ? 202.028 153.614 158.802 1.00 50.57 454 THR A N 1
ATOM 5108 C CA . THR A 1 454 ? 202.561 152.322 159.216 1.00 43.84 454 THR A CA 1
ATOM 5109 C C . THR A 1 454 ? 204.075 152.347 159.372 1.00 48.91 454 THR A C 1
ATOM 5110 O O . THR A 1 454 ? 204.626 151.503 160.087 1.00 55.41 454 THR A O 1
ATOM 5121 N N . ARG A 1 455 ? 204.758 153.296 158.730 1.00 49.07 455 ARG A N 1
ATOM 5122 C CA . ARG A 1 455 ? 206.215 153.352 158.739 1.00 50.36 455 ARG A CA 1
ATOM 5123 C C . ARG A 1 455 ? 206.737 154.639 159.369 1.00 52.11 455 ARG A C 1
ATOM 5124 O O . ARG A 1 455 ? 207.916 154.966 159.209 1.00 55.93 455 ARG A O 1
ATOM 5145 N N . ARG A 1 456 ? 205.887 155.376 160.085 1.00 40.79 456 ARG A N 1
ATOM 5146 C CA . ARG A 1 456 ? 206.297 156.680 160.594 1.00 43.91 456 ARG A CA 1
ATOM 5147 C C . ARG A 1 456 ? 207.245 156.558 161.782 1.00 46.26 456 ARG A C 1
ATOM 5148 O O . ARG A 1 456 ? 208.234 157.294 161.862 1.00 48.71 456 ARG A O 1
ATOM 5169 N N . ALA A 1 457 ? 206.967 155.645 162.714 1.00 44.07 457 ALA A N 1
ATOM 5170 C CA . ALA A 1 457 ? 207.837 155.495 163.878 1.00 44.57 457 ALA A CA 1
ATOM 5171 C C . ALA A 1 457 ? 209.224 155.018 163.465 1.00 46.98 457 ALA A C 1
ATOM 5172 O O . ALA A 1 457 ? 210.243 155.592 163.874 1.00 56.07 457 ALA A O 1
ATOM 5179 N N . THR A 1 458 ? 209.280 153.959 162.654 1.00 40.23 458 THR A N 1
ATOM 5180 C CA . THR A 1 458 ? 210.563 153.468 162.169 1.00 38.63 458 THR A CA 1
ATOM 5181 C C . THR A 1 458 ? 211.272 154.529 161.341 1.00 41.68 458 THR A C 1
ATOM 5182 O O . THR A 1 458 ? 212.495 154.685 161.432 1.00 47.86 458 THR A O 1
ATOM 5193 N N . ALA A 1 459 ? 210.521 155.265 160.520 1.00 39.57 459 ALA A N 1
ATOM 5194 C CA . ALA A 1 459 ? 211.125 156.313 159.706 1.00 41.99 459 ALA A CA 1
ATOM 5195 C C . ALA A 1 459 ? 211.766 157.382 160.581 1.00 39.36 459 ALA A C 1
ATOM 5196 O O . ALA A 1 459 ? 212.892 157.817 160.323 1.00 50.19 459 ALA A O 1
ATOM 5203 N N . VAL A 1 460 ? 211.062 157.815 161.628 1.00 33.65 460 VAL A N 1
ATOM 5204 C CA . VAL A 1 460 ? 211.601 158.846 162.510 1.00 36.13 460 VAL A CA 1
ATOM 5205 C C . VAL A 1 460 ? 212.838 158.333 163.235 1.00 37.59 460 VAL A C 1
ATOM 5206 O O . VAL A 1 460 ? 213.846 159.042 163.355 1.00 46.05 460 VAL A O 1
ATOM 5219 N N . ALA A 1 461 ? 212.781 157.098 163.739 1.00 34.33 461 ALA A N 1
ATOM 5220 C CA . ALA A 1 461 ? 213.933 156.543 164.443 1.00 36.20 461 ALA A CA 1
ATOM 5221 C C . ALA A 1 461 ? 215.144 156.456 163.523 1.00 38.04 461 ALA A C 1
ATOM 5222 O O . ALA A 1 461 ? 216.258 156.852 163.896 1.00 44.37 461 ALA A O 1
ATOM 5229 N N . LEU A 1 462 ? 214.943 155.948 162.305 1.00 35.88 462 LEU A N 1
ATOM 5230 C CA . LEU A 1 462 ? 216.045 155.826 161.361 1.00 29.05 462 LEU A CA 1
ATOM 5231 C C . LEU A 1 462 ? 216.590 157.193 160.972 1.00 38.48 462 LEU A C 1
ATOM 5232 O O . LEU A 1 462 ? 217.805 157.364 160.830 1.00 47.74 462 LEU A O 1
ATOM 5248 N N . GLN A 1 463 ? 215.709 158.179 160.785 1.00 43.91 463 GLN A N 1
ATOM 5249 C CA . GLN A 1 463 ? 216.174 159.515 160.430 1.00 43.23 463 GLN A CA 1
ATOM 5250 C C . GLN A 1 463 ? 217.012 160.116 161.547 1.00 42.04 463 GLN A C 1
ATOM 5251 O O . GLN A 1 463 ? 218.059 160.719 161.288 1.00 49.29 463 GLN A O 1
ATOM 5265 N N . SER A 1 464 ? 216.569 159.969 162.797 1.00 44.91 464 SER A N 1
ATOM 5266 C CA . SER A 1 464 ? 217.353 160.482 163.916 1.00 46.60 464 SER A CA 1
ATOM 5267 C C . SER A 1 464 ? 218.711 159.795 163.984 1.00 41.33 464 SER A C 1
ATOM 5268 O O . SER A 1 464 ? 219.749 160.451 164.153 1.00 48.35 464 SER A O 1
ATOM 5276 N N . PHE A 1 465 ? 218.726 158.467 163.841 1.00 29.37 465 PHE A N 1
ATOM 5277 C CA . PHE A 1 465 ? 219.988 157.739 163.899 1.00 28.76 465 PHE A CA 1
ATOM 5278 C C . PHE A 1 465 ? 220.930 158.185 162.787 1.00 35.05 465 PHE A C 1
ATOM 5279 O O . PHE A 1 465 ? 222.122 158.404 163.025 1.00 39.63 465 PHE A O 1
ATOM 5296 N N . THR A 1 466 ? 220.412 158.329 161.566 1.00 37.81 466 THR A N 1
ATOM 5297 C CA . THR A 1 466 ? 221.261 158.714 160.443 1.00 36.85 466 THR A CA 1
ATOM 5298 C C . THR A 1 466 ? 221.759 160.146 160.592 1.00 40.66 466 THR A C 1
ATOM 5299 O O . THR A 1 466 ? 222.910 160.446 160.252 1.00 49.67 466 THR A O 1
ATOM 5310 N N . SER A 1 467 ? 220.909 161.046 161.090 1.00 34.28 467 SER A N 1
ATOM 5311 C CA . SER A 1 467 ? 221.339 162.421 161.306 1.00 36.56 467 SER A CA 1
ATOM 5312 C C . SER A 1 467 ? 222.424 162.499 162.367 1.00 39.62 467 SER A C 1
ATOM 5313 O O . SER A 1 467 ? 223.347 163.312 162.249 1.00 47.42 467 SER A O 1
ATOM 5321 N N . HIS A 1 468 ? 222.336 161.668 163.408 1.00 39.11 468 HIS A N 1
ATOM 5322 C CA . HIS A 1 468 ? 223.397 161.643 164.407 1.00 29.27 468 HIS A CA 1
ATOM 5323 C C . HIS A 1 468 ? 224.660 160.973 163.882 1.00 36.83 468 HIS A C 1
ATOM 5324 O O . HIS A 1 468 ? 225.763 161.336 164.301 1.00 48.18 468 HIS A O 1
ATOM 5338 N N . LEU A 1 469 ? 224.529 160.005 162.973 1.00 38.11 469 LEU A N 1
ATOM 5339 C CA . LEU A 1 469 ? 225.701 159.295 162.468 1.00 39.38 469 LEU A CA 1
ATOM 5340 C C . LEU A 1 469 ? 226.462 160.127 161.441 1.00 40.10 469 LEU A C 1
ATOM 5341 O O . LEU A 1 469 ? 227.635 160.459 161.641 1.00 42.44 469 LEU A O 1
ATOM 5357 N N . LEU A 1 470 ? 225.807 160.471 160.330 1.00 37.24 470 LEU A N 1
ATOM 5358 C CA . LEU A 1 470 ? 226.487 161.222 159.279 1.00 40.97 470 LEU A CA 1
ATOM 5359 C C . LEU A 1 470 ? 226.901 162.609 159.753 1.00 38.97 470 LEU A C 1
ATOM 5360 O O . LEU A 1 470 ? 227.855 163.185 159.218 1.00 41.41 470 LEU A O 1
ATOM 5376 N N . GLY A 1 471 ? 226.201 163.162 160.741 1.00 37.33 471 GLY A N 1
ATOM 5377 C CA . GLY A 1 471 ? 226.548 164.464 161.268 1.00 38.23 471 GLY A CA 1
ATOM 5378 C C . GLY A 1 471 ? 226.377 164.507 162.773 1.00 44.97 471 GLY A C 1
ATOM 5379 O O . GLY A 1 471 ? 225.614 163.737 163.360 1.00 55.51 471 GLY A O 1
ATOM 5383 N N . ASP A 1 472 ? 227.123 165.424 163.390 1.00 41.46 472 ASP A N 1
ATOM 5384 C CA . ASP A 1 472 ? 227.057 165.663 164.828 1.00 44.81 472 ASP A CA 1
ATOM 5385 C C . ASP A 1 472 ? 227.746 164.559 165.621 1.00 44.61 472 ASP A C 1
ATOM 5386 O O . ASP A 1 472 ? 227.883 164.666 166.843 1.00 48.11 472 ASP A O 1
ATOM 5395 N N . ALA A 1 473 ? 228.196 163.506 164.944 1.00 38.35 473 ALA A N 1
ATOM 5396 C CA . ALA A 1 473 ? 228.995 162.448 165.556 1.00 39.13 473 ALA A CA 1
ATOM 5397 C C . ALA A 1 473 ? 230.283 162.358 164.751 1.00 40.75 473 ALA A C 1
ATOM 5398 O O . ALA A 1 473 ? 230.298 161.805 163.647 1.00 43.66 473 ALA A O 1
ATOM 5405 N N . GLY A 1 474 ? 231.359 162.913 165.299 1.00 45.36 474 GLY A N 1
ATOM 5406 C CA . GLY A 1 474 ? 232.619 162.996 164.607 1.00 48.68 474 GLY A CA 1
ATOM 5407 C C . GLY A 1 474 ? 232.819 164.277 163.829 1.00 49.53 474 GLY A C 1
ATOM 5408 O O . GLY A 1 474 ? 233.961 164.612 163.498 1.00 57.32 474 GLY A O 1
ATOM 5412 N N . SER A 1 475 ? 231.742 165.001 163.525 1.00 39.20 475 SER A N 1
ATOM 5413 C CA . SER A 1 475 ? 231.890 166.294 162.863 1.00 43.92 475 SER A CA 1
ATOM 5414 C C . SER A 1 475 ? 232.670 167.280 163.718 1.00 47.49 475 SER A C 1
ATOM 5415 O O . SER A 1 475 ? 233.603 167.914 163.196 1.00 53.04 475 SER A O 1
ATOM 5423 N N . PRO A 1 476 ? 232.361 167.469 165.006 1.00 43.41 476 PRO A N 1
ATOM 5424 C CA . PRO A 1 476 ? 233.266 168.277 165.839 1.00 37.77 476 PRO A CA 1
ATOM 5425 C C . PRO A 1 476 ? 234.665 167.697 165.903 1.00 34.07 476 PRO A C 1
ATOM 5426 O O . PRO A 1 476 ? 235.653 168.442 165.848 1.00 45.11 476 PRO A O 1
ATOM 5437 N N . TYR A 1 477 ? 234.775 166.370 165.999 1.00 33.17 477 TYR A N 1
ATOM 5438 C CA . TYR A 1 477 ? 236.088 165.739 166.000 1.00 43.50 477 TYR A CA 1
ATOM 5439 C C . TYR A 1 477 ? 236.796 165.955 164.672 1.00 47.29 477 TYR A C 1
ATOM 5440 O O . TYR A 1 477 ? 238.009 166.177 164.641 1.00 50.33 477 TYR A O 1
ATOM 5458 N N . LEU A 1 478 ? 236.060 165.878 163.563 1.00 47.52 478 LEU A N 1
ATOM 5459 C CA . LEU A 1 478 ? 236.674 166.115 162.261 1.00 42.92 478 LEU A CA 1
ATOM 5460 C C . LEU A 1 478 ? 237.179 167.547 162.148 1.00 44.62 478 LEU A C 1
ATOM 5461 O O . LEU A 1 478 ? 238.276 167.790 161.631 1.00 47.52 478 LEU A O 1
ATOM 5477 N N . ILE A 1 479 ? 236.392 168.510 162.632 1.00 47.49 479 ILE A N 1
ATOM 5478 C CA . ILE A 1 479 ? 236.815 169.906 162.586 1.00 45.52 479 ILE A CA 1
ATOM 5479 C C . ILE A 1 479 ? 238.064 170.108 163.433 1.00 44.22 479 ILE A C 1
ATOM 5480 O O . ILE A 1 479 ? 239.017 170.778 163.014 1.00 56.00 479 ILE A O 1
ATOM 5496 N N . GLY A 1 480 ? 238.083 169.530 164.635 1.00 44.99 480 GLY A N 1
ATOM 5497 C CA . GLY A 1 480 ? 239.264 169.641 165.476 1.00 50.39 480 GLY A CA 1
ATOM 5498 C C . GLY A 1 480 ? 240.479 168.975 164.859 1.00 48.93 480 GLY A C 1
ATOM 5499 O O . GLY A 1 480 ? 241.598 169.482 164.963 1.00 53.20 480 GLY A O 1
ATOM 5503 N N . PHE A 1 481 ? 240.277 167.826 164.214 1.00 48.53 481 PHE A N 1
ATOM 5504 C CA . PHE A 1 481 ? 241.377 167.136 163.552 1.00 51.09 481 PHE A CA 1
ATOM 5505 C C . PHE A 1 481 ? 241.946 167.976 162.420 1.00 49.08 481 PHE A C 1
ATOM 5506 O O . PHE A 1 481 ? 243.167 168.059 162.253 1.00 50.55 481 PHE A O 1
ATOM 5523 N N . ILE A 1 482 ? 241.078 168.600 161.625 1.00 46.06 482 ILE A N 1
ATOM 5524 C CA . ILE A 1 482 ? 241.554 169.477 160.559 1.00 41.75 482 ILE A CA 1
ATOM 5525 C C . ILE A 1 482 ? 242.325 170.650 161.152 1.00 48.20 482 ILE A C 1
ATOM 5526 O O . ILE A 1 482 ? 243.396 171.030 160.660 1.00 55.73 482 ILE A O 1
ATOM 5542 N N . SER A 1 483 ? 241.782 171.254 162.210 1.00 51.60 483 SER A N 1
ATOM 5543 C CA . SER A 1 483 ? 242.473 172.364 162.855 1.00 47.45 483 SER A CA 1
ATOM 5544 C C . SER A 1 483 ? 243.866 171.942 163.301 1.00 51.81 483 SER A C 1
ATOM 5545 O O . SER A 1 483 ? 244.849 172.656 163.072 1.00 63.77 483 SER A O 1
ATOM 5553 N N . ASP A 1 484 ? 243.969 170.768 163.928 1.00 60.79 484 ASP A N 1
ATOM 5554 C CA . ASP A 1 484 ? 245.270 170.265 164.357 1.00 63.67 484 ASP A CA 1
ATOM 5555 C C . ASP A 1 484 ? 246.188 170.032 163.165 1.00 62.21 484 ASP A C 1
ATOM 5556 O O . ASP A 1 484 ? 247.384 170.337 163.225 1.00 62.27 484 ASP A O 1
ATOM 5565 N N . LEU A 1 485 ? 245.649 169.485 162.074 1.00 55.97 485 LEU A N 1
ATOM 5566 C CA . LEU A 1 485 ? 246.466 169.214 160.896 1.00 55.52 485 LEU A CA 1
ATOM 5567 C C . LEU A 1 485 ? 247.092 170.495 160.362 1.00 57.98 485 LEU A C 1
ATOM 5568 O O . LEU A 1 485 ? 248.309 170.568 160.159 1.00 59.92 485 LEU A O 1
ATOM 5584 N N . ILE A 1 486 ? 246.273 171.524 160.132 1.00 55.24 486 ILE A N 1
ATOM 5585 C CA . ILE A 1 486 ? 246.824 172.776 159.616 1.00 55.36 486 ILE A CA 1
ATOM 5586 C C . ILE A 1 486 ? 247.755 173.427 160.633 1.00 56.65 486 ILE A C 1
ATOM 5587 O O . ILE A 1 486 ? 248.796 173.982 160.262 1.00 59.78 486 ILE A O 1
ATOM 5603 N N . ARG A 1 487 ? 247.414 173.379 161.923 1.00 65.26 487 ARG A N 1
ATOM 5604 C CA . ARG A 1 487 ? 248.249 174.065 162.903 1.00 66.95 487 ARG A CA 1
ATOM 5605 C C . ARG A 1 487 ? 249.620 173.409 163.016 1.00 68.55 487 ARG A C 1
ATOM 5606 O O . ARG A 1 487 ? 250.637 174.103 163.127 1.00 69.32 487 ARG A O 1
ATOM 5627 N N . GLN A 1 488 ? 249.672 172.075 162.987 1.00 74.85 488 GLN A N 1
ATOM 5628 C CA . GLN A 1 488 ? 250.948 171.378 163.106 1.00 73.88 488 GLN A CA 1
ATOM 5629 C C . GLN A 1 488 ? 251.741 171.435 161.806 1.00 74.01 488 GLN A C 1
ATOM 5630 O O . GLN A 1 488 ? 252.974 171.516 161.833 1.00 68.09 488 GLN A O 1
ATOM 5644 N N . SER A 1 489 ? 251.056 171.393 160.659 1.00 81.82 489 SER A N 1
ATOM 5645 C CA . SER A 1 489 ? 251.758 171.493 159.384 1.00 78.60 489 SER A CA 1
ATOM 5646 C C . SER A 1 489 ? 252.469 172.833 159.259 1.00 76.51 489 SER A C 1
ATOM 5647 O O . SER A 1 489 ? 253.569 172.913 158.699 1.00 78.40 489 SER A O 1
ATOM 5655 N N . THR A 1 490 ? 251.857 173.894 159.773 1.00 71.10 490 THR A N 1
ATOM 5656 C CA . THR A 1 490 ? 252.441 175.222 159.773 1.00 71.14 490 THR A CA 1
ATOM 5657 C C . THR A 1 490 ? 253.017 175.524 161.155 1.00 71.35 490 THR A C 1
ATOM 5658 O O . THR A 1 490 ? 253.022 174.676 162.052 1.00 72.42 490 THR A O 1
ATOM 5669 N N . LYS A 1 491 ? 253.509 176.746 161.334 1.00 78.41 491 LYS A N 1
ATOM 5670 C CA . LYS A 1 491 ? 254.057 177.151 162.619 1.00 79.57 491 LYS A CA 1
ATOM 5671 C C . LYS A 1 491 ? 252.942 177.307 163.648 1.00 78.90 491 LYS A C 1
ATOM 5672 O O . LYS A 1 491 ? 251.797 177.623 163.315 1.00 75.08 491 LYS A O 1
ATOM 5691 N N . ASP A 1 492 ? 253.291 177.079 164.911 1.00 81.85 492 ASP A N 1
ATOM 5692 C CA . ASP A 1 492 ? 252.333 177.145 166.007 1.00 80.95 492 ASP A CA 1
ATOM 5693 C C . ASP A 1 492 ? 252.385 178.532 166.638 1.00 82.63 492 ASP A C 1
ATOM 5694 O O . ASP A 1 492 ? 253.436 178.959 167.128 1.00 83.40 492 ASP A O 1
ATOM 5703 N N . SER A 1 493 ? 251.251 179.230 166.625 1.00 75.01 493 SER A N 1
ATOM 5704 C CA . SER A 1 493 ? 251.152 180.568 167.194 1.00 68.47 493 SER A CA 1
ATOM 5705 C C . SER A 1 493 ? 249.692 181.004 167.211 1.00 69.20 493 SER A C 1
ATOM 5706 O O . SER A 1 493 ? 248.856 180.388 166.538 1.00 73.62 493 SER A O 1
ATOM 5714 N N . PRO A 1 494 ? 249.341 182.048 167.966 1.00 69.86 494 PRO A N 1
ATOM 5715 C CA . PRO A 1 494 ? 247.933 182.480 167.993 1.00 71.99 494 PRO A CA 1
ATOM 5716 C C . PRO A 1 494 ? 247.367 182.786 166.617 1.00 70.08 494 PRO A C 1
ATOM 5717 O O . PRO A 1 494 ? 246.222 182.418 166.326 1.00 67.69 494 PRO A O 1
ATOM 5728 N N . LEU A 1 495 ? 248.146 183.440 165.754 1.00 68.85 495 LEU A N 1
ATOM 5729 C CA . LEU A 1 495 ? 247.678 183.715 164.399 1.00 65.94 495 LEU A CA 1
ATOM 5730 C C . LEU A 1 495 ? 247.397 182.420 163.649 1.00 67.17 495 LEU A C 1
ATOM 5731 O O . LEU A 1 495 ? 246.334 182.259 163.036 1.00 68.99 495 LEU A O 1
ATOM 5747 N N . TRP A 1 496 ? 248.343 181.479 163.690 1.00 72.10 496 TRP A N 1
ATOM 5748 C CA . TRP A 1 496 ? 248.155 180.221 162.977 1.00 71.24 496 TRP A CA 1
ATOM 5749 C C . TRP A 1 496 ? 247.031 179.398 163.589 1.00 69.65 496 TRP A C 1
ATOM 5750 O O . TRP A 1 496 ? 246.277 178.746 162.864 1.00 72.71 496 TRP A O 1
ATOM 5771 N N . GLU A 1 497 ? 246.904 179.404 164.916 1.00 61.07 497 GLU A N 1
ATOM 5772 C CA . GLU A 1 497 ? 245.818 178.661 165.548 1.00 60.35 497 GLU A CA 1
ATOM 5773 C C . GLU A 1 497 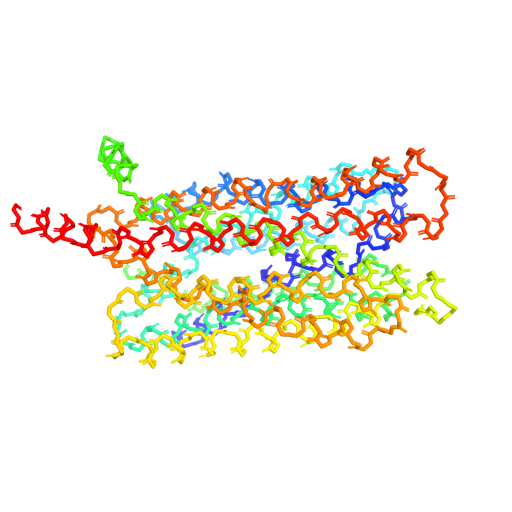? 244.464 179.223 165.128 1.00 61.94 497 GLU A C 1
ATOM 5774 O O . GLU A 1 497 ? 243.540 178.472 164.785 1.00 67.31 497 GLU A O 1
ATOM 5786 N N . PHE A 1 498 ? 244.337 180.551 165.135 1.00 62.79 498 PHE A N 1
ATOM 5787 C CA . PHE A 1 498 ? 243.106 181.196 164.691 1.00 65.17 498 PHE A CA 1
ATOM 5788 C C . PHE A 1 498 ? 242.796 180.844 163.240 1.00 60.77 498 PHE A C 1
ATOM 5789 O O . PHE A 1 498 ? 241.669 180.452 162.907 1.00 61.34 498 PHE A O 1
ATOM 5806 N N . LEU A 1 499 ? 243.794 180.974 162.361 1.00 65.57 499 LEU A N 1
ATOM 5807 C CA . LEU A 1 499 ? 243.570 180.693 160.948 1.00 65.57 499 LEU A CA 1
ATOM 5808 C C . LEU A 1 499 ? 243.221 179.228 160.725 1.00 65.63 499 LEU A C 1
ATOM 5809 O O . LEU A 1 499 ? 242.394 178.906 159.867 1.00 70.43 499 LEU A O 1
ATOM 5825 N N . SER A 1 500 ? 243.838 178.324 161.487 1.00 55.55 500 SER A N 1
ATOM 5826 C CA . SER A 1 500 ? 243.567 176.902 161.316 1.00 59.15 500 SER A CA 1
ATOM 5827 C C . SER A 1 500 ? 242.158 176.555 161.774 1.00 56.90 500 SER A C 1
ATOM 5828 O O . SER A 1 500 ? 241.459 175.776 161.113 1.00 57.30 500 SER A O 1
ATOM 5836 N N . LEU A 1 501 ? 241.718 177.121 162.900 1.00 52.79 501 LEU A N 1
ATOM 5837 C CA . LEU A 1 501 ? 240.347 176.884 163.335 1.00 54.75 501 LEU A CA 1
ATOM 5838 C C . LEU A 1 501 ? 239.355 177.435 162.319 1.00 58.17 501 LEU A C 1
ATOM 5839 O O . LEU A 1 501 ? 238.348 176.786 162.007 1.00 60.38 501 LEU A O 1
ATOM 5855 N N . GLY A 1 502 ? 239.625 178.628 161.783 1.00 58.24 502 GLY A N 1
ATOM 5856 C CA . GLY A 1 502 ? 238.754 179.168 160.751 1.00 51.73 502 GLY A CA 1
ATOM 5857 C C . GLY A 1 502 ? 238.721 178.298 159.509 1.00 47.23 502 GLY A C 1
ATOM 5858 O O . GLY A 1 502 ? 237.657 178.060 158.930 1.00 52.11 502 GLY A O 1
ATOM 5862 N N . TYR A 1 503 ? 239.885 177.807 159.087 1.00 43.96 503 TYR A N 1
ATOM 5863 C CA . TYR A 1 503 ? 239.949 176.940 157.918 1.00 45.54 503 TYR A CA 1
ATOM 5864 C C . TYR A 1 503 ? 239.141 175.671 158.141 1.00 49.96 503 TYR A C 1
ATOM 5865 O O . TYR A 1 503 ? 238.395 175.235 157.256 1.00 55.92 503 TYR A O 1
ATOM 5883 N N . ALA A 1 504 ? 239.277 175.064 159.321 1.00 50.16 504 ALA A N 1
ATOM 5884 C CA . ALA A 1 504 ? 238.510 173.862 159.626 1.00 55.20 504 ALA A CA 1
ATOM 5885 C C . ALA A 1 504 ? 237.015 174.152 159.604 1.00 51.72 504 ALA A C 1
ATOM 5886 O O . ALA A 1 504 ? 236.231 173.391 159.025 1.00 52.86 504 ALA A O 1
ATOM 5893 N N . LEU A 1 505 ? 236.600 175.258 160.227 1.00 52.28 505 LEU A N 1
ATOM 5894 C CA . LEU A 1 505 ? 235.188 175.621 160.222 1.00 51.15 505 LEU A CA 1
ATOM 5895 C C . LEU A 1 505 ? 234.686 175.946 158.822 1.00 60.57 505 LEU A C 1
ATOM 5896 O O . LEU A 1 505 ? 233.476 175.885 158.579 1.00 63.50 505 LEU A O 1
ATOM 5912 N N . MET A 1 506 ? 235.588 176.292 157.901 1.00 61.46 506 MET A N 1
ATOM 5913 C CA . MET A 1 506 ? 235.185 176.546 156.522 1.00 53.18 506 MET A CA 1
ATOM 5914 C C . MET A 1 506 ? 234.462 175.357 155.904 1.00 50.10 506 MET A C 1
ATOM 5915 O O . MET A 1 506 ? 233.693 175.537 154.953 1.00 53.71 506 MET A O 1
ATOM 5929 N N . LEU A 1 507 ? 234.696 174.146 156.414 1.00 45.55 507 LEU A N 1
ATOM 5930 C CA . LEU A 1 507 ? 234.060 172.964 155.842 1.00 46.05 507 LEU A CA 1
ATOM 5931 C C . LEU A 1 507 ? 232.556 172.951 156.083 1.00 58.06 507 LEU A C 1
ATOM 5932 O O . LEU A 1 507 ? 231.809 172.375 155.283 1.00 60.13 507 LEU A O 1
ATOM 5948 N N . CYS A 1 508 ? 232.093 173.566 157.170 1.00 67.01 508 CYS A N 1
ATOM 5949 C CA . CYS A 1 508 ? 230.667 173.530 157.483 1.00 59.86 508 CYS A CA 1
ATOM 5950 C C . CYS A 1 508 ? 229.802 174.174 156.406 1.00 63.24 508 CYS A C 1
ATOM 5951 O O . CYS A 1 508 ? 228.758 173.590 156.063 1.00 63.77 508 CYS A O 1
ATOM 5959 N N . PRO A 1 509 ? 230.138 175.347 155.859 1.00 55.26 509 PRO A N 1
ATOM 5960 C CA . PRO A 1 509 ? 229.320 175.893 154.762 1.00 47.88 509 PRO A CA 1
ATOM 5961 C C . PRO A 1 509 ? 229.146 174.931 153.600 1.00 53.71 509 PRO A C 1
ATOM 5962 O O . PRO A 1 509 ? 228.066 174.882 152.998 1.00 57.84 509 PRO A O 1
ATOM 5973 N N . PHE A 1 510 ? 230.183 174.162 153.260 1.00 51.82 510 PHE A N 1
ATOM 5974 C CA . PHE A 1 510 ? 230.055 173.197 152.174 1.00 49.23 510 PHE A CA 1
ATOM 5975 C C . PHE A 1 510 ? 229.021 172.128 152.510 1.00 51.60 510 PHE A C 1
ATOM 5976 O O . PHE A 1 510 ? 228.211 171.744 151.658 1.00 54.08 510 PHE A O 1
ATOM 5993 N N . VAL A 1 511 ? 229.026 171.642 153.753 1.00 45.86 511 VAL A N 1
ATOM 5994 C CA . VAL A 1 511 ? 228.042 170.644 154.155 1.00 48.32 511 VAL A CA 1
ATOM 5995 C C . VAL A 1 511 ? 226.642 171.244 154.166 1.00 49.51 511 VAL A C 1
ATOM 5996 O O . VAL A 1 511 ? 225.666 170.563 153.831 1.00 50.62 511 VAL A O 1
ATOM 6009 N N . VAL A 1 512 ? 226.512 172.515 154.548 1.00 44.42 512 VAL A N 1
ATOM 6010 C CA . VAL A 1 512 ? 225.200 173.154 154.525 1.00 44.67 512 VAL A CA 1
ATOM 6011 C C . VAL A 1 512 ? 224.701 173.286 153.091 1.00 51.26 512 VAL A C 1
ATOM 6012 O O . VAL A 1 512 ? 223.510 173.104 152.813 1.00 50.81 512 VAL A O 1
ATOM 6025 N N . VAL A 1 513 ? 225.599 173.609 152.159 1.00 48.93 513 VAL A N 1
ATOM 6026 C CA . VAL A 1 513 ? 225.216 173.675 150.752 1.00 45.71 513 VAL A CA 1
ATOM 6027 C C . VAL A 1 513 ? 224.798 172.298 150.252 1.00 46.59 513 VAL A C 1
ATOM 6028 O O . VAL A 1 513 ? 223.844 172.165 149.474 1.00 47.91 513 VAL A O 1
ATOM 6041 N N . LEU A 1 514 ? 225.511 171.254 150.677 1.00 56.61 514 LEU A N 1
ATOM 6042 C CA . LEU A 1 514 ? 225.123 169.896 150.307 1.00 53.81 514 LEU A CA 1
ATOM 6043 C C . LEU A 1 514 ? 223.733 169.565 150.836 1.00 55.89 514 LEU A C 1
ATOM 6044 O O . LEU A 1 514 ? 222.917 168.957 150.133 1.00 59.68 514 LEU A O 1
ATOM 6060 N N . GLY A 1 515 ? 223.446 169.958 152.078 1.00 54.93 515 GLY A N 1
ATOM 6061 C CA . GLY A 1 515 ? 222.119 169.731 152.628 1.00 50.70 515 GLY A CA 1
ATOM 6062 C C . GLY A 1 515 ? 221.043 170.497 151.883 1.00 50.55 515 GLY A C 1
ATOM 6063 O O . GLY A 1 515 ? 219.933 169.997 151.685 1.00 54.22 515 GLY A O 1
ATOM 6067 N N . GLY A 1 516 ? 221.354 171.722 151.463 1.00 52.25 516 GLY A N 1
ATOM 6068 C CA . GLY A 1 516 ? 220.404 172.477 150.661 1.00 57.69 516 GLY A CA 1
ATOM 6069 C C . GLY A 1 516 ? 220.129 171.818 149.323 1.00 55.98 516 GLY A C 1
ATOM 6070 O O . GLY A 1 516 ? 218.985 171.774 148.862 1.00 56.52 516 GLY A O 1
ATOM 6074 N N . MET A 1 517 ? 221.175 171.296 148.681 1.00 44.92 517 MET A N 1
ATOM 6075 C CA . MET A 1 517 ? 220.979 170.569 147.430 1.00 47.66 517 MET A CA 1
ATOM 6076 C C . MET A 1 517 ? 220.148 169.312 147.657 1.00 55.26 517 MET A C 1
ATOM 6077 O O . MET A 1 517 ? 219.311 168.950 146.822 1.00 54.52 517 MET A O 1
ATOM 6091 N N . PHE A 1 518 ? 220.368 168.631 148.783 1.00 52.48 518 PHE A N 1
ATOM 6092 C CA . PHE A 1 518 ? 219.559 167.459 149.105 1.00 49.69 518 PHE A CA 1
ATOM 6093 C C . PHE A 1 518 ? 218.097 167.840 149.313 1.00 53.61 518 PHE A C 1
ATOM 6094 O O . PHE A 1 518 ? 217.195 167.107 148.896 1.00 56.27 518 PHE A O 1
ATOM 6111 N N . PHE A 1 519 ? 217.843 168.977 149.964 1.00 48.02 519 PHE A N 1
ATOM 6112 C CA . PHE A 1 519 ? 216.467 169.442 150.122 1.00 45.81 519 PHE A CA 1
ATOM 6113 C C . PHE A 1 519 ? 215.844 169.793 148.776 1.00 50.61 519 PHE A C 1
ATOM 6114 O O . PHE A 1 519 ? 214.656 169.537 148.551 1.00 47.31 519 PHE A O 1
ATOM 6131 N N . LEU A 1 520 ? 216.621 170.389 147.872 1.00 49.75 520 LEU A N 1
ATOM 6132 C CA . LEU A 1 520 ? 216.113 170.651 146.528 1.00 43.85 520 LEU A CA 1
ATOM 6133 C C . LEU A 1 520 ? 215.745 169.347 145.827 1.00 46.60 520 LEU A C 1
ATOM 6134 O O . LEU A 1 520 ? 214.684 169.236 145.197 1.00 49.01 520 LEU A O 1
ATOM 6150 N N . ALA A 1 521 ? 216.613 168.340 145.936 1.00 41.02 521 ALA A N 1
ATOM 6151 C CA . ALA A 1 521 ? 216.309 167.035 145.362 1.00 47.95 521 ALA A CA 1
ATOM 6152 C C . ALA A 1 521 ? 215.021 166.474 145.951 1.00 49.45 521 ALA A C 1
ATOM 6153 O O . ALA A 1 521 ? 214.156 165.971 145.225 1.00 50.54 521 ALA A O 1
ATOM 6160 N N . THR A 1 522 ? 214.875 166.558 147.275 1.00 54.00 522 THR A N 1
ATOM 6161 C CA . THR A 1 522 ? 213.636 166.133 147.916 1.00 49.03 522 THR A CA 1
ATOM 6162 C C . THR A 1 522 ? 212.440 166.863 147.321 1.00 45.00 522 THR A C 1
ATOM 6163 O O . THR A 1 522 ? 211.395 166.256 147.059 1.00 52.54 522 THR A O 1
ATOM 6174 N N . ALA A 1 523 ? 212.576 168.172 147.106 1.00 42.20 523 ALA A N 1
ATOM 6175 C CA . ALA A 1 523 ? 211.523 168.928 146.441 1.00 41.48 523 ALA A CA 1
ATOM 6176 C C . ALA A 1 523 ? 211.209 168.347 145.071 1.00 40.85 523 ALA A C 1
ATOM 6177 O O . ALA A 1 523 ? 210.051 168.363 144.639 1.00 47.12 523 ALA A O 1
ATOM 6184 N N . LEU A 1 524 ? 212.222 167.826 144.376 1.00 45.36 524 LEU A N 1
ATOM 6185 C CA . LEU A 1 524 ? 211.994 167.303 143.033 1.00 46.58 524 LEU A CA 1
ATOM 6186 C C . LEU A 1 524 ? 211.084 166.077 143.061 1.00 45.36 524 LEU A C 1
ATOM 6187 O O . LEU A 1 524 ? 210.170 165.960 142.237 1.00 41.46 524 LEU A O 1
ATOM 6203 N N . PHE A 1 525 ? 211.308 165.162 144.005 1.00 45.22 525 PHE A N 1
ATOM 6204 C CA . PHE A 1 525 ? 210.563 163.910 144.085 1.00 44.24 525 PHE A CA 1
ATOM 6205 C C . PHE A 1 525 ? 209.389 163.984 145.054 1.00 42.64 525 PHE A C 1
ATOM 6206 O O . PHE A 1 525 ? 208.798 162.950 145.378 1.00 48.13 525 PHE A O 1
ATOM 6223 N N . PHE A 1 526 ? 209.039 165.183 145.517 1.00 52.25 526 PHE A N 1
ATOM 6224 C CA . PHE A 1 526 ? 208.073 165.327 146.600 1.00 46.61 526 PHE A CA 1
ATOM 6225 C C . PHE A 1 526 ? 206.703 164.784 146.201 1.00 48.26 526 PHE A C 1
ATOM 6226 O O . PHE A 1 526 ? 206.120 163.947 146.905 1.00 53.59 526 PHE A O 1
ATOM 6243 N N . VAL A 1 527 ? 206.180 165.237 145.059 1.00 53.12 527 VAL A N 1
ATOM 6244 C CA . VAL A 1 527 ? 204.816 164.888 144.669 1.00 54.44 527 VAL A CA 1
ATOM 6245 C C . VAL A 1 527 ? 204.710 163.408 144.322 1.00 60.17 527 VAL A C 1
ATOM 6246 O O . VAL A 1 527 ? 203.720 162.750 144.661 1.00 64.35 527 VAL A O 1
ATOM 6259 N N . SER A 1 528 ? 205.707 162.863 143.622 1.00 55.15 528 SER A N 1
ATOM 6260 C CA . SER A 1 528 ? 205.659 161.448 143.264 1.00 53.77 528 SER A CA 1
ATOM 6261 C C . SER A 1 528 ? 205.672 160.567 144.507 1.00 59.03 528 SER A C 1
ATOM 6262 O O . SER A 1 528 ? 204.959 159.555 144.573 1.00 65.07 528 SER A O 1
ATOM 6270 N N . ASP A 1 529 ? 206.485 160.929 145.500 1.00 59.14 529 ASP A N 1
ATOM 6271 C CA . ASP A 1 529 ? 206.516 160.164 146.740 1.00 58.99 529 ASP A CA 1
ATOM 6272 C C . ASP A 1 529 ? 205.205 160.301 147.508 1.00 62.20 529 ASP A C 1
ATOM 6273 O O . ASP A 1 529 ? 204.719 159.327 148.101 1.00 68.79 529 ASP A O 1
ATOM 6282 N N . ARG A 1 530 ? 204.599 161.489 147.490 1.00 49.31 530 ARG A N 1
ATOM 6283 C CA . ARG A 1 530 ? 203.268 161.621 148.074 1.00 48.54 530 ARG A CA 1
ATOM 6284 C C . ARG A 1 530 ? 202.274 160.701 147.374 1.00 52.78 530 ARG A C 1
ATOM 6285 O O . ARG A 1 530 ? 201.433 160.068 148.025 1.00 61.06 530 ARG A O 1
ATOM 6306 N N . ALA A 1 531 ? 202.357 160.615 146.045 1.00 47.59 531 ALA A N 1
ATOM 6307 C CA . ALA A 1 531 ? 201.419 159.786 145.295 1.00 51.35 531 ALA A CA 1
ATOM 6308 C C . ALA A 1 531 ? 201.600 158.310 145.620 1.00 53.60 531 ALA A C 1
ATOM 6309 O O . ALA A 1 531 ? 200.614 157.583 145.795 1.00 54.66 531 ALA A O 1
ATOM 6316 N N . ARG A 1 532 ? 202.848 157.841 145.689 1.00 53.29 532 ARG A N 1
ATOM 6317 C CA . ARG A 1 532 ? 203.075 156.444 146.052 1.00 54.23 532 ARG A CA 1
ATOM 6318 C C . ARG A 1 532 ? 202.584 156.162 147.467 1.00 53.60 532 ARG A C 1
ATOM 6319 O O . ARG A 1 532 ? 202.012 155.099 147.731 1.00 58.82 532 ARG A O 1
ATOM 6340 N N . ALA A 1 533 ? 202.795 157.101 148.394 1.00 47.17 533 ALA A N 1
ATOM 6341 C CA . ALA A 1 533 ? 202.292 156.911 149.751 1.00 50.60 533 ALA A CA 1
ATOM 6342 C C . ALA A 1 533 ? 200.772 156.792 149.758 1.00 51.53 533 ALA A C 1
ATOM 6343 O O . ALA A 1 533 ? 200.204 155.925 150.435 1.00 51.52 533 ALA A O 1
ATOM 6350 N N . GLU A 1 534 ? 200.095 157.661 149.005 1.00 55.54 534 GLU A N 1
ATOM 6351 C CA . GLU A 1 534 ? 198.638 157.599 148.940 1.00 56.08 534 GLU A CA 1
ATOM 6352 C C . GLU A 1 534 ? 198.169 156.284 148.332 1.00 60.23 534 GLU A C 1
ATOM 6353 O O . GLU A 1 534 ? 197.197 155.684 148.805 1.00 61.74 534 GLU A O 1
ATOM 6365 N N . GLN A 1 535 ? 198.844 155.821 147.277 1.00 54.94 535 GLN A N 1
ATOM 6366 C CA . GLN A 1 535 ? 198.472 154.545 146.673 1.00 52.09 535 GLN A CA 1
ATOM 6367 C C . GLN A 1 535 ? 198.647 153.401 147.663 1.00 51.25 535 GLN A C 1
ATOM 6368 O O . GLN A 1 535 ? 197.781 152.525 147.769 1.00 52.10 535 GLN A O 1
ATOM 6382 N N . GLN A 1 536 ? 199.762 153.390 148.397 1.00 50.61 536 GLN A N 1
ATOM 6383 C CA . GLN A 1 536 ? 199.975 152.342 149.390 1.00 49.73 536 GLN A CA 1
ATOM 6384 C C . GLN A 1 536 ? 198.890 152.369 150.456 1.00 50.73 536 GLN A C 1
ATOM 6385 O O . GLN A 1 536 ? 198.377 151.317 150.857 1.00 52.28 536 GLN A O 1
ATOM 6399 N N . VAL A 1 537 ? 198.524 153.561 150.930 1.00 55.26 537 VAL A N 1
ATOM 6400 C CA . VAL A 1 537 ? 197.496 153.650 151.963 1.00 53.54 537 VAL A CA 1
ATOM 6401 C C . VAL A 1 537 ? 196.155 153.159 151.429 1.00 57.95 537 VAL A C 1
ATOM 6402 O O . VAL A 1 537 ? 195.441 152.409 152.105 1.00 55.94 537 VAL A O 1
ATOM 6415 N N . ASN A 1 538 ? 195.792 153.566 150.211 1.00 66.62 538 ASN A N 1
ATOM 6416 C CA . ASN A 1 538 ? 194.467 153.248 149.687 1.00 62.43 538 ASN A CA 1
ATOM 6417 C C . ASN A 1 538 ? 194.354 151.775 149.312 1.00 59.37 538 ASN A C 1
ATOM 6418 O O . ASN A 1 538 ? 193.356 151.119 149.633 1.00 60.02 538 ASN A O 1
ATOM 6429 N N . GLN A 1 539 ? 195.361 151.237 148.631 1.00 67.87 539 GLN A N 1
ATOM 6430 C CA . GLN A 1 539 ? 195.293 149.864 148.138 1.00 67.03 539 GLN A CA 1
ATOM 6431 C C . GLN A 1 539 ? 195.555 148.870 149.263 1.00 64.25 539 GLN A C 1
ATOM 6432 O O . GLN A 1 539 ? 195.645 149.249 150.430 1.00 65.13 539 GLN A O 1
#

InterPro domains:
  IPR011701 Major facilitator superfamily [PF07690] (108-469)
  IPR020846 Major facilitator superfamily domain [PS50850] (104-532)
  IPR036259 MFS transporter superfamily [G3DSA:1.20.1250.20] (99-528)
  IPR036259 MFS transporter superfamily [SSF103473] (92-521)
  IPR044770 Protein spinster-like [PTHR23505] (106-537)
  IPR044770 Protein spinster-like [cd17328] (106-520)

Solvent-accessible surface area: 18609 Å² total; per-residue (Å²): 80,55,55,44,0,7,62,13,0,14,84,1,4,19,18,0,28,18,5,20,42,1,0,3,15,4,3,57,31,2,24,144,60,20,68,35,80,4,62,8,2,0,60,0,8,8,47,2,3,55,19,15,9,95,9,19,71,93,34,22,139,50,1,102,161,107,97,61,47,85,34,1,7,79,7,4,66,86,6,2,59,11,1,76,65,2,1,120,18,76,95,139,95,38,164,61,0,21,93,12,3,8,52,0,0,56,1,0,0,1,1,32,35,2,0,35,56,4,1,11,47,40,42,98,153,122,70,83,94,116,56,34,36,67,4,108,74,6,42,12,64,0,12,2,79,0,4,44,27,0,3,46,23,56,138,92,53,48,82,17,36,110,3,0,25,70,10,5,75,83,4,95,91,4,0,57,54,2,85,114,58,5,70,90,36,119,119,69,98,53,128,69,174,13,57,127,34,2,87,151,13,114,0,5,36,49,1,8,55,0,19,4,6,6,19,16,0,29,7,0,22,13,4,0,1,7,6,4,0,28,12,2,23,58,48,81,192,96,59,69,34,27,142,0,1,68,44,8,0,49,25,8,37,113,0,1,63,66,0,32,96,56,2,56,40,40,21,180,177,42,142,148,137,71,75,69,6,12,0,71,25,2,4,102,6,2,86,17,0,4,112,65,15,52,77,6,8,94,18,2,118,97,62,30,103,31,0,22,97,15,10,59,51,2,24,13,46,10,15,13,3,88,48,8,21,62,67,0,10,113,45,1,5,21,86,98,52,73,84,21,0,75,54,50,18,50,74,31,10,34,89,107,0,20,17,26,4,0,69,73,0,0,73,39,0,1,73,45,62,99,96,47,159,83,46,80,94,89,36,4,50,0,0,5,135,0,0,74,60,0,12,134,21,2,54,68,0,3,109,50,0,99,21,0,4,106,43,6,62,54,0,74,53,90,7,82,120,89,85,129,152

Secondary structure (DSSP, 8-state):
-HHHHHHHHHHHHHHHHHHHHHHHHTHHHHHHHHT--HHHHHHHHHHHHHHHHHHHHHHHHHHHHS-HHHHHHHHHHHHHHHHHHHTS--TT--HHHHHHHHHHHHHHHHHHHHHHHHHHHT--STTHHHHHHHHHHHHHHHHHHHHHHHHHHHHHHSSGGGGGTHHHHHHHHHHHHHHHT------HHHHHHHHHHHTT-HHHHHHHHHHHHHHHHHHHHHHHHHHHHHHHHHHSS----HHHHHHHHHHHHHHHHHHHHHHHHHHHHHHHH-SSHHHHHHHHHHHHHHHHHHHHHHHHHH-HHHHHHHHHHHHHHHHHHHHHHHHHHHHHS-GGGHHHHHHHHHHHHHHHSSSSHHHHHHHHHHHHHHHS--SHHHHHHHHHHHHTHHHHHHHHHHHHHHHHHHTHHHHHHHHHHHHH-

Nearest PDB structures (foldseek):
  8ex6-assembly1_A  TM=9.919E-01  e=5.610E-48  Homo sapiens
  8ex4-assembly1_A  TM=9.896E-01  e=7.870E-48  Homo sapiens
  8jhq-assembly1_A  TM=9.837E-01  e=1.549E-47  Homo sapiens
  8jhr-assembly1_A  TM=9.835E-01  e=4.099E-47  Homo sapiens
  7yub-assembly1_R  TM=9.809E-01  e=4.383E-46  Homo sapiens

B-factor: mean 54.52, std 11.76, range [15.73, 103.16]

Sequence (421 aa):
GRGAAAAILSLGNVLNYLDRYTVAGVLLDIQQHFGVKDRGAGLLQSVFICSFMVAAPIFGYLGDRFNRKVILSCGIFFWSAVTFSSSFIPQQYFWLLVLSRGLVGIGEASYSTIAPTIIGDLFTKNTRTLMLSVFYFAIPLGSGLGYITGSSVKQAAGDWHWALRVSPVLGMITGTLILILVPATKARTSWLRDMKALIRNRSYVFSSLATSAVSFATGALGMWIPLYLHRAQVVQKTAEGAKDSLIFGAITCFTGFLGVVTGAGATRWCRLKTQRADPLVCAVGMLGSAIFICLIFVAAKSSIVGAYICIFVGETLLFSNWAITADILMYVVIPTRRATAVALQSFTSHLLGDAGSPYLIGFISDLIRQSTKDSPLWEFLSLGYALMLCPFVVVLGGMFFLATALFFVSDRARAEQQVNQ